Protein 6KBB (pdb70)

Solvent-accessible surface area: 19995 Å² total; per-residue (Å²): 111,145,15,57,142,5,51,16,69,0,20,4,17,55,0,64,144,22,2,79,115,56,50,158,92,14,151,16,20,63,14,0,4,0,2,0,0,3,0,2,18,31,4,2,20,56,6,0,67,54,0,0,38,13,0,135,96,75,178,92,112,38,0,14,24,130,5,4,81,59,9,4,134,122,41,140,43,0,48,135,9,28,61,252,85,217,93,58,69,3,20,70,42,0,41,97,0,0,64,100,31,22,88,133,16,21,2,0,56,108,0,5,37,58,0,14,46,42,4,8,58,5,2,100,88,1,10,34,52,0,13,153,31,0,139,174,69,197,117,93,40,0,51,10,163,2,0,39,60,0,0,157,113,45,7,25,55,86,8,10,128,91,0,25,52,66,0,50,113,5,22,88,110,61,111,120,99,126,19,20,77,19,70,15,61,41,34,14,121,89,39,126,52,192,190,43,22,12,59,69,4,44,22,47,0,7,1,0,47,0,0,79,28,1,63,100,57,65,182,99,36,93,0,11,26,15,0,0,0,4,0,0,4,0,2,21,27,4,2,24,55,6,0,66,53,0,0,37,14,0,133,97,74,182,117,111,71,0,54,41,130,6,0,50,51,10,0,164,112,39,147,46,0,69,142,7,9,50,192,45,216,218,91,226,134,68,53,3,17,68,43,0,22,86,1,0,65,110,41,21,88,136,16,20,0,0,60,133,0,6,37,53,0,6,70,25,4,15,66,5,3,98,88,0,10,26,31,0,25,152,21,0,150,170,62,184,76,80,19,0,43,29,160,3,0,47,57,0,0,144,113,53,7,21,56,99,9,8,111,75,0,17,39,65,0,65,113,6,24,84,107,12,97,90,82,76,140,86,50,126,102

Foldseek 3Di:
DVQVVLVAPFDLVVQLVVVCVVPVVDHDDSVVSSVVRVVVRVVVCQLCVQLVVQCVVVVHDDGDVVSSCVRQVPDVVSVVVVD/DDDQDQCLVVVQVVCCVVPVVDDADPVRSVVVSVVVSVVVCQLVVQQVVVCVVVVHPDRDVVSSLVSLVVPPDDPSSVVVNVVSVVVVVVVVD/DCVVPHDDPVVVDDDDPD/DAPCVVLVHPFHLVVLLVVVCVVPVVDHDDSVVSSVVRVVVRVVVCQLCVQLVVQCVVVVHDDGDVVSSQVRQVPPPVSPVVDDHD/DPDDQDQCLVVVVVVCCVVPVVDDADPVRSVVVSVVVRVVVCQLVVQLVVVCVVVVHPDRDVVSSLVSLVVPPDDVRSVVVSVVSVVVVVVVVVD/DDDDDD

Secondary structure (DSSP, 8-state):
--TTGGGT-SS-HHHHHHHHHHT-TTSEE-SHHHHHHHHHHHHHHHHHHHHHHHHHHHTT-SEE-HHHHHHHHHT-HHHHHHS---/--PPPPP-HHHHHHHHHHH-TT-EEBHHHHHHHHHHHHHHHHHHHHHHHHHHHHTT-SEE-HHHHHHHHHHHS-HHHHHHHHHHHHHHHHHHHT-/-TTGGGT-SS-HHHHHHHHHHT-TTSEE-SHHHHHHHHHHHHHHHHHHHHHHHHHHHTT-SEE-HHHHHHHHHT-HHHHHHH-/-PPPPP-HHHHHHHHHHH-TT-EEBHHHHHHHHHHHHHHHHHHHHHHHHHHHHTT-SEE-HHHHHHHHHHHS-HHHHHHHHHHHHHHHHHHH-/--B---/-HHHHS--GGGSPBP---

Radius of gyration: 28.88 Å; Cα contacts (8 Å, |Δi|>4): 576; chains: 6; bounding box: 80×45×74 Å

Sequence (381 aa):
TRSSRAGLQFPVGRVHRLLRKGNYSERVGAGAPVYLAAVLEYLTAEILELAGNAARDNKKTRIIPRHLQLAIRNDEELNKLLGRSRKESYSIYVYKVLKQVHPDTGISSKAMGIMNSFVNDIFERIAGEASRLAHYNKRSTITSREIQTAVRLLLPGELAKHAVSEGTKAVTKYTSDEDEDGYIEEEDEDFQPEKTRSSRAGLQFPVGRVHRLLRKGNYSERVGAGAPVYLAAVLEYLTAEILELAGNAARDNKKTRIIPRHLQLAIRNDEELNKLLGKVKRSRKESYSIYVYKVLKQVHPDTGISSKAMGIMNSFVNDIFERIAGEASRLAHYNKRSTITSREIQTAVRLLLPGELAKHAVSEGTKAVTKYTSSDEDFQP

B-factor: mean 50.63, std 23.45, range [17.87, 155.14]

GO terms:
  GO:0005654 nucleoplasm (C, IDA)
  GO:0005634 nucleus (C, IDA)
  GO:0070062 extracellular exosome (C, HDA)
  GO:0005634 nucleus (C, HDA)

Structure (mmCIF, N/CA/C/O backbone):
data_6KBB
#
_entry.id   6KBB
#
_cell.length_a   107.072
_cell.length_b   65.521
_cell.length_c   84.821
_cell.angle_alpha   90.000
_cell.angle_beta   122.830
_cell.angle_gamma   90.000
#
_symmetry.space_group_name_H-M   'C 1 2 1'
#
loop_
_entity.id
_entity.type
_entity.pdbx_description
1 polymer 'Histone H2A type 1-D'
2 polymer 'Histone H2B type 2-E'
3 polymer 'SWR1-complex protein 5'
4 water water
#
loop_
_atom_site.group_PDB
_atom_site.id
_atom_site.type_symbol
_atom_site.label_atom_id
_atom_site.label_alt_id
_atom_site.label_comp_id
_atom_site.label_asym_id
_atom_site.label_entity_id
_atom_site.label_seq_id
_atom_site.pdbx_PDB_ins_code
_atom_site.Cartn_x
_atom_site.Cartn_y
_atom_site.Cartn_z
_atom_site.occupancy
_atom_site.B_iso_or_equiv
_atom_site.auth_seq_id
_atom_site.auth_comp_id
_atom_site.auth_asym_id
_atom_site.auth_atom_id
_atom_site.pdbx_PDB_model_num
ATOM 1 N N . THR A 1 6 ? -20.720 -32.971 103.878 1.00 79.60 16 THR C N 1
ATOM 2 C CA . THR A 1 6 ? -21.998 -33.079 104.584 1.00 78.82 16 THR C CA 1
ATOM 3 C C . THR A 1 6 ? -21.998 -34.206 105.635 1.00 72.57 16 THR C C 1
ATOM 4 O O . THR A 1 6 ? -21.290 -35.183 105.442 1.00 82.48 16 THR C O 1
ATOM 8 N N . ARG A 1 7 ? -22.788 -34.094 106.724 1.00 155.14 17 ARG C N 1
ATOM 9 C CA . ARG A 1 7 ? -22.929 -35.177 107.710 1.00 134.19 17 ARG C CA 1
ATOM 10 C C . ARG A 1 7 ? -23.669 -36.389 107.192 1.00 122.08 17 ARG C C 1
ATOM 11 O O . ARG A 1 7 ? -23.591 -37.444 107.818 1.00 116.91 17 ARG C O 1
ATOM 19 N N . SER A 1 8 ? -24.454 -36.258 106.134 1.00 114.54 18 SER C N 1
ATOM 20 C CA . SER A 1 8 ? -25.227 -37.413 105.687 1.00 104.91 18 SER C CA 1
ATOM 21 C C . SER A 1 8 ? -24.383 -38.398 104.894 1.00 99.66 18 SER C C 1
ATOM 22 O O . SER A 1 8 ? -24.544 -39.613 105.051 1.00 93.24 18 SER C O 1
ATOM 25 N N . SER A 1 9 ? -23.490 -37.900 104.037 1.00 104.52 19 SER C N 1
ATOM 26 C CA . SER A 1 9 ? -22.535 -38.788 103.375 1.00 103.02 19 SER C CA 1
ATOM 27 C C . SER A 1 9 ? -21.726 -39.593 104.382 1.00 99.82 19 SER C C 1
ATOM 28 O O . SER A 1 9 ? -21.520 -40.800 104.204 1.00 98.37 19 SER C O 1
ATOM 31 N N . ARG A 1 10 ? -21.263 -38.945 105.444 1.00 98.31 20 ARG C N 1
ATOM 32 C CA . ARG A 1 10 ? -20.408 -39.602 106.423 1.00 96.35 20 ARG C CA 1
ATOM 33 C C . ARG A 1 10 ? -21.157 -40.639 107.250 1.00 92.12 20 ARG C C 1
ATOM 34 O O . ARG A 1 10 ? -20.537 -41.307 108.083 1.00 92.39 20 ARG C O 1
ATOM 42 N N . ALA A 1 11 ? -22.478 -40.712 107.129 1.00 89.25 21 ALA C N 1
ATOM 43 C CA . ALA A 1 11 ? -23.246 -41.800 107.713 1.00 86.57 21 ALA C CA 1
ATOM 44 C C . ALA A 1 11 ? -23.672 -42.830 106.676 1.00 86.16 21 ALA C C 1
ATOM 45 O O . ALA A 1 11 ? -24.295 -43.836 107.035 1.00 82.16 21 ALA C O 1
ATOM 47 N N . GLY A 1 12 ? -23.359 -42.599 105.402 1.00 86.35 22 GLY C N 1
ATOM 48 C CA . GLY A 1 12 ? -23.778 -43.497 104.345 1.00 83.70 22 GLY C CA 1
ATOM 49 C C . GLY A 1 12 ? -25.240 -43.383 103.980 1.00 84.92 22 GLY C C 1
ATOM 50 O O . GLY A 1 12 ? -25.863 -44.388 103.624 1.00 84.13 22 GLY C O 1
ATOM 51 N N . LEU A 1 13 ? -25.808 -42.182 104.054 1.00 54.56 23 LEU C N 1
ATOM 52 C CA . LEU A 1 13 ? -27.244 -41.985 103.943 1.00 53.99 23 LEU C CA 1
ATOM 53 C C . LEU A 1 13 ? -27.579 -41.039 102.798 1.00 55.13 23 LEU C C 1
ATOM 54 O O . LEU A 1 13 ? -26.799 -40.145 102.456 1.00 59.76 23 LEU C O 1
ATOM 59 N N . GLN A 1 14 ? -28.754 -41.253 102.209 1.00 51.78 24 GLN C N 1
ATOM 60 C CA . GLN A 1 14 ? -29.333 -40.303 101.269 1.00 49.33 24 GLN C CA 1
ATOM 61 C C . GLN A 1 14 ? -30.185 -39.253 101.965 1.00 50.48 24 GLN C C 1
ATOM 62 O O . GLN A 1 14 ? -30.265 -38.114 101.490 1.00 53.54 24 GLN C O 1
ATOM 68 N N . PHE A 1 15 ? -30.825 -39.612 103.075 1.00 42.69 25 PHE C N 1
ATOM 69 C CA . PHE A 1 15 ? -31.664 -38.671 103.795 1.00 45.03 25 PHE C CA 1
ATOM 70 C C . PHE A 1 15 ? -30.800 -37.620 104.496 1.00 50.81 25 PHE C C 1
ATOM 71 O O . PHE A 1 15 ? -29.681 -37.911 104.927 1.00 52.74 25 PHE C O 1
ATOM 79 N N . PRO A 1 16 ? -31.299 -36.388 104.623 1.00 51.41 26 PRO C N 1
ATOM 80 C CA . PRO A 1 16 ? -30.466 -35.287 105.134 1.00 53.94 26 PRO C CA 1
ATOM 81 C C . PRO A 1 16 ? -30.406 -35.304 106.655 1.00 53.83 26 PRO C C 1
ATOM 82 O O . PRO A 1 16 ? -31.419 -35.109 107.329 1.00 55.24 26 PRO C O 1
ATOM 86 N N . VAL A 1 17 ? -29.208 -35.531 107.197 1.00 52.43 27 VAL C N 1
ATOM 87 C CA . VAL A 1 17 ? -29.040 -35.560 108.647 1.00 49.68 27 VAL C CA 1
ATOM 88 C C . VAL A 1 17 ? -29.318 -34.189 109.251 1.00 48.88 27 VAL C C 1
ATOM 89 O O . VAL A 1 17 ? -29.925 -34.083 110.324 1.00 49.30 27 VAL C O 1
ATOM 93 N N . GLY A 1 18 ? -28.877 -33.123 108.581 1.00 48.41 28 GLY C N 1
ATOM 94 C CA . GLY A 1 18 ? -29.088 -31.787 109.115 1.00 48.95 28 GLY C CA 1
ATOM 95 C C . GLY A 1 18 ? -30.557 -31.452 109.290 1.00 50.24 28 GLY C C 1
ATOM 96 O O . GLY A 1 18 ? -30.944 -30.803 110.265 1.00 52.73 28 GLY C O 1
ATOM 97 N N . ARG A 1 19 ? -31.395 -31.890 108.347 1.00 50.55 29 ARG C N 1
ATOM 98 C CA . ARG A 1 19 ? -32.831 -31.653 108.462 1.00 45.24 29 ARG C CA 1
ATOM 99 C C . ARG A 1 19 ? -33.429 -32.414 109.639 1.00 42.90 29 ARG C C 1
ATOM 100 O O . ARG A 1 19 ? -34.295 -31.888 110.348 1.00 40.38 29 ARG C O 1
ATOM 108 N N . VAL A 1 20 ? -32.991 -33.657 109.858 1.00 44.16 30 VAL C N 1
ATOM 109 C CA . VAL A 1 20 ? -33.506 -34.428 110.986 1.00 43.19 30 VAL C CA 1
ATOM 110 C C . VAL A 1 20 ? -33.057 -33.816 112.306 1.00 42.83 30 VAL C C 1
ATOM 111 O O . VAL A 1 20 ? -33.789 -33.864 113.302 1.00 39.26 30 VAL C O 1
ATOM 115 N N . HIS A 1 21 ? -31.850 -33.245 112.341 1.00 45.67 31 HIS C N 1
ATOM 116 C CA . HIS A 1 21 ? -31.396 -32.520 113.523 1.00 49.08 31 HIS C CA 1
ATOM 117 C C . HIS A 1 21 ? -32.350 -31.384 113.871 1.00 45.39 31 HIS C C 1
ATOM 118 O O . HIS A 1 21 ? -32.758 -31.232 115.028 1.00 45.57 31 HIS C O 1
ATOM 125 N N . ARG A 1 22 ? -32.714 -30.571 112.876 1.00 41.83 32 ARG C N 1
ATOM 126 C CA . ARG A 1 22 ? -33.631 -29.461 113.119 1.00 41.90 32 ARG C CA 1
ATOM 127 C C . ARG A 1 22 ? -35.022 -29.958 113.498 1.00 41.81 32 ARG C C 1
ATOM 128 O O . ARG A 1 22 ? -35.706 -29.332 114.317 1.00 38.22 32 ARG C O 1
ATOM 136 N N . LEU A 1 23 ? -35.463 -31.073 112.908 1.00 41.67 33 LEU C N 1
ATOM 137 C CA . LEU A 1 23 ? -36.754 -31.644 113.282 1.00 41.80 33 LEU C CA 1
ATOM 138 C C . LEU A 1 23 ? -36.751 -32.083 114.740 1.00 43.79 33 LEU C C 1
ATOM 139 O O . LEU A 1 23 ? -37.735 -31.880 115.462 1.00 41.85 33 LEU C O 1
ATOM 144 N N . LEU A 1 24 ? -35.649 -32.687 115.189 1.00 44.23 34 LEU C N 1
ATOM 145 C CA . LEU A 1 24 ? -35.555 -33.130 116.575 1.00 44.06 34 LEU C CA 1
ATOM 146 C C . LEU A 1 24 ? -35.523 -31.941 117.527 1.00 46.29 34 LEU C C 1
ATOM 147 O O . LEU A 1 24 ? -36.082 -32.004 118.628 1.00 49.93 34 LEU C O 1
ATOM 152 N N . ARG A 1 25 ? -34.865 -30.850 117.125 1.00 45.67 35 ARG C N 1
ATOM 153 C CA . ARG A 1 25 ? -34.812 -29.663 117.968 1.00 47.65 35 ARG C CA 1
ATOM 154 C C . ARG A 1 25 ? -36.147 -28.931 118.021 1.00 48.34 35 ARG C C 1
ATOM 155 O O . ARG A 1 25 ? -36.398 -28.197 118.982 1.00 46.25 35 ARG C O 1
ATOM 163 N N . LYS A 1 26 ? -37.008 -29.120 117.016 1.00 50.84 36 LYS C N 1
ATOM 164 C CA . LYS A 1 26 ? -38.322 -28.483 117.026 1.00 47.95 36 LYS C CA 1
ATOM 165 C C . LYS A 1 26 ? -39.215 -29.021 118.138 1.00 45.06 36 LYS C C 1
ATOM 166 O O . LYS A 1 26 ? -40.077 -28.291 118.641 1.00 47.69 36 LYS C O 1
ATOM 172 N N . GLY A 1 27 ? -39.030 -30.283 118.532 1.00 43.50 37 GLY C N 1
ATOM 173 C CA . GLY A 1 27 ? -39.901 -30.870 119.537 1.00 44.49 37 GLY C CA 1
ATOM 174 C C . GLY A 1 27 ? -39.777 -30.222 120.900 1.00 45.00 37 GLY C C 1
ATOM 175 O O . GLY A 1 27 ? -40.751 -30.168 121.656 1.00 47.76 37 GLY C O 1
ATOM 176 N N . ASN A 1 28 ? -38.588 -29.715 121.231 1.00 41.36 38 ASN C N 1
ATOM 177 C CA . ASN A 1 28 ? -38.387 -28.993 122.485 1.00 41.58 38 ASN C CA 1
ATOM 178 C C . ASN A 1 28 ? -37.133 -28.140 122.303 1.00 45.68 38 ASN C C 1
ATOM 179 O O . ASN A 1 28 ? -36.017 -28.666 122.337 1.00 50.38 38 ASN C O 1
ATOM 184 N N . TYR A 1 29 ? -37.329 -26.833 122.113 1.00 42.96 39 TYR C N 1
ATOM 185 C CA . TYR A 1 29 ? -36.213 -25.938 121.834 1.00 42.82 39 TYR C CA 1
ATOM 186 C C . TYR A 1 29 ? -35.241 -25.827 123.000 1.00 41.95 39 TYR C C 1
ATOM 187 O O . TYR A 1 29 ? -34.171 -25.231 122.839 1.00 43.25 39 TYR C O 1
ATOM 196 N N . SER A 1 30 ? -35.581 -26.389 124.158 1.00 42.77 40 SER C N 1
ATOM 197 C CA . SER A 1 30 ? -34.660 -26.460 125.278 1.00 46.80 40 SER C CA 1
ATOM 198 C C . SER A 1 30 ? -33.948 -27.802 125.346 1.00 50.11 40 SER C C 1
ATOM 199 O O . SER A 1 30 ? -32.941 -27.916 126.054 1.00 52.38 40 SER C O 1
ATOM 202 N N . GLU A 1 31 ? -34.437 -28.806 124.616 1.00 53.93 41 GLU C N 1
ATOM 203 C CA . GLU A 1 31 ? -33.798 -30.112 124.587 1.00 58.09 41 GLU C CA 1
ATOM 204 C C . GLU A 1 31 ? -32.676 -30.105 123.562 1.00 60.68 41 GLU C C 1
ATOM 205 O O . GLU A 1 31 ? -32.862 -29.687 122.416 1.00 58.64 41 GLU C O 1
ATOM 211 N N . ARG A 1 32 ? -31.509 -30.560 123.984 1.00 64.14 42 ARG C N 1
ATOM 212 C CA . ARG A 1 32 ? -30.353 -30.632 123.110 1.00 65.17 42 ARG C CA 1
ATOM 213 C C . ARG A 1 32 ? -30.359 -31.946 122.322 1.00 61.08 42 ARG C C 1
ATOM 214 O O . ARG A 1 32 ? -31.001 -32.930 122.702 1.00 61.24 42 ARG C O 1
ATOM 222 N N . VAL A 1 33 ? -29.656 -31.946 121.193 1.00 57.18 43 VAL C N 1
ATOM 223 C CA . VAL A 1 33 ? -29.635 -33.085 120.285 1.00 57.13 43 VAL C CA 1
ATOM 224 C C . VAL A 1 33 ? -28.190 -33.535 120.116 1.00 56.88 43 VAL C C 1
ATOM 225 O O . VAL A 1 33 ? -27.351 -32.781 119.605 1.00 53.25 43 VAL C O 1
ATOM 229 N N . GLY A 1 34 ? -27.897 -34.746 120.582 1.00 57.43 44 GLY C N 1
ATOM 230 C CA . GLY A 1 34 ? -26.613 -35.354 120.306 1.00 55.21 44 GLY C CA 1
ATOM 231 C C . GLY A 1 34 ? -26.435 -35.632 118.827 1.00 63.07 44 GLY C C 1
ATOM 232 O O . GLY A 1 34 ? -27.375 -35.570 118.034 1.00 61.19 44 GLY C O 1
ATOM 233 N N . ALA A 1 35 ? -25.193 -35.934 118.451 1.00 64.63 45 ALA C N 1
ATOM 234 C CA . ALA A 1 35 ? -24.892 -36.166 117.042 1.00 63.77 45 ALA C CA 1
ATOM 235 C C . ALA A 1 35 ? -25.440 -37.500 116.546 1.00 63.26 45 ALA C C 1
ATOM 236 O O . ALA A 1 35 ? -25.743 -37.638 115.355 1.00 64.05 45 ALA C O 1
ATOM 238 N N . GLY A 1 36 ? -25.571 -38.489 117.430 1.00 65.88 46 GLY C N 1
ATOM 239 C CA . GLY A 1 36 ? -26.053 -39.792 117.005 1.00 61.10 46 GLY C CA 1
ATOM 240 C C . GLY A 1 36 ? -27.542 -39.832 116.723 1.00 58.99 46 GLY C C 1
ATOM 241 O O . GLY A 1 36 ? -27.996 -40.622 115.890 1.00 58.21 46 GLY C O 1
ATOM 242 N N . ALA A 1 37 ? -28.318 -38.998 117.416 1.00 57.63 47 ALA C N 1
ATOM 243 C CA . ALA A 1 37 ? -29.774 -39.043 117.282 1.00 57.62 47 ALA C CA 1
ATOM 244 C C . ALA A 1 37 ? -30.265 -38.783 115.861 1.00 55.01 47 ALA C C 1
ATOM 245 O O . ALA A 1 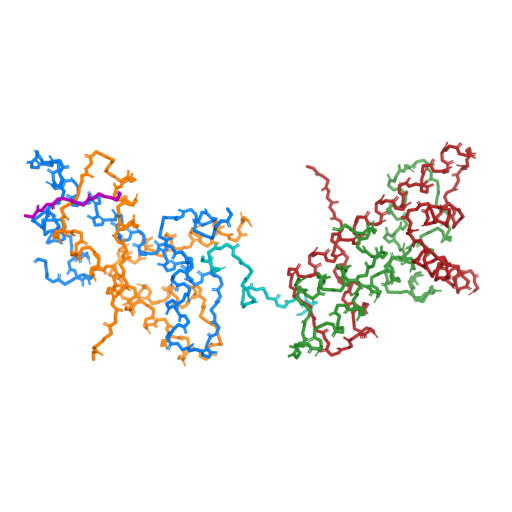37 ? -31.057 -39.595 115.353 1.00 52.12 47 ALA C O 1
ATOM 247 N N . PRO A 1 38 ? -29.864 -37.708 115.167 1.00 56.60 48 PRO C N 1
ATOM 248 C CA . PRO A 1 38 ? -30.403 -37.501 113.813 1.00 53.46 48 PRO C CA 1
ATOM 249 C C . PRO A 1 38 ? -29.839 -38.467 112.785 1.00 53.61 48 PRO C C 1
ATOM 250 O O . PRO A 1 38 ? -30.538 -38.798 111.820 1.00 46.14 48 PRO C O 1
ATOM 254 N N . VAL A 1 39 ? -28.597 -38.924 112.957 1.00 57.51 49 VAL C N 1
ATOM 255 C CA . VAL A 1 39 ? -28.044 -39.934 112.057 1.00 55.45 49 VAL C CA 1
ATOM 256 C C . VAL A 1 39 ? -28.832 -41.232 112.175 1.00 55.75 49 VAL C C 1
ATOM 257 O O . VAL A 1 39 ? -29.219 -41.842 111.170 1.00 53.99 49 VAL C O 1
ATOM 261 N N . TYR A 1 40 ? -29.079 -41.673 113.412 1.00 56.79 50 TYR C N 1
ATOM 262 C CA . TYR A 1 40 ? -29.847 -42.892 113.641 1.00 53.03 50 TYR C CA 1
ATOM 263 C C . TYR A 1 40 ? -31.245 -42.784 113.044 1.00 51.34 50 TYR C C 1
ATOM 264 O O . TYR A 1 40 ? -31.725 -43.719 112.393 1.00 50.73 50 TYR C O 1
ATOM 273 N N . LEU A 1 41 ? -31.911 -41.646 113.251 1.00 48.01 51 LEU C N 1
ATOM 274 C CA . LEU A 1 41 ? -33.280 -41.491 112.770 1.00 48.79 51 LEU C CA 1
ATOM 275 C C . LEU A 1 41 ? -33.329 -41.374 111.251 1.00 49.24 51 LEU C C 1
ATOM 276 O O . LEU A 1 41 ? -34.240 -41.915 110.613 1.00 48.03 51 LEU C O 1
ATOM 281 N N . ALA A 1 42 ? -32.365 -40.669 110.656 1.00 50.34 52 ALA C N 1
ATOM 282 C CA . ALA A 1 42 ? -32.314 -40.571 109.200 1.00 45.82 52 ALA C CA 1
ATOM 283 C C . ALA A 1 42 ? -32.130 -41.941 108.560 1.00 45.57 52 ALA C C 1
ATOM 284 O O . ALA A 1 42 ? -32.749 -42.243 107.533 1.00 40.15 52 ALA C O 1
ATOM 286 N N . ALA A 1 43 ? -31.278 -42.783 109.150 1.00 45.45 53 ALA C N 1
ATOM 287 C CA . ALA A 1 43 ? -31.080 -44.127 108.619 1.00 45.41 53 ALA C CA 1
ATOM 288 C C . ALA A 1 43 ? -32.327 -44.986 108.769 1.00 45.97 53 ALA C C 1
ATOM 289 O O . ALA A 1 43 ? -32.598 -45.835 107.912 1.00 47.87 53 ALA C O 1
ATOM 291 N N . VAL A 1 44 ? -33.088 -44.789 109.847 1.00 44.16 54 VAL C N 1
ATOM 292 C CA . VAL A 1 44 ? -34.305 -45.570 110.047 1.00 43.30 54 VAL C CA 1
ATOM 293 C C . VAL A 1 44 ? -35.338 -45.232 108.980 1.00 40.46 54 VAL C C 1
ATOM 294 O O . VAL A 1 44 ? -35.998 -46.122 108.430 1.00 38.91 54 VAL C O 1
ATOM 298 N N . LEU A 1 45 ? -35.481 -43.945 108.653 1.00 39.10 55 LEU C N 1
ATOM 299 C CA . LEU A 1 45 ? -36.449 -43.550 107.636 1.00 38.37 55 LEU C CA 1
ATOM 300 C C . LEU A 1 45 ? -35.967 -43.894 106.233 1.00 43.21 55 LEU C C 1
ATOM 301 O O . LEU A 1 45 ? -36.785 -44.218 105.364 1.00 46.37 55 LEU C O 1
ATOM 306 N N . GLU A 1 46 ? -34.657 -43.826 105.987 1.00 43.93 56 GLU C N 1
ATOM 307 C CA . GLU A 1 46 ? -34.133 -44.269 104.698 1.00 44.29 56 GLU C CA 1
ATOM 308 C C . GLU A 1 46 ? -34.384 -45.757 104.494 1.00 42.45 56 GLU C C 1
ATOM 309 O O . GLU A 1 46 ? -34.733 -46.190 103.388 1.00 41.42 56 GLU C O 1
ATOM 315 N N . TYR A 1 47 ? -34.218 -46.555 105.551 1.00 40.43 57 TYR C N 1
ATOM 316 C CA . TYR A 1 47 ? -34.504 -47.983 105.454 1.00 40.50 57 TYR C CA 1
ATOM 317 C C . TYR A 1 47 ? -35.976 -48.227 105.145 1.00 42.95 57 TYR C C 1
ATOM 318 O O . TYR A 1 47 ? -36.314 -49.009 104.248 1.00 41.36 57 TYR C O 1
ATOM 327 N N . LEU A 1 48 ? -36.870 -47.575 105.894 1.00 42.83 58 LEU C N 1
ATOM 328 C CA . LEU A 1 48 ? -38.300 -47.756 105.666 1.00 41.85 58 LEU C CA 1
ATOM 329 C C . LEU A 1 48 ? -38.698 -47.290 104.272 1.00 42.77 58 LEU C C 1
ATOM 330 O O . LEU A 1 48 ? -39.535 -47.918 103.613 1.00 40.03 58 LEU C O 1
ATOM 335 N N . THR A 1 49 ? -38.110 -46.185 103.808 1.00 40.77 59 THR C N 1
ATOM 336 C CA . THR A 1 49 ? -38.375 -45.717 102.451 1.00 36.92 59 THR C CA 1
ATOM 337 C C . THR A 1 49 ? -37.884 -46.729 101.424 1.00 40.07 59 THR C C 1
ATOM 338 O O . THR A 1 49 ? -38.592 -47.051 100.462 1.00 38.70 59 THR C O 1
ATOM 342 N N . ALA A 1 50 ? -36.664 -47.239 101.613 1.00 40.46 60 ALA C N 1
ATOM 343 C CA . ALA A 1 50 ? -36.134 -48.258 100.712 1.00 42.69 60 ALA C CA 1
ATOM 344 C C . ALA A 1 50 ? -37.013 -49.502 100.700 1.00 37.95 60 ALA C C 1
ATOM 345 O O . ALA A 1 50 ? -37.180 -50.142 99.656 1.00 37.57 60 ALA C O 1
ATOM 347 N N . GLU A 1 51 ? -37.586 -49.859 101.852 1.00 34.96 61 GLU C N 1
ATOM 348 C CA . GLU A 1 51 ? -38.398 -51.070 101.930 1.00 34.48 61 GLU C CA 1
ATOM 349 C C . GLU A 1 51 ? -39.706 -50.919 101.161 1.00 37.56 61 GLU C C 1
ATOM 350 O O . GLU A 1 51 ? -40.123 -51.841 100.450 1.00 40.67 61 GLU C O 1
ATOM 356 N N . ILE A 1 52 ? -40.370 -49.769 101.292 1.00 34.08 62 ILE C N 1
ATOM 357 C CA . ILE A 1 52 ? -41.616 -49.541 100.564 1.00 34.93 62 ILE C CA 1
ATOM 358 C C . ILE A 1 52 ? -41.354 -49.467 99.064 1.00 30.82 62 ILE C C 1
ATOM 359 O O . ILE A 1 52 ? -42.071 -50.076 98.261 1.00 28.92 62 ILE C O 1
ATOM 364 N N . LEU A 1 53 ? -40.322 -48.720 98.664 1.00 28.21 63 LEU C N 1
ATOM 365 C CA . LEU A 1 53 ? -40.041 -48.544 97.243 1.00 28.64 63 LEU C CA 1
ATOM 366 C C . LEU A 1 53 ? -39.571 -49.845 96.603 1.00 30.92 63 LEU C C 1
ATOM 367 O O . LEU A 1 53 ? -39.876 -50.112 95.434 1.00 31.99 63 LEU C O 1
ATOM 372 N N . GLU A 1 54 ? -38.810 -50.655 97.344 1.00 30.67 64 GLU C N 1
ATOM 373 C CA . GLU A 1 54 ? -38.402 -51.964 96.842 1.00 30.54 64 GLU C CA 1
ATOM 374 C C . GLU A 1 54 ? -39.613 -52.810 96.467 1.00 29.43 64 GLU C C 1
ATOM 375 O O . GLU A 1 54 ? -39.674 -53.377 95.370 1.00 29.87 64 GLU C O 1
ATOM 381 N N . LEU A 1 55 ?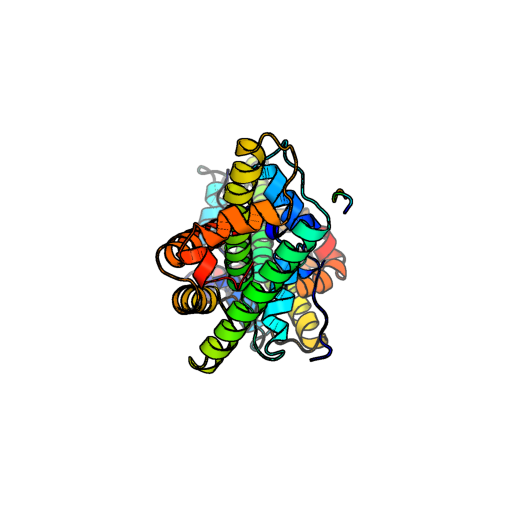 -40.592 -52.905 97.370 1.00 32.82 65 LEU C N 1
ATOM 382 C CA . LEU A 1 55 ? -41.757 -53.745 97.112 1.00 34.43 65 LEU C CA 1
ATOM 383 C C . LEU A 1 55 ? -42.675 -53.117 96.070 1.00 33.99 65 LEU C C 1
ATOM 384 O O . LEU A 1 55 ? -43.209 -53.818 95.202 1.00 30.59 65 LEU C O 1
ATOM 389 N N . ALA A 1 56 ? -42.873 -51.798 96.140 1.00 30.70 66 ALA C N 1
ATOM 390 C CA . ALA A 1 56 ? -43.712 -51.127 95.153 1.00 30.82 66 ALA C CA 1
ATOM 391 C C . ALA A 1 56 ? -43.079 -51.180 93.768 1.00 31.53 66 ALA C C 1
ATOM 392 O O . ALA A 1 56 ? -43.785 -51.301 92.760 1.00 33.41 66 ALA C O 1
ATOM 394 N N . GLY A 1 57 ? -41.749 -51.093 93.700 1.00 31.60 67 GLY C N 1
ATOM 395 C CA . GLY A 1 57 ? -41.075 -51.233 92.420 1.00 26.49 67 GLY C CA 1
ATOM 396 C C . GLY A 1 57 ? -41.219 -52.626 91.839 1.00 38.84 67 GLY C C 1
ATOM 397 O O . GLY A 1 57 ? -41.334 -52.792 90.621 1.00 27.04 67 GLY C O 1
ATOM 398 N N . ASN A 1 58 ? -41.203 -53.648 92.700 1.00 28.05 68 ASN C N 1
ATOM 399 C CA . ASN A 1 58 ? -41.471 -55.007 92.238 1.00 29.06 68 ASN C CA 1
ATOM 400 C C . ASN A 1 58 ? -42.881 -55.125 91.675 1.00 31.57 68 ASN C C 1
ATOM 401 O O . ASN A 1 58 ? -43.100 -55.806 90.666 1.00 28.84 68 ASN C O 1
ATOM 406 N N . ALA A 1 59 ? -43.852 -54.469 92.316 1.00 27.77 69 ALA C N 1
ATOM 407 C CA . ALA A 1 59 ? -45.224 -54.502 91.820 1.00 29.44 69 ALA C CA 1
ATOM 408 C C . ALA A 1 59 ? -45.337 -53.816 90.465 1.00 30.37 69 ALA C C 1
ATOM 409 O O . ALA A 1 59 ? -46.064 -54.288 89.583 1.00 34.70 69 ALA C O 1
ATOM 411 N N . ALA A 1 60 ? -44.628 -52.700 90.284 1.00 31.66 70 ALA C N 1
ATOM 412 C CA . ALA A 1 60 ? -44.615 -52.026 88.990 1.00 29.37 70 ALA C CA 1
ATOM 413 C C . ALA A 1 60 ? -44.033 -52.928 87.908 1.00 31.76 70 ALA C C 1
ATOM 414 O O . ALA A 1 60 ? -44.615 -53.076 86.826 1.00 31.02 70 ALA C O 1
ATOM 416 N N . ARG A 1 61 ? -42.876 -53.536 88.181 1.00 32.62 71 ARG C N 1
ATOM 417 C CA . ARG A 1 61 ? -42.243 -54.407 87.195 1.00 31.99 71 ARG C CA 1
ATOM 418 C C . ARG A 1 61 ? -43.114 -55.616 86.877 1.00 32.60 71 ARG C C 1
ATOM 419 O O . ARG A 1 61 ? -43.236 -56.012 85.712 1.00 31.79 71 ARG C O 1
ATOM 427 N N . ASP A 1 62 ? -43.723 -56.221 87.903 1.00 28.85 72 ASP C N 1
ATOM 428 C CA . ASP A 1 62 ? -44.568 -57.392 87.683 1.00 29.71 72 ASP C CA 1
ATOM 429 C C . ASP A 1 62 ? -45.747 -57.077 86.772 1.00 36.63 72 ASP C C 1
ATOM 430 O O . ASP A 1 62 ? -46.183 -57.940 86.000 1.00 36.50 72 ASP C O 1
ATOM 435 N N . ASN A 1 63 ? -46.272 -55.855 86.842 1.00 33.59 73 ASN C N 1
ATOM 436 C CA . ASN A 1 63 ? -47.368 -55.420 85.990 1.00 36.08 73 ASN C CA 1
ATOM 437 C C . ASN A 1 63 ? -46.884 -54.759 84.702 1.00 36.09 73 ASN C C 1
ATOM 438 O O . ASN A 1 63 ? -47.658 -54.044 84.055 1.00 35.36 73 ASN C O 1
ATOM 443 N N . LYS A 1 64 ? -45.620 -54.979 84.329 1.00 33.94 74 LYS C N 1
ATOM 444 C CA . LYS A 1 64 ? -45.061 -54.502 83.062 1.00 34.84 74 LYS C CA 1
ATOM 445 C C . LYS A 1 64 ? -45.087 -52.977 82.979 1.00 34.34 74 LYS C C 1
ATOM 446 O O . LYS A 1 64 ? -45.296 -52.399 81.910 1.00 33.94 74 LYS C O 1
ATOM 452 N N . LYS A 1 65 ? -44.866 -52.317 84.112 1.00 30.59 75 LYS C N 1
ATOM 453 C CA . LYS A 1 65 ? -44.817 -50.865 84.173 1.00 31.58 75 LYS C CA 1
ATOM 454 C C . LYS A 1 65 ? -43.415 -50.401 84.545 1.00 27.13 75 LYS C C 1
ATOM 455 O O . LYS A 1 65 ? -42.688 -51.082 85.274 1.00 27.80 75 LYS C O 1
ATOM 461 N N . THR A 1 66 ? -43.044 -49.227 84.039 1.00 27.65 76 THR C N 1
ATOM 462 C CA . THR A 1 66 ? -41.728 -48.652 84.280 1.00 33.12 76 THR C CA 1
ATOM 463 C C . THR A 1 66 ? -41.756 -47.523 85.303 1.00 32.93 76 THR C C 1
ATOM 464 O O . THR A 1 66 ? -40.752 -46.820 85.459 1.00 33.59 76 THR C O 1
ATOM 468 N N . ARG A 1 67 ? -42.875 -47.328 85.997 1.00 28.32 77 ARG C N 1
ATOM 469 C CA . ARG A 1 67 ? -42.953 -46.311 87.035 1.00 28.78 77 ARG C CA 1
ATOM 470 C C . ARG A 1 67 ? -43.935 -46.754 88.109 1.00 30.71 77 ARG C C 1
ATOM 471 O O . ARG A 1 67 ? -44.870 -47.515 87.844 1.00 31.26 77 ARG C O 1
ATOM 479 N N . ILE A 1 68 ? -43.703 -46.278 89.328 1.00 29.56 78 ILE C N 1
ATOM 480 C CA . ILE A 1 68 ? -44.575 -46.588 90.455 1.00 29.23 78 ILE C CA 1
ATOM 481 C C . ILE A 1 68 ? -45.771 -45.645 90.435 1.00 32.43 78 ILE C C 1
ATOM 482 O O . ILE A 1 68 ? -45.613 -44.423 90.332 1.00 33.11 78 ILE C O 1
ATOM 487 N N . ILE A 1 69 ? -46.970 -46.212 90.529 1.00 31.32 79 ILE C N 1
ATOM 488 C CA . ILE A 1 69 ? -48.203 -45.435 90.645 1.00 31.26 79 ILE C CA 1
ATOM 489 C C . ILE A 1 69 ? -48.836 -45.776 91.991 1.00 27.53 79 ILE C C 1
ATOM 490 O O . ILE A 1 69 ? -48.393 -46.734 92.642 1.00 23.29 79 ILE C O 1
ATOM 495 N N . PRO A 1 70 ? -49.839 -45.022 92.467 1.00 28.27 80 PRO C N 1
ATOM 496 C CA . PRO A 1 70 ? -50.422 -45.331 93.788 1.00 30.92 80 PRO C CA 1
ATOM 497 C C . PRO A 1 70 ? -50.888 -46.770 93.965 1.00 31.93 80 PRO C C 1
ATOM 498 O O . PRO A 1 70 ? -50.761 -47.313 95.068 1.00 36.47 80 PRO C O 1
ATOM 502 N N . ARG A 1 71 ? -51.427 -47.403 92.920 1.00 32.46 81 ARG C N 1
ATOM 503 C CA . ARG A 1 71 ? -51.879 -48.786 93.049 1.00 39.17 81 ARG C CA 1
ATOM 504 C C . ARG A 1 71 ? -50.721 -49.712 93.412 1.00 36.34 81 ARG C C 1
ATOM 505 O O . ARG A 1 71 ? -50.909 -50.709 94.120 1.00 37.00 81 ARG C O 1
ATOM 513 N N . HIS A 1 72 ? -49.509 -49.393 92.943 1.00 32.48 82 HIS C N 1
ATOM 514 C CA . HIS A 1 72 ? -48.355 -50.227 93.263 1.00 31.41 82 HIS C CA 1
ATOM 515 C C . HIS A 1 72 ? -47.953 -50.072 94.725 1.00 32.51 82 HIS C C 1
ATOM 516 O O . HIS A 1 72 ? -47.560 -51.049 95.372 1.00 35.48 82 HIS C O 1
ATOM 523 N N . LEU A 1 73 ? -48.025 -48.848 95.258 1.00 30.14 83 LEU C N 1
ATOM 524 C CA . LEU A 1 73 ? -47.806 -48.655 96.687 1.00 33.31 83 LEU C CA 1
ATOM 525 C C . LEU A 1 73 ? -48.838 -49.423 97.502 1.00 37.35 83 LEU C C 1
ATOM 526 O O . LEU A 1 73 ? -48.512 -50.006 98.542 1.00 35.10 83 LEU C O 1
ATOM 531 N N . GLN A 1 74 ? -50.090 -49.436 97.038 1.00 38.91 84 GLN C N 1
ATOM 532 C CA . GLN A 1 74 ? -51.141 -50.161 97.742 1.00 43.76 84 GLN C CA 1
ATOM 533 C C . GLN A 1 74 ? -50.886 -51.663 97.709 1.00 41.59 84 GLN C C 1
ATOM 534 O O . GLN A 1 74 ? -50.934 -52.332 98.748 1.00 40.26 84 GLN C O 1
ATOM 540 N N . LEU A 1 75 ? -50.619 -52.211 96.519 1.00 38.90 85 LEU C N 1
ATOM 541 C CA . LEU A 1 75 ? -50.297 -53.631 96.401 1.00 38.22 85 LEU C CA 1
ATOM 542 C C . LEU A 1 75 ? -49.132 -54.018 97.304 1.00 37.43 85 LEU C C 1
ATOM 543 O O . LEU A 1 75 ? -49.141 -55.090 97.921 1.00 37.15 85 LEU C O 1
ATOM 548 N N . ALA A 1 76 ? -48.119 -53.155 97.394 1.00 32.35 86 ALA C N 1
ATOM 549 C CA . ALA A 1 76 ? -46.942 -53.475 98.194 1.00 31.71 86 ALA C CA 1
ATOM 550 C C . ALA A 1 76 ? -47.254 -53.444 99.685 1.00 35.53 86 ALA C C 1
ATOM 551 O O . ALA A 1 76 ? -46.823 -54.329 100.433 1.00 35.24 86 ALA C O 1
ATOM 553 N N . ILE A 1 77 ? -47.998 -52.434 100.137 1.00 34.70 87 ILE C N 1
ATOM 554 C CA . ILE A 1 77 ? -48.229 -52.266 101.567 1.00 37.02 87 ILE C CA 1
ATOM 555 C C . ILE A 1 77 ? -49.364 -53.161 102.052 1.00 41.33 87 ILE C C 1
ATOM 556 O O . ILE A 1 77 ? -49.251 -53.811 103.097 1.00 38.78 87 ILE C O 1
ATOM 561 N N . ARG A 1 78 ? -50.471 -53.218 101.303 1.00 45.06 88 ARG C N 1
ATOM 562 C CA . ARG A 1 78 ? -51.616 -54.021 101.723 1.00 50.98 88 ARG C CA 1
ATOM 563 C C . ARG A 1 78 ? -51.294 -55.508 101.796 1.00 53.22 88 ARG C C 1
ATOM 564 O O . ARG A 1 78 ? -52.018 -56.253 102.464 1.00 65.62 88 ARG C O 1
ATOM 572 N N . ASN A 1 79 ? -50.234 -55.957 101.129 1.00 46.73 89 ASN C N 1
ATOM 573 C CA . ASN A 1 79 ? -49.828 -57.353 101.171 1.00 45.78 89 ASN C CA 1
ATOM 574 C C . ASN A 1 79 ? -48.658 -57.596 102.113 1.00 46.41 89 ASN C C 1
ATOM 575 O O . ASN A 1 79 ? -48.182 -58.731 102.208 1.00 47.99 89 ASN C O 1
ATOM 580 N N . ASP A 1 80 ? -48.196 -56.567 102.819 1.00 46.83 90 ASP C N 1
ATOM 581 C CA . ASP A 1 80 ? -47.148 -56.695 103.825 1.00 47.83 90 ASP C CA 1
ATOM 582 C C . ASP A 1 80 ? -47.776 -56.383 105.176 1.00 49.74 90 ASP C C 1
ATOM 583 O O . ASP A 1 80 ? -48.180 -55.242 105.431 1.00 51.38 90 ASP C O 1
ATOM 588 N N . GLU A 1 81 ? -47.857 -57.400 106.037 1.00 54.91 91 GLU C N 1
ATOM 589 C CA . GLU A 1 81 ? -48.548 -57.245 107.314 1.00 61.36 91 GLU C CA 1
ATOM 590 C C . GLU A 1 81 ? -47.934 -56.141 108.163 1.00 58.20 91 GLU C C 1
ATOM 591 O O . GLU A 1 81 ? -48.656 -55.341 108.767 1.00 58.79 91 GLU C O 1
ATOM 597 N N . GLU A 1 82 ? -46.608 -56.067 108.205 1.00 55.27 92 GLU C N 1
ATOM 598 C CA . GLU A 1 82 ? -45.954 -55.110 109.090 1.00 54.70 92 GLU C CA 1
ATOM 599 C C . GLU A 1 82 ? -46.037 -53.687 108.547 1.00 53.76 92 GLU C C 1
ATOM 600 O O . GLU A 1 82 ? -46.243 -52.738 109.314 1.00 58.29 92 GLU C O 1
ATOM 606 N N . LEU A 1 83 ? -45.873 -53.517 107.233 1.00 47.30 93 LEU C N 1
ATOM 607 C CA . LEU A 1 83 ? -46.025 -52.193 106.635 1.00 46.64 93 LEU C CA 1
ATOM 608 C C . LEU A 1 83 ? -47.477 -51.725 106.668 1.00 50.68 93 LEU C C 1
ATOM 609 O O . LEU A 1 83 ? -47.750 -50.553 106.955 1.00 50.96 93 LEU C O 1
ATOM 614 N N . ASN A 1 84 ? -48.422 -52.626 106.380 1.00 50.42 94 ASN C N 1
ATOM 615 C CA . ASN A 1 84 ? -49.836 -52.261 106.399 1.00 53.85 94 ASN C CA 1
ATOM 616 C C . ASN A 1 84 ? -50.297 -51.873 107.793 1.00 55.39 94 ASN C C 1
ATOM 617 O O . ASN A 1 84 ? -51.210 -51.056 107.943 1.00 55.24 94 ASN C O 1
ATOM 622 N N . LYS A 1 85 ? -49.686 -52.454 108.816 1.00 58.92 95 LYS C N 1
ATOM 623 C CA . LYS A 1 85 ? -50.060 -52.222 110.202 1.00 64.94 95 LYS C CA 1
ATOM 624 C C . LYS A 1 85 ? -49.267 -51.065 110.813 1.00 65.92 95 LYS C C 1
ATOM 625 O O . LYS A 1 85 ? -49.704 -50.487 111.817 1.00 75.23 95 LYS C O 1
ATOM 631 N N . LEU A 1 86 ? -48.110 -50.708 110.226 1.00 59.11 96 LEU C N 1
ATOM 632 C CA . LEU A 1 86 ? -47.424 -49.464 110.580 1.00 56.72 96 LEU C CA 1
ATOM 633 C C . LEU A 1 86 ? -48.040 -48.258 109.873 1.00 57.91 96 LEU C C 1
ATOM 634 O O . LEU A 1 86 ? -48.287 -47.222 110.499 1.00 58.89 96 LEU C O 1
ATOM 639 N N . LEU A 1 87 ? -48.272 -48.369 108.561 1.00 56.60 97 LEU C N 1
ATOM 640 C CA . LEU A 1 87 ? -48.745 -47.246 107.757 1.00 57.91 97 LEU C CA 1
ATOM 641 C C . LEU A 1 87 ? -50.261 -47.169 107.638 1.00 68.59 97 LEU C C 1
ATOM 642 O O . LEU A 1 87 ? -50.784 -46.103 107.290 1.00 72.80 97 LEU C O 1
ATOM 647 N N . GLY A 1 88 ? -50.977 -48.256 107.900 1.00 76.77 98 GLY C N 1
ATOM 648 C CA . GLY A 1 88 ? -52.424 -48.245 107.788 1.00 80.43 98 GLY C CA 1
ATOM 649 C C . GLY A 1 88 ? -52.917 -48.605 106.400 1.00 82.28 98 GLY C C 1
ATOM 650 O O . GLY A 1 88 ? -53.766 -47.915 105.835 1.00 86.00 98 GLY C O 1
ATOM 651 N N . ARG B 2 10 ? -53.277 -24.674 109.568 1.00 76.48 31 ARG D N 1
ATOM 652 C CA . ARG B 2 10 ? -52.582 -25.815 110.150 1.00 75.50 31 ARG D CA 1
ATOM 653 C C . ARG B 2 10 ? -51.082 -25.820 109.855 1.00 67.64 31 ARG D C 1
ATOM 654 O O . ARG B 2 10 ? -50.527 -24.865 109.295 1.00 68.49 31 ARG D O 1
ATOM 662 N N . SER B 2 11 ? -50.483 -26.968 110.180 1.00 101.16 32 SER D N 1
ATOM 663 C CA . SER B 2 11 ? -49.056 -27.263 110.221 1.00 86.95 32 SER D CA 1
ATOM 664 C C . SER B 2 11 ? -48.511 -27.510 108.815 1.00 75.74 32 SER D C 1
ATOM 665 O O . SER B 2 11 ? -49.174 -28.098 107.956 1.00 73.30 32 SER D O 1
ATOM 668 N N . ARG B 2 12 ? -47.253 -27.128 108.602 1.00 67.64 33 ARG D N 1
ATOM 669 C CA . ARG B 2 12 ? -46.586 -27.304 107.312 1.00 60.65 33 ARG D CA 1
ATOM 670 C C . ARG B 2 12 ? -45.751 -28.582 107.332 1.00 59.47 33 ARG D C 1
ATOM 671 O O . ARG B 2 12 ? -44.845 -28.717 108.161 1.00 58.98 33 ARG D O 1
ATOM 679 N N . LYS B 2 13 ? -46.013 -29.485 106.394 1.00 60.07 34 LYS D N 1
ATOM 680 C CA . LYS B 2 13 ? -45.124 -30.616 106.177 1.00 61.15 34 LYS D CA 1
ATOM 681 C C . LYS B 2 13 ? -43.879 -30.198 105.396 1.00 60.00 34 LYS D C 1
ATOM 682 O O . LYS B 2 13 ? -43.904 -29.274 104.574 1.00 62.75 34 LYS D O 1
ATOM 688 N N . GLU B 2 14 ? -42.781 -30.906 105.654 1.00 60.25 35 GLU D N 1
ATOM 689 C CA . GLU B 2 14 ? -41.565 -30.747 104.871 1.00 60.62 35 GLU D CA 1
ATOM 690 C C . GLU B 2 14 ? -41.598 -31.660 103.651 1.00 54.39 35 GLU D C 1
ATOM 691 O O . GLU B 2 14 ? -42.336 -32.647 103.602 1.00 54.65 35 GLU D O 1
ATOM 697 N N . SER B 2 15 ? -40.788 -31.313 102.656 1.00 51.20 36 SER D N 1
ATOM 698 C CA . SER B 2 15 ? -40.735 -32.057 101.405 1.00 51.87 36 SER D CA 1
ATOM 699 C C . SER B 2 15 ? -39.503 -32.952 101.407 1.00 50.18 36 SER D C 1
ATOM 700 O O . SER B 2 15 ? -38.373 -32.460 101.490 1.00 47.56 36 SER D O 1
ATOM 703 N N . TYR B 2 16 ? -39.728 -34.263 101.322 1.00 50.76 37 TYR D N 1
ATOM 704 C CA . TYR B 2 16 ? -38.657 -35.247 101.245 1.00 47.49 37 TYR D CA 1
ATOM 705 C C . TYR B 2 16 ? -38.599 -35.914 99.879 1.00 47.43 37 TYR D C 1
ATOM 706 O O . TYR B 2 16 ? -37.945 -36.952 99.732 1.00 57.27 37 TYR D O 1
ATOM 715 N N . SER B 2 17 ? -39.282 -35.343 98.883 1.00 46.74 38 SER D N 1
ATOM 716 C CA . SER B 2 17 ? -39.403 -35.977 97.573 1.00 46.76 38 SER D CA 1
ATOM 717 C C . SER B 2 17 ? -38.037 -36.249 96.952 1.00 55.61 38 SER D C 1
ATOM 718 O O . SER B 2 17 ? -37.779 -37.348 96.447 1.00 47.85 38 SER D O 1
ATOM 721 N N . ILE B 2 18 ? -37.152 -35.247 96.967 1.00 40.38 39 ILE D N 1
ATOM 722 C CA . ILE B 2 18 ? -35.839 -35.398 96.344 1.00 44.93 39 ILE D CA 1
ATOM 723 C C . ILE B 2 18 ? -35.053 -36.532 96.991 1.00 44.46 39 ILE D C 1
ATOM 724 O O . ILE B 2 18 ? -34.277 -37.223 96.319 1.00 44.68 39 ILE D O 1
ATOM 729 N N . TYR B 2 19 ? -35.248 -36.756 98.292 1.00 42.18 40 TYR D N 1
ATOM 730 C CA . TYR B 2 19 ? -34.521 -37.817 98.979 1.00 41.49 40 TYR D CA 1
ATOM 731 C C . TYR B 2 19 ? -35.191 -39.171 98.777 1.00 38.55 40 TYR D C 1
ATOM 732 O O . TYR B 2 19 ? -34.505 -40.193 98.659 1.00 37.10 40 TYR D O 1
ATOM 741 N N . VAL B 2 20 ? -36.526 -39.198 98.742 1.00 36.15 41 VAL D N 1
ATOM 742 C CA . VAL B 2 20 ? -37.237 -40.413 98.353 1.00 34.45 41 VAL D CA 1
ATOM 743 C C . VAL B 2 20 ? -36.823 -40.843 96.952 1.00 36.75 41 VAL D C 1
ATOM 744 O O . VAL B 2 20 ? -36.621 -42.034 96.683 1.00 36.70 41 VAL D O 1
ATOM 748 N N . TYR B 2 21 ? -36.681 -39.878 96.039 1.00 36.41 42 TYR D N 1
ATOM 749 C CA . TYR B 2 21 ? -36.292 -40.198 94.669 1.00 37.02 42 TYR D CA 1
ATOM 750 C C . TYR B 2 21 ? -34.882 -40.773 94.609 1.00 39.48 42 TYR D C 1
ATOM 751 O O . TYR B 2 21 ? -34.617 -41.700 93.835 1.00 38.45 42 TYR D O 1
ATOM 760 N N . LYS B 2 22 ? -33.962 -40.231 95.411 1.00 38.64 43 LYS D N 1
ATOM 761 C CA . LYS B 2 22 ? -32.606 -40.769 95.447 1.00 35.82 43 LYS D CA 1
ATOM 762 C C . LYS B 2 22 ? -32.597 -42.207 95.951 1.00 35.42 43 LYS D C 1
ATOM 763 O O . LYS B 2 22 ? -31.815 -43.036 95.472 1.00 35.48 43 LYS D O 1
ATOM 769 N N . VAL B 2 23 ? -33.461 -42.520 96.918 1.00 36.19 44 VAL D N 1
ATOM 770 C CA . VAL B 2 23 ? -33.540 -43.885 97.430 1.00 37.60 44 VAL D CA 1
ATOM 771 C C . VAL B 2 23 ? -34.138 -44.814 96.381 1.00 36.25 44 VAL D C 1
ATOM 772 O O . VAL B 2 23 ? -33.702 -45.962 96.227 1.00 33.35 44 VAL D O 1
ATOM 776 N N . LEU B 2 24 ? -35.145 -44.336 95.644 1.00 30.45 45 LEU D N 1
ATOM 777 C CA . LEU B 2 24 ? -35.734 -45.139 94.576 1.00 29.36 45 LEU D CA 1
ATOM 778 C C . LEU B 2 24 ? -34.699 -45.517 93.523 1.00 32.70 45 LEU D C 1
ATOM 779 O O . LEU B 2 24 ? -34.699 -46.646 93.019 1.00 34.07 45 LEU D O 1
ATOM 784 N N . LYS B 2 25 ? -33.801 -44.589 93.183 1.00 34.60 46 LYS D N 1
ATOM 785 C CA . LYS B 2 25 ? -32.812 -44.869 92.147 1.00 37.28 46 LYS D CA 1
ATOM 786 C C . LYS B 2 25 ? -31.782 -45.897 92.597 1.00 40.51 46 LYS D C 1
ATOM 787 O O . LYS B 2 25 ? -31.193 -46.587 91.757 1.00 43.69 46 LYS D O 1
ATOM 793 N N . GLN B 2 26 ? -31.547 -46.020 93.904 1.00 40.45 47 GLN D N 1
ATOM 794 C CA . GLN B 2 26 ? -30.606 -47.027 94.380 1.00 43.07 47 GLN D CA 1
ATOM 795 C C . GLN B 2 26 ? -31.238 -48.415 94.430 1.00 40.33 47 GLN D C 1
ATOM 796 O O . GLN B 2 26 ? -30.536 -49.413 94.239 1.00 44.78 47 GLN D O 1
ATOM 802 N N . VAL B 2 27 ? -32.545 -48.504 94.683 1.00 38.87 48 VAL D N 1
ATOM 803 C CA . VAL B 2 27 ? -33.219 -49.796 94.753 1.00 39.38 48 VAL D CA 1
ATOM 804 C C . VAL B 2 27 ? -33.879 -50.190 93.432 1.00 38.97 48 VAL D C 1
ATOM 805 O O . VAL B 2 27 ? -34.078 -51.390 93.190 1.00 37.90 48 VAL D O 1
ATOM 809 N N . HIS B 2 28 ? -34.221 -49.227 92.577 1.00 37.30 49 HIS D N 1
ATOM 810 C CA . HIS B 2 28 ? -34.837 -49.512 91.279 1.00 35.06 49 HIS D CA 1
ATOM 811 C C . HIS B 2 28 ? -34.397 -48.444 90.291 1.00 35.87 49 HIS D C 1
ATOM 812 O O . HIS B 2 28 ? -35.124 -47.481 90.020 1.00 34.29 49 HIS D O 1
ATOM 819 N N . PRO B 2 29 ? -33.195 -48.585 89.726 1.00 35.84 50 PRO D N 1
ATOM 820 C CA . PRO B 2 29 ? -32.629 -47.488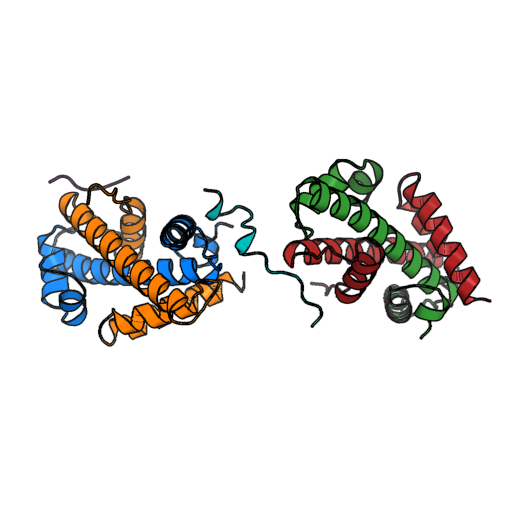 88.920 1.00 39.41 50 PRO D CA 1
ATOM 821 C C . PRO B 2 29 ? -33.429 -47.153 87.672 1.00 41.18 50 PRO D C 1
ATOM 822 O O . PRO B 2 29 ? -33.444 -45.987 87.259 1.00 45.54 50 PRO D O 1
ATOM 826 N N . ASP B 2 30 ? -34.094 -48.128 87.058 1.00 39.29 51 ASP D N 1
ATOM 827 C CA . ASP B 2 30 ? -34.829 -47.896 85.822 1.00 37.04 51 ASP D CA 1
ATOM 828 C C . ASP B 2 30 ? -36.274 -47.470 86.050 1.00 35.46 51 ASP D C 1
ATOM 829 O O . ASP B 2 30 ? -36.996 -47.244 85.073 1.00 35.25 51 ASP D O 1
ATOM 834 N N . THR B 2 31 ? -36.711 -47.348 87.300 1.00 30.93 52 THR D N 1
ATOM 835 C CA . THR B 2 31 ? -38.117 -47.160 87.630 1.00 31.41 52 THR D CA 1
ATOM 836 C C . THR B 2 31 ? -38.363 -45.730 88.092 1.00 35.29 52 THR D C 1
ATOM 837 O O . THR B 2 31 ? -37.660 -45.228 88.976 1.00 36.13 52 THR D O 1
ATOM 841 N N . GLY B 2 32 ? -39.361 -45.081 87.492 1.00 35.17 53 GLY D N 1
ATOM 842 C CA . GLY B 2 32 ? -39.800 -43.772 87.921 1.00 26.69 53 GLY D CA 1
ATOM 843 C C . GLY B 2 32 ? -40.917 -43.853 88.943 1.00 33.72 53 GLY D C 1
ATOM 844 O O . GLY B 2 32 ? -41.301 -44.927 89.413 1.00 27.19 53 GLY D O 1
ATOM 845 N N . ILE B 2 33 ? -41.441 -42.685 89.299 1.00 32.31 54 ILE D N 1
ATOM 846 C CA . ILE B 2 33 ? -42.538 -42.592 90.256 1.00 31.30 54 ILE D CA 1
ATOM 847 C C . ILE B 2 33 ? -43.435 -41.430 89.850 1.00 30.16 54 ILE D C 1
ATOM 848 O O . ILE B 2 33 ? -42.954 -40.370 89.440 1.00 33.65 54 ILE D O 1
ATOM 853 N N . SER B 2 34 ? -44.744 -41.646 89.937 1.00 30.60 55 SER D N 1
ATOM 854 C CA . SER B 2 34 ? -45.702 -40.616 89.573 1.00 33.22 55 SER D CA 1
ATOM 855 C C . SER B 2 34 ? -45.787 -39.552 90.665 1.00 31.91 55 SER D C 1
ATOM 856 O O . SER B 2 34 ? -45.392 -39.769 91.815 1.00 34.95 55 SER D O 1
ATOM 859 N N . SER B 2 35 ? -46.299 -38.380 90.281 1.00 29.89 56 SER D N 1
ATOM 860 C CA . SER B 2 35 ? -46.457 -37.283 91.232 1.00 31.03 56 SER D CA 1
ATOM 861 C C . SER B 2 35 ? -47.352 -37.686 92.398 1.00 31.29 56 SER D C 1
ATOM 862 O O . SER B 2 35 ? -47.033 -37.418 93.563 1.00 30.77 56 SER D O 1
ATOM 865 N N . LYS B 2 36 ? -48.485 -38.330 92.103 1.00 33.00 57 LYS D N 1
ATOM 866 C CA . LYS B 2 36 ? -49.399 -38.742 93.162 1.00 38.03 57 LYS D CA 1
ATOM 867 C C . LYS B 2 36 ? -48.770 -39.808 94.049 1.00 38.22 57 LYS D C 1
ATOM 868 O O . LYS B 2 36 ? -48.939 -39.784 95.274 1.00 36.97 57 LYS D O 1
ATOM 874 N N . ALA B 2 37 ? -48.047 -40.758 93.449 1.00 33.25 58 ALA D N 1
ATOM 875 C CA . ALA B 2 37 ? -47.345 -41.762 94.241 1.00 29.86 58 ALA D CA 1
ATOM 876 C C . ALA B 2 37 ? -46.255 -41.128 95.095 1.00 28.42 58 ALA D C 1
ATOM 877 O O . ALA B 2 37 ? -46.028 -41.546 96.237 1.00 28.07 58 ALA D O 1
ATOM 879 N N . MET B 2 38 ? -45.566 -40.118 94.558 1.00 26.75 59 MET D N 1
ATOM 880 C CA . MET B 2 38 ? -44.533 -39.435 95.332 1.00 29.12 59 MET D CA 1
ATOM 881 C C . MET B 2 38 ? -45.139 -38.645 96.485 1.00 32.71 59 MET D C 1
ATOM 882 O O . MET B 2 38 ? -44.555 -38.578 97.573 1.00 34.23 59 MET D O 1
ATOM 887 N N . GLY B 2 39 ? -46.306 -38.037 96.265 1.00 32.89 60 GLY D N 1
ATOM 888 C CA . GLY B 2 39 ? -46.986 -37.350 97.351 1.00 36.15 60 GLY D CA 1
ATOM 889 C C . GLY B 2 39 ? -47.365 -38.287 98.481 1.00 39.64 60 GLY D C 1
ATOM 890 O O . GLY B 2 39 ? -47.291 -37.921 99.657 1.00 38.94 60 GLY D O 1
ATOM 891 N N . ILE B 2 40 ? -47.774 -39.510 98.140 1.00 34.95 61 ILE D N 1
ATOM 892 C CA . ILE B 2 40 ? -48.107 -40.496 99.162 1.00 40.59 61 ILE D CA 1
ATOM 893 C C . ILE B 2 40 ? -46.862 -40.889 99.948 1.00 41.22 61 ILE D C 1
ATOM 894 O O . ILE B 2 40 ? -46.900 -41.010 101.179 1.00 36.52 61 ILE D O 1
ATOM 899 N N . MET B 2 41 ? -45.739 -41.086 99.252 1.00 32.21 62 MET D N 1
ATOM 900 C CA . MET B 2 41 ? -44.482 -41.378 99.934 1.00 31.58 62 MET D CA 1
ATOM 901 C C . MET B 2 41 ? -44.077 -40.238 100.860 1.00 36.93 62 MET D C 1
ATOM 902 O O . MET B 2 41 ? -43.619 -40.474 101.984 1.00 37.16 62 MET D O 1
ATOM 907 N N . ASN B 2 42 ? -44.238 -38.993 100.402 1.00 37.45 63 ASN D N 1
ATOM 908 C CA . ASN B 2 42 ? -43.865 -37.844 101.222 1.00 39.44 63 ASN D CA 1
ATOM 909 C C . ASN B 2 42 ? -44.686 -37.784 102.503 1.00 40.60 63 ASN D C 1
ATOM 910 O O . ASN B 2 42 ? -44.180 -37.373 103.554 1.00 42.62 63 ASN D O 1
ATOM 915 N N . SER B 2 43 ? -45.956 -38.188 102.439 1.00 41.29 64 SER D N 1
ATOM 916 C CA . SER B 2 43 ? -46.790 -38.166 103.636 1.00 46.60 64 SER D CA 1
ATOM 917 C C . SER B 2 43 ? -46.430 -39.307 104.579 1.00 43.72 64 SER D C 1
ATOM 918 O O . SER B 2 43 ? -46.498 -39.152 105.803 1.00 46.02 64 SER D O 1
ATOM 921 N N . PHE B 2 44 ? -46.049 -40.461 104.028 1.00 41.68 65 PHE D N 1
ATOM 922 C CA . PHE B 2 44 ? -45.529 -41.544 104.858 1.00 44.45 65 PHE D CA 1
ATOM 923 C C . PHE B 2 44 ? -44.281 -41.104 105.614 1.00 43.78 65 PHE D C 1
ATOM 924 O O . PHE B 2 44 ? -44.169 -41.315 106.827 1.00 42.52 65 PHE D O 1
ATOM 932 N N . VAL B 2 45 ? -43.326 -40.495 104.906 1.00 40.38 66 VAL D N 1
ATOM 933 C CA . VAL B 2 45 ? -42.065 -40.094 105.528 1.00 42.52 66 VAL D CA 1
ATOM 934 C C . VAL B 2 45 ? -42.307 -39.020 106.582 1.00 49.33 66 VAL D C 1
ATOM 935 O O . VAL B 2 45 ? -41.734 -39.065 107.678 1.00 44.26 66 VAL D O 1
ATOM 939 N N . ASN B 2 46 ? -43.157 -38.038 106.268 1.00 52.47 67 ASN D N 1
ATOM 940 C CA . ASN B 2 46 ? -43.472 -36.994 107.237 1.00 53.50 67 ASN D CA 1
ATOM 941 C C . ASN B 2 46 ? -44.174 -37.569 108.459 1.00 54.46 67 ASN D C 1
ATOM 942 O O . ASN B 2 46 ? -43.983 -37.074 109.576 1.00 54.96 67 ASN D O 1
ATOM 947 N N . ASP B 2 47 ? -44.972 -38.626 108.273 1.00 56.33 68 ASP D N 1
ATOM 948 C CA . ASP B 2 47 ? -45.741 -39.187 109.379 1.00 62.67 68 ASP D CA 1
ATOM 949 C C . ASP B 2 47 ? -44.873 -39.995 110.328 1.00 58.39 68 ASP D C 1
ATOM 950 O O . ASP B 2 47 ? -45.080 -39.962 111.547 1.00 57.09 68 ASP D O 1
ATOM 955 N N . ILE B 2 48 ? -43.895 -40.711 109.782 1.00 50.48 69 ILE D N 1
ATOM 956 C CA . ILE B 2 48 ? -43.014 -41.537 110.592 1.00 47.73 69 ILE D CA 1
ATOM 957 C C . ILE B 2 48 ? -41.948 -40.689 111.261 1.00 48.81 69 ILE D C 1
ATOM 958 O O . ILE B 2 48 ? -41.539 -40.968 112.393 1.00 50.70 69 ILE D O 1
ATOM 963 N N . PHE B 2 49 ? -41.480 -39.645 110.574 1.00 51.12 70 PHE D N 1
ATOM 964 C CA . PHE B 2 49 ? -40.546 -38.715 111.197 1.00 53.21 70 PHE D CA 1
ATOM 965 C C . PHE B 2 49 ? -41.167 -38.071 112.428 1.00 56.62 70 PHE D C 1
ATOM 966 O O . PHE B 2 49 ? -40.543 -38.010 113.492 1.00 56.95 70 PHE D O 1
ATOM 974 N N . GLU B 2 50 ? -42.405 -37.589 112.301 1.00 61.54 71 GLU D N 1
ATOM 975 C CA . GLU B 2 50 ? -43.052 -36.908 113.416 1.00 67.96 71 GLU D CA 1
ATOM 976 C C . GLU B 2 50 ? -43.379 -37.866 114.556 1.00 65.89 71 GLU D C 1
ATOM 977 O O . GLU B 2 50 ? -43.405 -37.451 115.720 1.00 68.61 71 GLU D O 1
ATOM 983 N N . ARG B 2 51 ? -43.635 -39.140 114.249 1.00 63.57 72 ARG D N 1
ATOM 984 C CA . ARG B 2 51 ? -43.966 -40.099 115.299 1.00 63.13 72 ARG D CA 1
ATOM 985 C C . ARG B 2 51 ? -42.735 -40.546 116.083 1.00 63.11 72 ARG D C 1
ATOM 986 O O . ARG B 2 51 ? -42.775 -40.603 117.317 1.00 66.21 72 ARG D O 1
ATOM 994 N N . ILE B 2 52 ? -41.635 -40.861 115.395 1.00 60.26 73 ILE D N 1
ATOM 995 C CA . ILE B 2 52 ? -40.434 -41.307 116.098 1.00 61.47 73 ILE D CA 1
ATOM 996 C C . ILE B 2 52 ? -39.789 -40.144 116.838 1.00 64.25 73 ILE D C 1
ATOM 997 O O . ILE B 2 52 ? -39.425 -40.260 118.014 1.00 65.33 73 ILE D O 1
ATOM 1002 N N . ALA B 2 53 ? -39.628 -39.007 116.156 1.00 63.46 74 ALA D N 1
ATOM 1003 C CA . ALA B 2 53 ? -39.088 -37.824 116.815 1.00 65.95 74 ALA D CA 1
ATOM 1004 C C . ALA B 2 53 ? -39.954 -37.413 117.996 1.00 74.86 74 ALA D C 1
ATOM 1005 O O . ALA B 2 53 ? -39.452 -36.818 118.960 1.00 78.25 74 ALA D O 1
ATOM 1007 N N . GLY B 2 54 ? -41.255 -37.705 117.931 1.00 75.66 75 GLY D N 1
ATOM 1008 C CA . GLY B 2 54 ? -42.130 -37.380 119.045 1.00 75.52 75 GLY D CA 1
ATOM 1009 C C . GLY B 2 54 ? -41.794 -38.149 120.307 1.00 79.27 75 GLY D C 1
ATOM 1010 O O . GLY B 2 54 ? -41.627 -37.563 121.376 1.00 86.49 75 GLY D O 1
ATOM 1011 N N . GLU B 2 55 ? -41.667 -39.475 120.200 1.00 78.69 76 GLU D N 1
ATOM 1012 C CA . GLU B 2 55 ? -41.429 -40.257 121.410 1.00 83.87 76 GLU D CA 1
ATOM 1013 C C . GLU B 2 55 ? -40.001 -40.086 121.919 1.00 80.75 76 GLU D C 1
ATOM 1014 O O . GLU B 2 55 ? -39.762 -40.191 123.129 1.00 82.99 76 GLU D O 1
ATOM 1020 N N . ALA B 2 56 ? -39.051 -39.755 121.034 1.00 75.96 77 ALA D N 1
ATOM 1021 C CA . ALA B 2 56 ? -37.680 -39.531 121.485 1.00 74.88 77 ALA D CA 1
ATOM 1022 C C . ALA B 2 56 ? -37.576 -38.254 122.302 1.00 77.20 77 ALA D C 1
ATOM 1023 O O . ALA B 2 56 ? -36.935 -38.237 123.360 1.00 69.86 77 ALA D O 1
ATOM 1025 N N . SER B 2 57 ? -38.201 -37.174 121.827 1.00 75.61 78 SER D N 1
ATOM 1026 C CA . SER B 2 57 ? -38.288 -35.968 122.639 1.00 76.13 78 SER D CA 1
ATOM 1027 C C . SER B 2 57 ? -39.073 -36.239 123.907 1.00 81.58 78 SER D C 1
ATOM 1028 O O . SER B 2 57 ? -38.809 -35.638 124.952 1.00 83.15 78 SER D O 1
ATOM 1031 N N . ARG B 2 58 ? -40.043 -37.139 123.820 1.00 84.91 79 ARG D N 1
ATOM 1032 C CA . ARG B 2 58 ? -40.980 -37.344 124.908 1.00 89.61 79 ARG D CA 1
ATOM 1033 C C . ARG B 2 58 ? -40.414 -38.339 125.929 1.00 89.67 79 ARG D C 1
ATOM 1034 O O . ARG B 2 58 ? -40.755 -38.285 127.124 1.00 92.09 79 ARG D O 1
ATOM 1042 N N . LEU B 2 59 ? -39.507 -39.250 125.485 1.00 88.16 80 LEU D N 1
ATOM 1043 C CA . LEU B 2 59 ? -38.801 -40.112 126.435 1.00 85.46 80 LEU D CA 1
ATOM 1044 C C . LEU B 2 59 ? -37.695 -39.360 127.157 1.00 87.92 80 LEU D C 1
ATOM 1045 O O . LEU B 2 59 ? -37.404 -39.660 128.317 1.00 93.50 80 LEU D O 1
ATOM 1050 N N . ALA B 2 60 ? -37.051 -38.410 126.475 1.00 86.99 81 ALA D N 1
ATOM 1051 C CA . ALA B 2 60 ? -35.991 -37.642 127.112 1.00 91.34 81 ALA D CA 1
ATOM 1052 C C . ALA B 2 60 ? -36.541 -36.713 128.186 1.00 98.40 81 ALA D C 1
ATOM 1053 O O . ALA B 2 60 ? -35.848 -36.434 129.170 1.00 100.12 81 ALA D O 1
ATOM 1055 N N . HIS B 2 61 ? -37.773 -36.225 128.021 1.00 102.26 82 HIS D N 1
ATOM 1056 C CA . HIS B 2 61 ? -38.369 -35.359 129.029 1.00 108.55 82 HIS D CA 1
ATOM 1057 C C . HIS B 2 61 ? -39.035 -36.127 130.166 1.00 114.96 82 HIS D C 1
ATOM 1058 O O . HIS B 2 61 ? -39.184 -35.572 131.258 1.00 118.03 82 HIS D O 1
ATOM 1065 N N . TYR B 2 62 ? -39.399 -37.393 129.968 1.00 117.81 83 TYR D N 1
ATOM 1066 C CA . TYR B 2 62 ? -39.980 -38.174 131.052 1.00 123.38 83 TYR D CA 1
ATOM 1067 C C . TYR B 2 62 ? -38.932 -39.010 131.777 1.00 122.60 83 TYR D C 1
ATOM 1068 O O . TYR B 2 62 ? -39.175 -39.438 132.910 1.00 125.36 83 TYR D O 1
ATOM 1077 N N . ASN B 2 63 ? -37.748 -39.194 131.186 1.00 118.02 84 ASN D N 1
ATOM 1078 C CA . ASN B 2 63 ? -36.649 -39.896 131.836 1.00 116.91 84 ASN D CA 1
ATOM 1079 C C . ASN B 2 63 ? -35.568 -38.938 132.320 1.00 116.48 84 ASN D C 1
ATOM 1080 O O . ASN B 2 63 ? -34.421 -39.347 132.510 1.00 116.33 84 ASN D O 1
ATOM 1085 N N . LYS B 2 64 ? -35.924 -37.666 132.520 1.00 107.48 85 LYS D N 1
ATOM 1086 C CA . LYS B 2 64 ? -35.076 -36.669 133.182 1.00 109.37 85 LYS D CA 1
ATOM 1087 C C . LYS B 2 64 ? -33.747 -36.454 132.457 1.00 111.81 85 LYS D C 1
ATOM 1088 O O . LYS B 2 64 ? -32.732 -36.134 133.081 1.00 116.00 85 LYS D O 1
ATOM 1094 N N . ARG B 2 65 ? -33.727 -36.626 131.139 1.00 110.97 86 ARG D N 1
ATOM 1095 C CA . ARG B 2 65 ? -32.497 -36.545 130.359 1.00 110.69 86 ARG D CA 1
ATOM 1096 C C . ARG B 2 65 ? -32.381 -35.199 129.654 1.00 108.10 86 ARG D C 1
ATOM 1097 O O . ARG B 2 65 ? -33.353 -34.693 129.087 1.00 106.07 86 ARG D O 1
ATOM 1105 N N . SER B 2 66 ? -31.178 -34.621 129.704 1.00 104.11 87 SER D N 1
ATOM 1106 C CA . SER B 2 66 ? -30.925 -33.322 129.091 1.00 96.00 87 SER D CA 1
ATOM 1107 C C . SER B 2 66 ? -30.824 -33.370 127.569 1.00 88.29 87 SER D C 1
ATOM 1108 O O . SER B 2 66 ? -31.035 -32.340 126.921 1.00 85.25 87 SER D O 1
ATOM 1111 N N . THR B 2 67 ? -30.496 -34.521 126.983 1.00 85.47 88 THR D N 1
ATOM 1112 C CA . THR B 2 67 ? -30.130 -34.580 125.574 1.00 79.04 88 THR D CA 1
ATOM 1113 C C . THR B 2 67 ? -30.821 -35.749 124.888 1.00 71.80 88 THR D C 1
ATOM 1114 O O . THR B 2 67 ? -30.908 -36.844 125.449 1.00 72.57 88 THR D O 1
ATOM 1118 N N . ILE B 2 68 ? -31.316 -35.506 123.677 1.00 66.03 89 ILE D N 1
ATOM 1119 C CA . ILE B 2 68 ? -31.818 -36.575 122.820 1.00 64.57 89 ILE D CA 1
ATOM 1120 C C . ILE B 2 68 ? -30.630 -37.252 122.148 1.00 68.27 89 ILE D C 1
ATOM 1121 O O . ILE B 2 68 ? -29.863 -36.609 121.426 1.00 68.90 89 ILE D O 1
ATOM 1126 N N . THR B 2 69 ? -30.482 -38.551 122.379 1.00 68.14 90 THR D N 1
ATOM 1127 C CA . THR B 2 69 ? -29.402 -39.341 121.803 1.00 71.23 90 THR D CA 1
ATOM 1128 C C . THR B 2 69 ? -29.984 -40.478 120.966 1.00 72.76 90 THR D C 1
ATOM 1129 O O . THR B 2 69 ? -31.201 -40.659 120.882 1.00 64.86 90 THR D O 1
ATOM 1133 N N . SER B 2 70 ? -29.084 -41.252 120.347 1.00 75.88 91 SER D N 1
ATOM 1134 C CA . SER B 2 70 ? -29.477 -42.439 119.591 1.00 78.95 91 SER D CA 1
ATOM 1135 C C . SER B 2 70 ? -30.289 -43.433 120.410 1.00 79.83 91 SER D C 1
ATOM 1136 O O . SER B 2 70 ? -30.978 -44.275 119.826 1.00 75.68 91 SER D O 1
ATOM 1139 N N . ARG B 2 71 ? -30.228 -43.370 121.741 1.00 75.76 92 ARG D N 1
ATOM 1140 C CA . ARG B 2 71 ? -30.868 -44.404 122.549 1.00 78.94 92 ARG D CA 1
ATOM 1141 C C . ARG B 2 71 ? -32.309 -44.053 122.892 1.00 77.64 92 ARG D C 1
ATOM 1142 O O . ARG B 2 71 ? -33.059 -44.929 123.348 1.00 79.19 92 ARG D O 1
ATOM 1150 N N . GLU B 2 72 ? -32.713 -42.799 122.664 1.00 74.24 93 GLU D N 1
ATOM 1151 C CA . GLU B 2 72 ? -34.127 -42.456 122.658 1.00 67.75 93 GLU D CA 1
ATOM 1152 C C . GLU B 2 72 ? -34.746 -42.760 121.303 1.00 60.93 93 GLU D C 1
ATOM 1153 O O . GLU B 2 72 ? -35.901 -43.192 121.228 1.00 61.15 93 GLU D O 1
ATOM 1159 N N . ILE B 2 73 ? -33.993 -42.529 120.224 1.00 54.72 94 ILE D N 1
ATOM 1160 C CA . ILE B 2 73 ? -34.455 -42.923 118.897 1.00 54.03 94 ILE D CA 1
ATOM 1161 C C . ILE B 2 73 ? -34.645 -44.432 118.841 1.00 59.32 94 ILE D C 1
ATOM 1162 O O . ILE B 2 73 ? -35.669 -44.933 118.360 1.00 62.47 94 ILE D O 1
ATOM 1167 N N . GLN B 2 74 ? -33.655 -45.177 119.336 1.00 58.15 95 GLN D N 1
ATOM 1168 C CA . GLN B 2 74 ? -33.721 -46.634 119.299 1.00 51.32 95 GLN D CA 1
ATOM 1169 C C . GLN B 2 74 ? -34.916 -47.154 120.089 1.00 57.55 95 GLN D C 1
ATOM 1170 O O . GLN B 2 74 ? -35.650 -48.030 119.620 1.00 57.96 95 GLN D O 1
ATOM 1176 N N . THR B 2 75 ? -35.130 -46.617 121.293 1.00 61.85 96 THR D N 1
ATOM 1177 C CA . THR B 2 75 ? -36.266 -47.050 122.103 1.00 63.18 96 THR D CA 1
ATOM 1178 C C . THR B 2 75 ? -37.589 -46.706 121.429 1.00 59.80 96 THR D C 1
ATOM 1179 O O . THR B 2 75 ? -38.515 -47.525 121.406 1.00 57.98 96 THR D O 1
ATOM 1183 N N . ALA B 2 76 ? -37.697 -45.493 120.880 1.00 56.43 97 ALA D N 1
ATOM 1184 C CA . ALA B 2 76 ? -38.919 -45.095 120.188 1.00 55.14 97 ALA D CA 1
ATOM 1185 C C . ALA B 2 76 ? -39.167 -45.953 118.953 1.00 55.78 97 ALA D C 1
ATOM 1186 O O . ALA B 2 76 ? -40.319 -46.273 118.635 1.00 56.44 97 ALA D O 1
ATOM 1188 N N . VAL B 2 77 ? -38.100 -46.333 118.244 1.00 57.43 98 VAL D N 1
ATOM 1189 C CA . VAL B 2 77 ? -38.258 -47.140 117.035 1.00 59.61 98 VAL D CA 1
ATOM 1190 C C . VAL B 2 77 ? -38.883 -48.489 117.372 1.00 62.29 98 VAL D C 1
ATOM 1191 O O . VAL B 2 77 ? -39.768 -48.977 116.658 1.00 60.87 98 VAL D O 1
ATOM 1195 N N . ARG B 2 78 ? -38.451 -49.102 118.473 1.00 67.72 99 ARG D N 1
ATOM 1196 C CA . ARG B 2 78 ? -39.007 -50.383 118.884 1.00 69.99 99 ARG D CA 1
ATOM 1197 C C . ARG B 2 78 ? -40.366 -50.238 119.557 1.00 72.07 99 ARG D C 1
ATOM 1198 O O . ARG B 2 78 ? -41.103 -51.225 119.657 1.00 73.48 99 ARG D O 1
ATOM 1206 N N . LEU B 2 79 ? -40.712 -49.035 120.018 1.00 72.34 100 LEU D N 1
ATOM 1207 C CA . LEU B 2 79 ? -42.049 -48.804 120.557 1.00 71.10 100 LEU D CA 1
ATOM 1208 C C . LEU B 2 79 ? -43.086 -48.720 119.444 1.00 68.60 100 LEU D C 1
ATOM 1209 O O . LEU B 2 79 ? -44.226 -49.165 119.616 1.00 70.13 100 LEU D O 1
ATOM 1214 N N . LEU B 2 80 ? -42.709 -48.152 118.300 1.00 63.55 101 LEU D N 1
ATOM 1215 C CA . LEU B 2 80 ? -43.653 -47.844 117.234 1.00 59.27 101 LEU D CA 1
ATOM 1216 C C . LEU B 2 80 ? -43.605 -48.820 116.066 1.00 63.11 101 LEU D C 1
ATOM 1217 O O . LEU B 2 80 ? -44.640 -49.057 115.435 1.00 66.32 101 LEU D O 1
ATOM 1222 N N . LEU B 2 81 ? -42.437 -49.393 115.758 1.00 66.11 102 LEU D N 1
ATOM 1223 C CA . LEU B 2 81 ? -42.337 -50.228 114.562 1.00 63.78 102 LEU D CA 1
ATOM 1224 C C . LEU B 2 81 ? -42.656 -51.680 114.899 1.00 66.50 102 LEU D C 1
ATOM 1225 O O . LEU B 2 81 ? -42.112 -52.219 115.870 1.00 68.39 102 LEU D O 1
ATOM 1230 N N . PRO B 2 82 ? -43.524 -52.334 114.129 1.00 63.11 103 PRO D N 1
ATOM 1231 C CA . PRO B 2 82 ? -43.878 -53.727 114.425 1.00 62.55 103 PRO D CA 1
ATOM 1232 C C . PRO B 2 82 ? -42.787 -54.704 114.016 1.00 62.83 103 PRO D C 1
ATOM 1233 O O . PRO B 2 82 ? -42.137 -54.549 112.979 1.00 66.08 103 PRO D O 1
ATOM 1237 N N . GLY B 2 83 ? -42.597 -55.721 114.856 1.00 65.32 104 GLY D N 1
ATOM 1238 C CA . GLY B 2 83 ? -41.805 -56.899 114.549 1.00 65.72 104 GLY D CA 1
ATOM 1239 C C . GLY B 2 83 ? -40.463 -56.701 113.874 1.00 65.65 104 GLY D C 1
ATOM 1240 O O . GLY B 2 83 ? -39.588 -56.000 114.391 1.00 66.29 104 GLY D O 1
ATOM 1241 N N . GLU B 2 84 ? -40.298 -57.324 112.704 1.00 65.58 105 GLU D N 1
ATOM 1242 C CA . GLU B 2 84 ? -39.004 -57.359 112.034 1.00 63.40 105 GLU D CA 1
ATOM 1243 C C . GLU B 2 84 ? -38.606 -56.013 111.448 1.00 61.47 105 GLU D C 1
ATOM 1244 O O . GLU B 2 84 ? -37.410 -55.767 111.256 1.00 62.72 105 GLU D O 1
ATOM 1250 N N . LEU B 2 85 ? -39.574 -55.145 111.145 1.00 55.16 106 LEU D N 1
ATOM 1251 C CA . LEU B 2 85 ? -39.242 -53.785 110.734 1.00 51.26 106 LEU D CA 1
ATOM 1252 C C . LEU B 2 85 ? -38.394 -53.081 111.786 1.00 53.12 106 LEU D C 1
ATOM 1253 O O . LEU B 2 85 ? -37.407 -52.415 111.453 1.00 51.77 106 LEU D O 1
ATOM 1258 N N . ALA B 2 86 ? -38.762 -53.220 113.063 1.00 55.26 107 ALA D N 1
ATOM 1259 C CA . ALA B 2 86 ? -37.990 -52.599 114.135 1.00 54.62 107 ALA D CA 1
ATOM 1260 C C . ALA B 2 86 ? -36.570 -53.150 114.185 1.00 58.64 107 ALA D C 1
ATOM 1261 O O . ALA B 2 86 ? -35.598 -52.388 114.230 1.00 60.26 107 ALA D O 1
ATOM 1263 N N . LYS B 2 87 ? -36.432 -54.479 114.195 1.00 59.98 108 LYS D N 1
ATOM 1264 C CA . LYS B 2 87 ? -35.105 -55.088 114.289 1.00 61.33 108 LYS D CA 1
ATOM 1265 C C . LYS B 2 87 ? -34.208 -54.643 113.141 1.00 58.04 108 LYS D C 1
ATOM 1266 O O . LYS B 2 87 ? -33.044 -54.280 113.356 1.00 56.74 108 LYS D O 1
ATOM 1272 N N . HIS B 2 88 ? -34.738 -54.649 111.917 1.00 56.05 109 HIS D N 1
ATOM 1273 C CA . HIS B 2 88 ? -33.970 -54.178 110.768 1.00 54.17 109 HIS D CA 1
ATOM 1274 C C . HIS B 2 88 ? -33.697 -52.682 110.857 1.00 52.68 109 HIS D C 1
ATOM 1275 O O . HIS B 2 88 ? -32.589 -52.229 110.545 1.00 50.78 109 HIS D O 1
ATOM 1282 N N . ALA B 2 89 ? -34.701 -51.895 111.261 1.00 52.18 110 ALA D N 1
ATOM 1283 C CA . ALA B 2 89 ? -34.483 -50.460 111.432 1.00 48.58 110 ALA D CA 1
ATOM 1284 C C . ALA B 2 89 ? -33.467 -50.212 112.532 1.00 49.00 110 ALA D C 1
ATOM 1285 O O . ALA B 2 89 ? -32.573 -49.367 112.401 1.00 50.98 110 ALA D O 1
ATOM 1287 N N . VAL B 2 90 ? -33.597 -50.934 113.641 1.00 50.69 111 VAL D N 1
ATOM 1288 C CA . VAL B 2 90 ? -32.573 -50.845 114.671 1.00 54.30 111 VAL D CA 1
ATOM 1289 C C . VAL B 2 90 ? -31.224 -51.313 114.110 1.00 55.81 111 VAL D C 1
ATOM 1290 O O . VAL B 2 90 ? -30.183 -50.748 114.459 1.00 55.59 111 VAL D O 1
ATOM 1294 N N . SER B 2 91 ? -31.197 -52.346 113.239 1.00 59.38 112 SER D N 1
ATOM 1295 C CA . SER B 2 91 ? -29.903 -52.695 112.629 1.00 60.50 112 SER D CA 1
ATOM 1296 C C . SER B 2 91 ? -29.357 -51.515 111.830 1.00 58.94 112 SER D C 1
ATOM 1297 O O . SER B 2 91 ? -28.235 -51.063 112.071 1.00 60.66 112 SER D O 1
ATOM 1300 N N . GLU B 2 92 ? -30.179 -50.919 110.970 1.00 53.05 113 GLU D N 1
ATOM 1301 C CA . GLU B 2 92 ? -29.660 -49.878 110.098 1.00 54.37 113 GLU D CA 1
ATOM 1302 C C . GLU B 2 92 ? -29.280 -48.631 110.886 1.00 52.55 113 GLU D C 1
ATOM 1303 O O . GLU B 2 92 ? -28.277 -47.985 110.571 1.00 51.53 113 GLU D O 1
ATOM 1309 N N . GLY B 2 93 ? -30.018 -48.321 111.954 1.00 51.58 114 GLY D N 1
ATOM 1310 C CA . GLY B 2 93 ? -29.699 -47.141 112.743 1.00 52.91 114 GLY D CA 1
ATOM 1311 C C . GLY B 2 93 ? -28.339 -47.205 113.416 1.00 60.02 114 GLY D C 1
ATOM 1312 O O . GLY B 2 93 ? -27.571 -46.241 113.369 1.00 63.41 114 GLY D O 1
ATOM 1313 N N . THR B 2 94 ? -28.012 -48.342 114.038 1.00 61.13 115 THR D N 1
ATOM 1314 C CA . THR B 2 94 ? -26.734 -48.444 114.738 1.00 66.73 115 THR D CA 1
ATOM 1315 C C . THR B 2 94 ? -25.558 -48.437 113.769 1.00 67.77 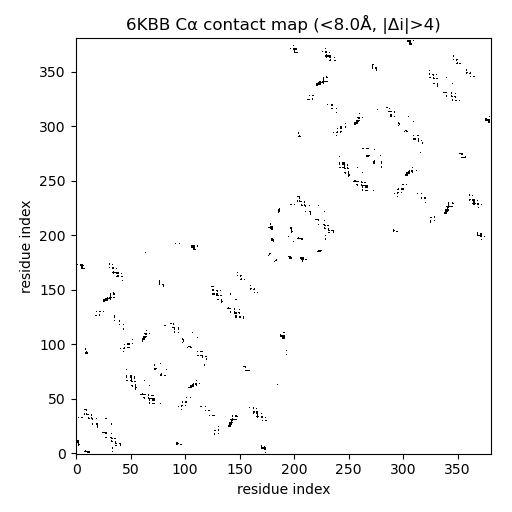115 THR D C 1
ATOM 1316 O O . THR B 2 94 ? -24.498 -47.883 114.082 1.00 70.42 115 THR D O 1
ATOM 1320 N N . LYS B 2 95 ? -25.718 -49.051 112.594 1.00 65.03 116 LYS D N 1
ATOM 1321 C CA . LYS B 2 95 ? -24.636 -49.050 111.614 1.00 65.53 116 LYS D CA 1
ATOM 1322 C C . LYS B 2 95 ? -24.364 -47.648 111.080 1.00 63.77 116 LYS D C 1
ATOM 1323 O O . LYS B 2 95 ? -23.225 -47.340 110.713 1.00 64.83 116 LYS D O 1
ATOM 1329 N N . ALA B 2 96 ? -25.387 -46.787 111.023 1.00 58.96 117 ALA D N 1
ATOM 1330 C CA . ALA B 2 96 ? -25.181 -45.433 110.516 1.00 59.70 117 ALA D CA 1
ATOM 1331 C C . ALA B 2 96 ? -24.352 -44.594 111.477 1.00 64.35 117 ALA D C 1
ATOM 1332 O O . ALA B 2 96 ? -23.436 -43.879 111.053 1.00 69.56 117 ALA D O 1
ATOM 1334 N N . VAL B 2 97 ? -24.640 -44.681 112.779 1.00 65.50 118 VAL D N 1
ATOM 1335 C CA . VAL B 2 97 ? -23.815 -43.966 113.745 1.00 68.92 118 VAL D CA 1
ATOM 1336 C C . VAL B 2 97 ? -22.469 -44.665 113.892 1.00 71.97 118 VAL D C 1
ATOM 1337 O O . VAL B 2 97 ? -21.505 -44.046 114.353 1.00 74.59 118 VAL D O 1
ATOM 1341 N N . THR B 2 98 ? -22.361 -45.943 113.505 1.00 71.44 119 THR D N 1
ATOM 1342 C CA . THR B 2 98 ? -21.039 -46.570 113.509 1.00 75.22 119 THR D CA 1
ATOM 1343 C C . THR B 2 98 ? -20.173 -46.095 112.328 1.00 78.59 119 THR D C 1
ATOM 1344 O O . THR B 2 98 ? -18.949 -46.049 112.474 1.00 84.79 119 THR D O 1
ATOM 1348 N N . LYS B 2 99 ? -20.747 -45.677 111.177 1.00 79.81 120 LYS D N 1
ATOM 1349 C CA . LYS B 2 99 ? -19.891 -44.936 110.245 1.00 84.52 120 LYS D CA 1
ATOM 1350 C C . LYS B 2 99 ? -19.700 -43.508 110.709 1.00 87.04 120 LYS D C 1
ATOM 1351 O O . LYS B 2 99 ? -18.669 -42.896 110.413 1.00 88.24 120 LYS D O 1
ATOM 1357 N N . TYR B 2 100 ? -20.697 -42.937 111.400 1.00 85.27 121 TYR D N 1
ATOM 1358 C CA . TYR B 2 100 ? -20.616 -41.516 111.682 1.00 85.78 121 TYR D CA 1
ATOM 1359 C C . TYR B 2 100 ? -19.602 -41.247 112.780 1.00 91.53 121 TYR D C 1
ATOM 1360 O O . TYR B 2 100 ? -18.726 -40.394 112.621 1.00 95.06 121 TYR D O 1
ATOM 1369 N N . THR B 2 101 ? -19.684 -41.985 113.887 1.00 95.44 122 THR D N 1
ATOM 1370 C CA . THR B 2 101 ? -18.750 -41.783 114.991 1.00 101.42 122 THR D CA 1
ATOM 1371 C C . THR B 2 101 ? -17.320 -42.150 114.605 1.00 104.39 122 THR D C 1
ATOM 1372 O O . THR B 2 101 ? -16.369 -41.540 115.107 1.00 109.04 122 THR D O 1
ATOM 1376 N N . SER B 2 102 ? -17.146 -43.132 113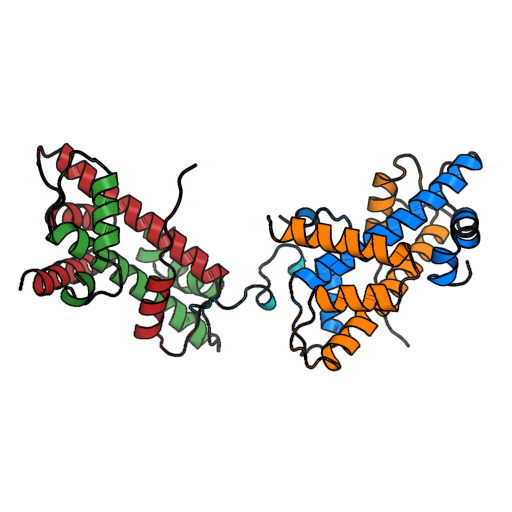.727 1.00 101.39 123 SER D N 1
ATOM 1377 C CA . SER B 2 102 ? -15.810 -43.531 113.292 1.00 104.24 123 SER D CA 1
ATOM 1378 C C . SER B 2 102 ? -15.267 -42.601 112.212 1.00 105.40 123 SER D C 1
ATOM 1379 O O . SER B 2 102 ? -15.663 -42.677 111.050 1.00 101.76 123 SER D O 1
ATOM 1382 N N . ASP C 3 17 ? -68.638 -44.127 86.487 1.00 67.40 15 ASP F N 1
ATOM 1383 C CA . ASP C 3 17 ? -67.797 -43.286 85.644 1.00 66.27 15 ASP F CA 1
ATOM 1384 C C . ASP C 3 17 ? -66.414 -43.115 86.265 1.00 68.10 15 ASP F C 1
ATOM 1385 O O . ASP C 3 17 ? -66.224 -42.298 87.166 1.00 65.60 15 ASP F O 1
ATOM 1390 N N . GLU C 3 18 ? -65.448 -43.894 85.770 1.00 69.29 16 GLU F N 1
ATOM 1391 C CA . GLU C 3 18 ? -64.103 -43.851 86.333 1.00 70.13 16 GLU F CA 1
ATOM 1392 C C . GLU C 3 18 ? -63.381 -42.557 85.981 1.00 64.99 16 GLU F C 1
ATOM 1393 O O . GLU C 3 18 ? -62.560 -42.075 86.770 1.00 64.33 16 GLU F O 1
ATOM 1399 N N . ASP C 3 19 ? -63.663 -41.981 84.812 1.00 63.25 17 ASP F N 1
ATOM 1400 C CA . ASP C 3 19 ? -63.045 -40.716 84.433 1.00 64.05 17 ASP F CA 1
ATOM 1401 C C . ASP C 3 19 ? -63.627 -39.523 85.177 1.00 62.15 17 ASP F C 1
ATOM 1402 O O . ASP C 3 19 ? -63.086 -38.419 85.058 1.00 57.40 17 ASP F O 1
ATOM 1407 N N . GLU C 3 20 ? -64.707 -39.714 85.933 1.00 58.21 18 GLU F N 1
ATOM 1408 C CA . GLU C 3 20 ? -65.329 -38.613 86.656 1.00 57.07 18 GLU F CA 1
ATOM 1409 C C . GLU C 3 20 ? -64.807 -38.474 88.080 1.00 56.86 18 GLU F C 1
ATOM 1410 O O . GLU C 3 20 ? -64.689 -37.348 88.578 1.00 57.60 18 GLU F O 1
ATOM 1416 N N . ASP C 3 21 ? -64.483 -39.586 88.749 1.00 58.00 19 ASP F N 1
ATOM 1417 C CA . ASP C 3 21 ? -63.956 -39.488 90.106 1.00 68.35 19 ASP F CA 1
ATOM 1418 C C . ASP C 3 21 ? -62.974 -40.601 90.462 1.00 66.77 19 ASP F C 1
ATOM 1419 O O . ASP C 3 21 ? -62.677 -40.770 91.652 1.00 62.10 19 ASP F O 1
ATOM 1424 N N . GLY C 3 22 ? -62.462 -41.363 89.495 1.00 53.30 20 GLY F N 1
ATOM 1425 C CA . GLY C 3 22 ? -61.461 -42.371 89.758 1.00 49.88 20 GLY F CA 1
ATOM 1426 C C . GLY C 3 22 ? -60.066 -41.907 89.361 1.00 47.40 20 GLY F C 1
ATOM 1427 O O . GLY C 3 22 ? -59.861 -40.818 88.831 1.00 49.80 20 GLY F O 1
ATOM 1428 N N . TYR C 3 23 ? -59.092 -42.770 89.636 1.00 48.19 21 TYR F N 1
ATOM 1429 C CA . TYR C 3 23 ? -57.710 -42.472 89.284 1.00 45.82 21 TYR F CA 1
ATOM 1430 C C . TYR C 3 23 ? -57.517 -42.608 87.778 1.00 46.93 21 TYR F C 1
ATOM 1431 O O . TYR C 3 23 ? -57.799 -43.664 87.202 1.00 48.40 21 TYR F O 1
ATOM 1440 N N . ILE C 3 24 ? -57.046 -41.540 87.142 1.00 41.89 22 ILE F N 1
ATOM 1441 C CA . ILE C 3 24 ? -56.714 -41.545 85.722 1.00 42.61 22 ILE F CA 1
ATOM 1442 C C . ILE C 3 24 ? -55.198 -41.474 85.617 1.00 43.24 22 ILE F C 1
ATOM 1443 O O . ILE C 3 24 ? -54.586 -40.465 85.991 1.00 45.83 22 ILE F O 1
ATOM 1448 N N . GLU C 3 25 ? -54.591 -42.546 85.106 1.00 45.56 23 GLU F N 1
ATOM 1449 C CA . GLU C 3 25 ? -53.135 -42.640 85.083 1.00 48.20 23 GLU F CA 1
ATOM 1450 C C . GLU C 3 25 ? -52.519 -41.584 84.174 1.00 46.83 23 GLU F C 1
ATOM 1451 O O . GLU C 3 25 ? -51.463 -41.023 84.493 1.00 43.77 23 GLU F O 1
ATOM 1457 N N . GLU C 3 26 ? -53.163 -41.291 83.043 1.00 49.39 24 GLU F N 1
ATOM 1458 C CA . GLU C 3 26 ? -52.592 -40.354 82.083 1.00 53.64 24 GLU F CA 1
ATOM 1459 C C . GLU C 3 26 ? -52.655 -38.906 82.552 1.00 55.11 24 GLU F C 1
ATOM 1460 O O . GLU C 3 26 ? -52.115 -38.030 81.867 1.00 57.53 24 GLU F O 1
ATOM 1466 N N . GLU C 3 27 ? -53.294 -38.631 83.690 1.00 54.13 25 GLU F N 1
ATOM 1467 C CA . GLU C 3 27 ? -53.263 -37.307 84.297 1.00 53.10 25 GLU F CA 1
ATOM 1468 C C . GLU C 3 27 ? -52.299 -37.220 85.471 1.00 47.50 25 GLU F C 1
ATOM 1469 O O . GLU C 3 27 ? -52.067 -36.120 85.983 1.00 46.94 25 GLU F O 1
ATOM 1475 N N . ASP C 3 28 ? -51.738 -38.347 85.907 1.00 44.81 26 ASP F N 1
ATOM 1476 C CA . ASP C 3 28 ? -50.760 -38.381 86.994 1.00 41.37 26 ASP F CA 1
ATOM 1477 C C . ASP C 3 28 ? -49.374 -38.319 86.365 1.00 39.21 26 ASP F C 1
ATOM 1478 O O . ASP C 3 28 ? -48.795 -39.335 85.979 1.00 36.30 26 ASP F O 1
ATOM 1483 N N . GLU C 3 29 ? -48.836 -37.107 86.264 1.00 37.95 27 GLU F N 1
ATOM 1484 C CA . GLU C 3 29 ? -47.576 -36.894 85.568 1.00 44.73 27 GLU F CA 1
ATOM 1485 C C . GLU C 3 29 ? -46.404 -37.457 86.369 1.00 42.24 27 GLU F C 1
ATOM 1486 O O . GLU C 3 29 ? -46.470 -37.632 87.589 1.00 43.26 27 GLU F O 1
ATOM 1492 N N . ASP C 3 30 ? -45.318 -37.742 85.654 1.00 43.76 28 ASP F N 1
ATOM 1493 C CA . ASP C 3 30 ? -44.105 -38.239 86.289 1.00 44.67 28 ASP F CA 1
ATOM 1494 C C . ASP C 3 30 ? -43.562 -37.216 87.276 1.00 44.45 28 ASP F C 1
ATOM 1495 O O . ASP C 3 30 ? -43.543 -36.013 87.001 1.00 48.83 28 ASP F O 1
ATOM 1500 N N . PHE C 3 31 ? -43.119 -37.696 88.435 1.00 41.44 29 PHE F N 1
ATOM 1501 C CA . PHE C 3 31 ? -42.344 -36.840 89.321 1.00 41.25 29 PHE F CA 1
ATOM 1502 C C . PHE C 3 31 ? -41.011 -36.525 88.659 1.00 46.46 29 PHE F C 1
ATOM 150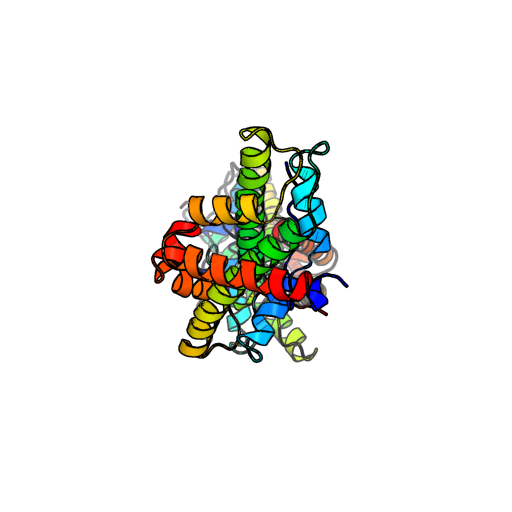3 O O . PHE C 3 31 ? -40.335 -37.421 88.144 1.00 45.37 29 PHE F O 1
ATOM 1511 N N . GLN C 3 32 ? -40.634 -35.251 88.667 1.00 51.96 30 GLN F N 1
ATOM 1512 C CA . GLN C 3 32 ? -39.427 -34.806 87.985 1.00 61.47 30 GLN F CA 1
ATOM 1513 C C . GLN C 3 32 ? -38.487 -34.139 88.977 1.00 65.38 30 GLN F C 1
ATOM 1514 O O . GLN C 3 32 ? -38.873 -33.143 89.614 1.00 65.28 30 GLN F O 1
ATOM 1520 N N . PRO C 3 33 ? -37.267 -34.645 89.160 1.00 70.92 31 PRO F N 1
ATOM 1521 C CA . PRO C 3 33 ? -36.268 -33.884 89.920 1.00 79.02 31 PRO F CA 1
ATOM 1522 C C . PRO C 3 33 ? -35.920 -32.591 89.201 1.00 93.69 31 PRO F C 1
ATOM 1523 O O . PRO C 3 33 ? -36.087 -31.498 89.753 1.00 91.15 31 PRO F O 1
ATOM 1527 N N . GLU C 3 34 ? -35.445 -32.707 87.964 1.00 66.67 32 GLU F N 1
ATOM 1528 C CA . GLU C 3 34 ? -35.205 -31.547 87.111 1.00 76.64 32 GLU F CA 1
ATOM 1529 C C . GLU C 3 34 ? -35.756 -31.795 85.710 1.00 77.34 32 GLU F C 1
ATOM 1530 O O . GLU C 3 34 ? -35.906 -30.867 84.915 1.00 76.93 32 GLU F O 1
ATOM 1536 N N . LYS D 1 5 ? -65.730 -33.831 94.751 1.00 66.03 15 LYS A N 1
ATOM 1537 C CA . LYS D 1 5 ? -64.970 -35.055 94.526 1.00 65.73 15 LYS A CA 1
ATOM 1538 C C . LYS D 1 5 ? -64.863 -35.362 93.037 1.00 58.26 15 LYS A C 1
ATOM 1539 O O . LYS D 1 5 ? -63.766 -35.552 92.510 1.00 67.61 15 LYS A O 1
ATOM 1545 N N . THR D 1 6 ? -66.012 -35.417 92.366 1.00 78.48 16 THR A N 1
ATOM 1546 C CA . THR D 1 6 ? -66.029 -35.606 90.923 1.00 56.69 16 THR A CA 1
ATOM 1547 C C . THR D 1 6 ? -65.310 -34.455 90.231 1.00 46.42 16 THR A C 1
ATOM 1548 O O . THR D 1 6 ? -65.245 -33.334 90.744 1.00 48.61 16 THR A O 1
ATOM 1552 N N . ARG D 1 7 ? -64.769 -34.738 89.046 1.00 40.06 17 ARG A N 1
ATOM 1553 C CA . ARG D 1 7 ? -64.017 -33.728 88.313 1.00 38.35 17 ARG A CA 1
ATOM 1554 C C . ARG D 1 7 ? -64.903 -32.631 87.742 1.00 35.01 17 ARG A C 1
ATOM 1555 O O . ARG D 1 7 ? -64.390 -31.549 87.428 1.00 40.31 17 ARG A O 1
ATOM 1563 N N . SER D 1 8 ? -66.209 -32.873 87.604 1.00 33.52 18 SER A N 1
ATOM 1564 C CA . SER D 1 8 ? -67.094 -31.797 87.179 1.00 36.53 18 SER A CA 1
ATOM 1565 C C . SER D 1 8 ? -67.386 -30.853 88.337 1.00 39.63 18 SER A C 1
ATOM 1566 O O . SER D 1 8 ? -67.392 -29.630 88.159 1.00 43.72 18 SER A O 1
ATOM 1569 N N . SER D 1 9 ? -67.631 -31.408 89.528 1.00 38.39 19 SER A N 1
ATOM 1570 C CA . SER D 1 9 ? -67.736 -30.587 90.729 1.00 42.02 19 SER A CA 1
ATOM 1571 C C . SER D 1 9 ? -66.459 -29.793 90.968 1.00 41.84 19 SER A C 1
ATOM 1572 O O . SER D 1 9 ? -66.513 -28.599 91.285 1.00 40.25 19 SER A O 1
ATOM 1575 N N . ARG D 1 10 ? -65.296 -30.439 90.820 1.00 37.36 20 ARG A N 1
ATOM 1576 C CA . ARG D 1 10 ? -64.031 -29.776 91.114 1.00 39.85 20 ARG A CA 1
ATOM 1577 C C . ARG D 1 10 ? -63.708 -28.673 90.118 1.00 45.70 20 ARG A C 1
ATOM 1578 O O . ARG D 1 10 ? -62.831 -27.848 90.390 1.00 50.51 20 ARG A O 1
ATOM 1586 N N . ALA D 1 11 ? -64.400 -28.631 88.982 1.00 44.09 21 ALA A N 1
ATOM 1587 C CA . ALA D 1 11 ? -64.273 -27.541 88.027 1.00 39.97 21 ALA A CA 1
ATOM 1588 C C . ALA D 1 11 ? -65.432 -26.559 88.097 1.00 38.66 21 ALA A C 1
ATOM 1589 O O . ALA D 1 11 ? -65.415 -25.549 87.386 1.00 36.01 21 ALA A O 1
ATOM 1591 N N . GLY D 1 12 ? -66.434 -26.828 88.931 1.00 36.13 22 GLY A N 1
ATOM 1592 C CA . GLY D 1 12 ? -67.590 -25.959 89.005 1.00 36.64 22 GLY A CA 1
ATOM 1593 C C . GLY D 1 12 ? -68.530 -26.093 87.832 1.00 33.67 22 GLY A C 1
ATOM 1594 O O . GLY D 1 12 ? -69.135 -25.100 87.415 1.00 35.43 22 GLY A O 1
ATOM 1595 N N . LEU D 1 13 ? -68.674 -27.296 87.284 1.00 28.86 23 LEU A N 1
ATOM 1596 C CA . LEU D 1 13 ? -69.375 -27.507 86.028 1.00 32.91 23 LEU A CA 1
ATOM 1597 C C . LEU D 1 13 ? -70.542 -28.466 86.215 1.00 33.45 23 LEU A C 1
ATOM 1598 O O . LEU D 1 13 ? -70.509 -29.356 87.070 1.00 32.39 23 LEU A O 1
ATOM 1603 N N . GLN D 1 14 ? -71.581 -28.264 85.405 1.00 33.62 24 GLN A N 1
ATOM 1604 C CA . GLN D 1 14 ? -72.666 -29.227 85.287 1.00 35.34 24 GLN A CA 1
ATOM 1605 C C . GLN D 1 14 ? -72.399 -30.265 84.207 1.00 34.96 24 GLN A C 1
ATOM 1606 O O . GLN D 1 14 ? -72.833 -31.415 84.341 1.00 41.73 24 GLN A O 1
ATOM 1612 N N . PHE D 1 15 ? -71.696 -29.883 83.144 1.00 26.46 25 PHE A N 1
ATOM 1613 C CA . PHE D 1 15 ? -71.410 -30.803 82.057 1.00 27.74 25 PHE A CA 1
ATOM 1614 C C . PHE D 1 15 ? -70.383 -31.848 82.501 1.00 30.06 25 PHE A C 1
ATOM 1615 O O . PHE D 1 15 ? -69.514 -31.562 83.328 1.00 29.97 25 PHE A O 1
ATOM 1623 N N . PRO D 1 16 ? -70.467 -33.073 81.960 1.00 30.10 26 PRO A N 1
ATOM 1624 C CA . PRO D 1 16 ? -69.638 -34.175 82.477 1.00 28.53 26 PRO A CA 1
ATOM 1625 C C . PRO D 1 16 ? -68.229 -34.136 81.908 1.00 27.77 26 PRO A C 1
ATOM 1626 O O . PRO D 1 16 ? -68.014 -34.311 80.710 1.00 30.17 26 PRO A O 1
ATOM 1630 N N . VAL D 1 17 ? -67.253 -33.905 82.793 1.00 26.01 27 VAL A N 1
ATOM 1631 C CA . VAL D 1 17 ? -65.856 -33.865 82.371 1.00 26.28 27 VAL A CA 1
ATOM 1632 C C . VAL D 1 17 ? -65.394 -35.241 81.906 1.00 24.32 27 VAL A C 1
ATOM 1633 O O . VAL D 1 17 ? -64.660 -35.364 80.918 1.00 24.81 27 VAL A O 1
ATOM 1637 N N . GLY D 1 18 ? -65.814 -36.296 82.610 1.00 23.41 28 GLY A N 1
ATOM 1638 C CA . GLY D 1 18 ? -65.377 -37.637 82.253 1.00 27.69 28 GLY A CA 1
ATOM 1639 C C . GLY D 1 18 ? -65.799 -38.052 80.856 1.00 31.10 28 GLY A C 1
ATOM 1640 O O . GLY D 1 18 ? -65.032 -38.690 80.130 1.00 31.79 28 GLY A O 1
ATOM 1641 N N . ARG D 1 19 ? -67.023 -37.697 80.458 1.00 30.35 29 ARG A N 1
ATOM 1642 C CA . ARG D 1 19 ? -67.480 -38.025 79.111 1.00 27.35 29 ARG A CA 1
ATOM 1643 C C . ARG D 1 19 ? -66.684 -37.263 78.058 1.00 21.72 29 ARG A C 1
ATOM 1644 O O . ARG D 1 19 ? -66.344 -37.819 77.008 1.00 22.03 29 ARG A O 1
ATOM 1652 N N . VAL D 1 20 ? -66.378 -35.991 78.321 1.00 22.08 30 VAL A N 1
ATOM 1653 C CA . VAL D 1 20 ? -65.594 -35.211 77.369 1.00 26.81 30 VAL A CA 1
ATOM 1654 C C . VAL D 1 20 ? -64.179 -35.763 77.269 1.00 24.07 30 VAL A C 1
ATOM 1655 O O . VAL D 1 20 ? -63.571 -35.745 76.192 1.00 25.21 30 VAL A O 1
ATOM 1659 N N . HIS D 1 21 ? -63.637 -36.267 78.380 1.00 26.04 31 HIS A N 1
ATOM 1660 C CA . HIS D 1 21 ? -62.347 -36.948 78.341 1.00 25.04 31 HIS A CA 1
ATOM 1661 C C . HIS D 1 21 ? -62.381 -38.125 77.374 1.00 27.78 31 HIS A C 1
ATOM 1662 O O . HIS D 1 21 ? -61.478 -38.291 76.546 1.00 30.79 31 HIS A O 1
ATOM 1669 N N . ARG D 1 22 ? -63.420 -38.960 77.471 1.00 25.19 32 ARG A N 1
ATOM 1670 C CA . ARG D 1 22 ? -63.539 -40.105 76.574 1.00 24.91 32 ARG A CA 1
ATOM 1671 C C . ARG D 1 22 ? -63.733 -39.658 75.131 1.00 27.55 32 ARG A C 1
ATOM 1672 O O . ARG D 1 22 ? -63.238 -40.305 74.201 1.00 24.57 32 ARG A O 1
ATOM 1680 N N . LEU D 1 23 ? -64.463 -38.560 74.926 1.00 28.95 33 LEU A N 1
ATOM 1681 C CA . LEU D 1 23 ? -64.648 -38.032 73.579 1.00 26.05 33 LEU A CA 1
ATOM 1682 C C . LEU D 1 23 ? -63.329 -37.561 72.976 1.00 29.49 33 LEU A C 1
ATOM 1683 O O . LEU D 1 23 ? -63.057 -37.804 71.794 1.00 28.01 33 LEU A O 1
ATOM 1688 N N . LEU D 1 24 ? -62.494 -36.889 73.774 1.00 31.18 34 LEU A N 1
ATOM 1689 C CA . LEU D 1 24 ? -61.244 -36.347 73.247 1.00 30.15 34 LEU A CA 1
ATOM 1690 C C . LEU D 1 24 ? -60.248 -37.444 72.887 1.00 34.49 34 LEU A C 1
ATOM 1691 O O . LEU D 1 24 ? -59.595 -37.372 71.840 1.00 37.42 34 LEU A O 1
ATOM 1696 N N . ARG D 1 25 ? -60.114 -38.471 73.729 1.00 34.25 35 ARG A N 1
ATOM 1697 C CA . ARG D 1 25 ? -59.182 -39.541 73.395 1.00 39.58 35 ARG A CA 1
ATOM 1698 C C . ARG D 1 25 ? -59.733 -40.445 72.300 1.00 40.39 35 ARG A C 1
ATOM 1699 O O . ARG D 1 25 ? -58.965 -41.181 71.673 1.00 38.14 35 ARG A O 1
ATOM 1707 N N . LYS D 1 26 ? -61.047 -40.404 72.065 1.00 40.25 36 LYS A N 1
ATOM 1708 C CA . LYS D 1 26 ? -61.638 -41.169 70.973 1.00 37.89 36 LYS A CA 1
ATOM 1709 C C . LYS D 1 26 ? -61.127 -40.696 69.617 1.00 34.28 36 LYS A C 1
ATOM 1710 O O . LYS D 1 26 ? -61.083 -41.481 68.662 1.00 31.54 36 LYS A O 1
ATOM 1716 N N . GLY D 1 27 ? -60.748 -39.420 69.511 1.00 34.49 37 GLY A N 1
ATOM 1717 C CA . GLY D 1 27 ? -60.277 -38.893 68.241 1.00 30.13 37 GLY A CA 1
ATOM 1718 C C . GLY D 1 27 ? -58.983 -39.526 67.775 1.00 30.55 37 GLY A C 1
ATOM 1719 O O . GLY D 1 27 ? -58.727 -39.608 66.570 1.00 36.57 37 GLY A O 1
ATOM 1720 N N . ASN D 1 28 ? -58.148 -39.974 68.715 1.00 28.96 38 ASN A N 1
ATOM 1721 C CA . ASN D 1 28 ? -56.915 -40.686 68.380 1.00 33.47 38 ASN A CA 1
ATOM 1722 C C . ASN D 1 28 ? -56.522 -41.488 69.621 1.00 34.38 38 ASN A C 1
ATOM 1723 O O . ASN D 1 28 ? -56.027 -40.917 70.596 1.00 35.58 38 ASN A O 1
ATOM 1728 N N . TYR D 1 29 ? -56.747 -42.803 69.567 1.00 30.79 39 TYR A N 1
ATOM 1729 C CA . TYR D 1 29 ? -56.531 -43.675 70.716 1.00 32.67 39 TYR A CA 1
ATOM 1730 C C . TYR D 1 29 ? -55.070 -43.772 71.140 1.00 34.35 39 TYR A C 1
ATOM 1731 O O . TYR D 1 29 ? -54.790 -44.373 72.183 1.00 37.41 39 TYR A O 1
ATOM 1740 N N . SER D 1 30 ? -54.138 -43.206 70.372 1.00 32.77 40 SER A N 1
ATOM 1741 C CA . SER D 1 30 ? -52.732 -43.181 70.753 1.00 35.47 40 SER A CA 1
ATOM 1742 C C . SER D 1 30 ? -52.312 -41.869 71.401 1.00 35.60 40 SER A C 1
ATOM 1743 O O . SER D 1 30 ? -51.235 -41.810 72.004 1.00 35.02 40 SER A O 1
ATOM 1746 N N . GLU D 1 31 ? -53.130 -40.827 71.294 1.00 35.30 41 GLU A N 1
ATOM 1747 C CA . GLU D 1 31 ? -52.844 -39.532 71.893 1.00 34.20 41 GLU A CA 1
ATOM 1748 C C . GLU D 1 31 ? -53.284 -39.527 73.351 1.00 34.19 41 GLU A C 1
ATOM 1749 O O . GLU D 1 31 ? -54.391 -39.972 73.671 1.00 35.57 41 GLU A O 1
ATOM 1755 N N . ARG D 1 32 ? -52.420 -39.034 74.233 1.00 33.43 42 ARG A N 1
ATOM 1756 C CA . ARG D 1 32 ? -52.824 -38.884 75.619 1.00 38.12 42 ARG A CA 1
ATOM 1757 C C . ARG D 1 32 ? -53.646 -37.613 75.770 1.00 36.29 42 ARG A C 1
ATOM 1758 O O . ARG D 1 32 ? -53.546 -36.683 74.964 1.00 34.29 42 ARG A O 1
ATOM 1766 N N . VAL D 1 33 ? -54.466 -37.578 76.813 1.00 34.84 43 VAL A N 1
ATOM 1767 C CA . VAL D 1 33 ? -55.360 -36.457 77.068 1.00 34.46 43 VAL A CA 1
ATOM 1768 C C . VAL D 1 33 ? -55.038 -35.931 78.457 1.00 37.01 43 VAL A C 1
ATOM 1769 O O . VAL D 1 33 ? -55.244 -36.631 79.457 1.00 42.23 43 VAL A O 1
ATOM 1773 N N . GLY D 1 34 ? -54.541 -34.702 78.523 1.00 39.77 44 GLY A N 1
ATOM 1774 C CA . GLY D 1 34 ? -54.320 -34.050 79.797 1.00 39.54 44 GLY A CA 1
ATOM 1775 C C . GLY D 1 34 ? -55.619 -33.811 80.539 1.00 46.69 44 GLY A C 1
ATOM 1776 O O . GLY D 1 34 ? -56.719 -33.932 80.005 1.00 48.00 44 GLY A O 1
ATOM 1777 N N . ALA D 1 35 ? -55.476 -33.479 81.824 1.00 49.76 45 ALA A N 1
ATOM 1778 C CA . ALA D 1 35 ? -56.652 -33.246 82.654 1.00 47.47 45 ALA A CA 1
ATOM 1779 C C . ALA D 1 35 ? -57.325 -31.922 82.316 1.00 50.82 45 ALA A C 1
ATOM 1780 O O . ALA D 1 35 ? -58.541 -31.783 82.491 1.00 51.61 45 ALA A O 1
ATOM 1782 N N . GLY D 1 36 ? -56.558 -30.944 81.830 1.00 34.76 46 GLY A N 1
ATOM 1783 C CA . GLY D 1 36 ? -57.129 -29.644 81.527 1.00 31.81 46 GLY A CA 1
ATOM 1784 C C . GLY D 1 36 ? -57.979 -29.625 80.273 1.00 31.71 46 GLY A C 1
ATOM 1785 O O . GLY D 1 36 ? -58.931 -28.845 80.182 1.00 33.08 46 GLY A O 1
ATOM 1786 N N . ALA D 1 37 ? -57.652 -30.469 79.293 1.00 30.88 47 ALA A N 1
ATOM 1787 C CA . ALA D 1 37 ? -58.376 -30.445 78.022 1.00 29.94 47 ALA A CA 1
ATOM 1788 C C . ALA D 1 37 ? -59.867 -30.731 78.177 1.00 28.98 47 ALA A C 1
ATOM 1789 O O . ALA D 1 37 ? -60.676 -29.929 77.678 1.00 26.77 47 ALA A O 1
ATOM 1791 N N . PRO D 1 38 ? -60.307 -31.810 78.839 1.00 28.10 48 PRO A N 1
ATOM 1792 C CA . PRO D 1 38 ? -61.758 -32.037 78.938 1.00 26.54 48 PRO A CA 1
ATOM 1793 C C . PRO D 1 38 ? -62.449 -31.069 79.878 1.00 22.89 48 PRO A C 1
ATOM 1794 O O . PRO D 1 38 ? -63.627 -30.759 79.667 1.00 21.06 48 PRO A O 1
ATOM 1798 N N . VAL D 1 39 ? -61.759 -30.589 80.915 1.00 27.07 49 VAL A N 1
ATOM 1799 C CA . VAL D 1 39 ? -62.334 -29.564 81.783 1.00 29.57 49 VAL A CA 1
ATOM 1800 C C . VAL D 1 39 ? -62.577 -28.285 80.992 1.00 33.46 49 VAL A C 1
ATOM 1801 O O . VAL D 1 39 ? -63.653 -27.680 81.065 1.00 36.64 49 VAL A O 1
ATOM 1805 N N . TYR D 1 40 ? -61.571 -27.856 80.226 1.00 34.37 50 TYR A N 1
ATOM 1806 C CA . TYR D 1 40 ? -61.698 -26.657 79.403 1.00 30.16 50 TYR A CA 1
ATOM 1807 C C . TYR D 1 40 ? -62.823 -26.805 78.384 1.00 31.20 50 TYR A C 1
ATOM 1808 O O . TYR D 1 40 ? -63.640 -25.894 78.207 1.00 28.89 50 TYR A O 1
ATOM 1817 N N . LEU D 1 41 ? -62.886 -27.957 77.710 1.00 27.76 51 LEU A N 1
ATOM 1818 C CA . LEU D 1 41 ? -63.883 -28.147 76.660 1.00 23.92 51 LEU A CA 1
ATOM 1819 C C . LEU D 1 41 ? -65.287 -28.277 77.239 1.00 26.27 51 LEU A C 1
ATOM 1820 O O . LEU D 1 41 ? -66.252 -27.765 76.658 1.00 24.07 51 LEU A O 1
ATOM 1825 N N . ALA D 1 42 ? -65.426 -28.967 78.374 1.00 26.43 52 ALA A N 1
ATOM 1826 C CA . ALA D 1 42 ? -66.730 -29.062 79.022 1.00 25.76 52 ALA A CA 1
ATOM 1827 C C . ALA D 1 42 ? -67.241 -27.688 79.435 1.00 27.49 52 ALA A C 1
ATOM 1828 O O . ALA D 1 42 ? -68.433 -27.390 79.289 1.00 30.65 52 ALA A O 1
ATOM 1830 N N . ALA D 1 43 ? -66.352 -26.837 79.954 1.00 20.91 53 ALA A N 1
ATOM 1831 C CA . ALA D 1 43 ? -66.754 -25.488 80.336 1.00 23.13 53 ALA A CA 1
ATOM 1832 C C . ALA D 1 43 ? -67.141 -24.652 79.125 1.00 25.75 53 ALA A C 1
ATOM 1833 O O . ALA D 1 43 ? -68.031 -23.799 79.222 1.00 27.98 53 ALA A O 1
ATOM 1835 N N . VAL D 1 44 ? -66.484 -24.873 77.985 1.00 28.34 54 VAL A N 1
ATOM 1836 C CA . VAL D 1 44 ? -66.822 -24.125 76.779 1.00 27.37 54 VAL A CA 1
ATOM 1837 C C . VAL D 1 44 ? -68.224 -24.487 76.306 1.00 28.18 54 VAL A C 1
ATOM 1838 O O . VAL D 1 44 ? -69.008 -23.614 75.914 1.00 28.98 54 VAL A O 1
ATOM 1842 N N . LEU D 1 45 ? -68.570 -25.775 76.354 1.00 26.66 55 LEU A N 1
ATOM 1843 C CA . LEU D 1 45 ? -69.902 -26.195 75.932 1.00 26.12 55 LEU A CA 1
ATOM 1844 C C . LEU D 1 45 ? -70.960 -25.816 76.960 1.00 27.80 55 LEU A C 1
ATOM 1845 O O . LEU D 1 45 ? -72.099 -25.512 76.590 1.00 21.26 55 LEU A O 1
ATOM 1850 N N . GLU D 1 46 ? -70.609 -25.836 78.249 1.00 31.69 56 GLU A N 1
ATOM 1851 C CA . GLU D 1 46 ? -71.540 -25.369 79.271 1.00 34.08 56 GLU A CA 1
ATOM 1852 C C . GLU D 1 46 ? -71.838 -23.884 79.105 1.00 32.41 56 GLU A C 1
ATOM 1853 O O . GLU D 1 46 ? -72.986 -23.452 79.265 1.00 35.69 56 GLU A O 1
ATOM 1859 N N . TYR D 1 47 ? -70.817 -23.087 78.779 1.00 27.13 57 TYR A N 1
ATOM 1860 C CA . TYR D 1 47 ? -71.034 -21.662 78.550 1.00 27.37 57 TYR A CA 1
ATOM 1861 C C . TYR D 1 47 ? -71.961 -21.429 77.363 1.00 29.00 57 TYR A C 1
ATOM 1862 O O . TYR D 1 47 ? -72.909 -20.639 77.446 1.00 27.12 57 TYR A O 1
ATOM 1871 N N . LEU D 1 48 ? -71.685 -22.093 76.237 1.00 28.87 58 LEU A N 1
ATOM 1872 C CA . LEU D 1 48 ? -72.517 -21.916 75.051 1.00 28.28 58 LEU A CA 1
ATOM 1873 C C . LEU D 1 48 ? -73.946 -22.380 75.300 1.00 26.12 58 LEU A C 1
ATOM 1874 O O . LEU D 1 48 ? -74.902 -21.749 74.835 1.00 27.48 58 LEU A O 1
ATOM 1879 N N . THR D 1 49 ? -74.113 -23.485 76.031 1.00 24.81 59 THR A N 1
ATOM 1880 C CA . THR D 1 49 ? -75.453 -23.953 76.368 1.00 24.73 59 THR A CA 1
ATOM 1881 C C . THR D 1 49 ? -76.178 -22.941 77.247 1.00 23.90 59 THR A C 1
ATOM 1882 O O . THR D 1 49 ? -77.346 -22.616 77.006 1.00 24.52 59 THR A O 1
ATOM 1886 N N . ALA D 1 50 ? -75.493 -22.429 78.274 1.00 25.09 60 ALA A N 1
ATOM 1887 C CA . ALA D 1 50 ? -76.088 -21.406 79.128 1.00 25.69 60 ALA A CA 1
ATOM 1888 C C . ALA D 1 50 ? -76.462 -20.165 78.328 1.00 28.92 60 ALA A C 1
ATOM 1889 O O . ALA D 1 50 ? -77.485 -19.527 78.601 1.00 29.21 60 ALA A O 1
ATOM 1891 N N . GLU D 1 51 ? -75.648 -19.813 77.331 1.00 24.56 61 GLU A N 1
ATOM 1892 C CA . GLU D 1 51 ? -75.915 -18.611 76.548 1.00 25.97 61 GLU A CA 1
ATOM 1893 C C . GLU D 1 51 ? -77.157 -18.780 75.682 1.00 29.74 61 GLU A C 1
ATOM 1894 O O . GLU D 1 51 ? -77.983 -17.864 75.585 1.00 31.89 61 GLU A O 1
ATOM 1900 N N . ILE D 1 52 ? -77.309 -19.943 75.047 1.00 23.27 62 ILE A N 1
ATOM 1901 C CA . ILE D 1 52 ? -78.495 -20.200 74.235 1.00 24.60 62 ILE A CA 1
ATOM 1902 C C . ILE D 1 52 ? -79.738 -20.259 75.115 1.00 23.05 62 ILE A C 1
ATOM 1903 O O . ILE D 1 52 ? -80.778 -19.673 74.790 1.00 23.83 62 ILE A O 1
ATOM 1908 N N . LEU D 1 53 ? -79.649 -20.968 76.243 1.00 21.27 63 LEU A N 1
ATOM 1909 C CA . LEU D 1 53 ? -80.810 -21.129 77.114 1.00 22.23 63 LEU A CA 1
ATOM 1910 C C . LEU D 1 53 ? -81.199 -19.813 77.776 1.00 25.28 63 LEU A C 1
ATOM 1911 O O . LEU D 1 53 ? -82.389 -19.549 77.988 1.00 25.87 63 LEU A O 1
ATOM 1916 N N . GLU D 1 54 ? -80.211 -18.987 78.129 1.00 21.73 64 GLU A N 1
ATOM 1917 C CA . GLU D 1 54 ? -80.502 -17.667 78.681 1.00 24.07 64 GLU A CA 1
ATOM 1918 C C . GLU D 1 54 ? -81.370 -16.854 77.729 1.00 23.46 64 GLU A C 1
ATOM 1919 O O . GLU D 1 54 ? -82.398 -16.295 78.129 1.00 25.65 64 GLU A O 1
ATOM 1925 N N . LEU D 1 55 ? -80.975 -16.785 76.457 1.00 24.79 65 LEU A N 1
ATOM 1926 C CA . LEU D 1 55 ? -81.718 -15.976 75.497 1.00 25.36 65 LEU A CA 1
ATOM 1927 C C . LEU D 1 55 ? -83.048 -16.625 75.134 1.00 26.26 65 LEU A C 1
ATOM 1928 O O . LEU D 1 55 ? -84.066 -15.935 75.004 1.00 29.10 65 LEU A O 1
ATOM 1933 N N . ALA D 1 56 ? -83.059 -17.949 74.960 1.00 21.35 66 ALA A N 1
ATOM 1934 C CA . ALA D 1 56 ? -84.305 -18.639 74.642 1.00 23.96 66 ALA A CA 1
ATOM 1935 C C . ALA D 1 56 ? -85.288 -18.569 75.804 1.00 27.54 66 ALA A C 1
ATOM 1936 O O . ALA D 1 56 ? -86.501 -18.456 75.591 1.00 31.59 66 ALA A O 1
ATOM 1938 N N . GLY D 1 57 ? -84.786 -18.634 77.039 1.00 26.07 67 GLY A N 1
ATOM 1939 C CA . GLY D 1 57 ? -85.662 -18.480 78.189 1.00 19.94 67 GLY A CA 1
ATOM 1940 C C . GLY D 1 57 ? -86.243 -17.083 78.291 1.00 25.30 67 GLY A C 1
ATOM 1941 O O . GLY D 1 57 ? -87.401 -16.910 78.681 1.00 28.05 67 GLY A O 1
ATOM 1942 N N . ASN D 1 58 ? -85.446 -16.068 77.948 1.00 22.44 68 ASN A N 1
ATOM 1943 C CA . ASN D 1 58 ? -85.972 -14.708 77.887 1.00 27.76 68 ASN A CA 1
ATOM 1944 C C . ASN D 1 58 ? -87.056 -14.590 76.824 1.00 27.61 68 ASN A C 1
ATOM 1945 O O . ASN D 1 58 ? -88.066 -13.907 77.030 1.00 27.00 68 ASN A O 1
ATOM 1950 N N . ALA D 1 59 ? -86.865 -15.250 75.679 1.00 22.62 69 ALA A N 1
ATOM 1951 C CA . ALA D 1 59 ? -87.873 -15.212 74.624 1.00 27.87 69 ALA A CA 1
ATOM 1952 C C . ALA D 1 59 ? -89.161 -15.894 75.067 1.00 27.53 69 ALA A C 1
ATOM 1953 O O . ALA D 1 59 ? -90.259 -15.408 74.772 1.00 33.56 69 ALA A O 1
ATOM 1955 N N . ALA D 1 60 ? -89.045 -17.022 75.770 1.00 26.12 70 ALA A N 1
ATOM 1956 C CA . ALA D 1 60 ? -90.226 -17.683 76.314 1.00 26.64 70 ALA A CA 1
ATOM 1957 C C . ALA D 1 60 ? -90.939 -16.785 77.318 1.00 28.81 70 ALA A C 1
ATOM 1958 O O . ALA D 1 60 ? -92.161 -16.605 77.253 1.00 28.53 70 ALA A O 1
ATOM 1960 N N . ARG D 1 61 ? -90.184 -16.213 78.261 1.00 26.69 71 ARG A N 1
ATOM 1961 C CA . ARG D 1 61 ? -90.781 -15.350 79.276 1.00 27.06 71 ARG A CA 1
ATOM 1962 C C . ARG D 1 61 ? -91.420 -14.115 78.653 1.00 33.51 71 ARG A C 1
ATOM 1963 O O . ARG D 1 61 ? -92.512 -13.700 79.062 1.00 36.20 71 ARG A O 1
ATOM 1971 N N . ASP D 1 62 ? -90.752 -13.509 77.667 1.00 27.61 72 ASP A N 1
ATOM 1972 C CA . ASP D 1 62 ? -91.305 -12.322 77.019 1.00 30.72 72 ASP A CA 1
ATOM 1973 C C . ASP D 1 62 ? -92.649 -12.616 76.367 1.00 33.37 72 ASP A C 1
ATOM 1974 O O . ASP D 1 62 ? -93.521 -11.740 76.320 1.00 34.58 72 ASP A O 1
ATOM 1979 N N . ASN D 1 63 ? -92.837 -13.834 75.860 1.00 32.68 73 ASN A N 1
ATOM 1980 C CA . ASN D 1 63 ? -94.103 -14.249 75.278 1.00 30.86 73 ASN A CA 1
ATOM 1981 C C . ASN D 1 63 ? -95.028 -14.898 76.302 1.00 30.57 73 ASN A C 1
ATOM 1982 O O . ASN D 1 63 ? -95.986 -15.578 75.915 1.00 30.65 73 ASN A O 1
ATOM 1987 N N . LYS D 1 64 ? -94.750 -14.709 77.595 1.00 34.12 74 LYS A N 1
ATOM 1988 C CA . LYS D 1 64 ? -95.626 -15.159 78.680 1.00 36.05 74 LYS A CA 1
ATOM 1989 C C . LYS D 1 64 ? -95.808 -16.676 78.674 1.00 37.22 74 LYS A C 1
ATOM 1990 O O . LYS D 1 64 ? -96.890 -17.193 78.960 1.00 33.52 74 LYS A O 1
ATOM 1996 N N . LYS D 1 65 ? -94.737 -17.395 78.347 1.00 33.82 75 LYS A N 1
ATOM 1997 C CA . LYS D 1 65 ? -94.723 -18.849 78.361 1.00 31.86 75 LYS A CA 1
ATOM 1998 C C . LYS D 1 65 ? -93.771 -19.344 79.443 1.00 27.92 75 LYS A C 1
ATOM 1999 O O . LYS D 1 65 ? -92.785 -18.679 79.776 1.00 26.56 75 LYS A O 1
ATOM 2005 N N . THR D 1 66 ? -94.078 -20.515 79.998 1.00 29.26 76 THR A N 1
ATOM 2006 C CA . THR D 1 66 ? -93.286 -21.098 81.073 1.00 29.27 76 THR A CA 1
ATOM 2007 C C . THR D 1 66 ? -92.379 -22.231 80.604 1.00 31.30 76 THR A C 1
ATOM 2008 O O . THR D 1 66 ? -91.792 -22.924 81.441 1.00 28.73 76 THR A O 1
ATOM 2012 N N . ARG D 1 67 ? -92.248 -22.438 79.295 1.00 28.48 77 ARG A N 1
ATOM 2013 C CA . ARG D 1 67 ? -91.332 -23.452 78.796 1.00 30.22 77 ARG A CA 1
ATOM 2014 C C . ARG D 1 67 ? -90.797 -23.029 77.437 1.00 30.21 77 ARG A C 1
ATOM 2015 O O . ARG D 1 67 ? -91.469 -22.326 76.677 1.00 30.39 77 ARG A O 1
ATOM 2023 N N . ILE D 1 68 ? -89.576 -23.467 77.144 1.00 27.97 78 ILE A N 1
ATOM 2024 C CA . ILE D 1 68 ? -88.928 -23.160 75.875 1.00 24.50 78 ILE A CA 1
ATOM 2025 C C . ILE D 1 68 ? -89.398 -24.147 74.815 1.00 27.84 78 ILE A C 1
ATOM 2026 O O . ILE D 1 68 ? -89.378 -25.366 75.029 1.00 26.58 78 ILE A O 1
ATOM 2031 N N . ILE D 1 69 ? -89.828 -23.622 73.672 1.00 30.83 79 ILE A N 1
ATOM 2032 C CA . ILE D 1 69 ? -90.192 -24.434 72.513 1.00 32.88 79 ILE A CA 1
ATOM 2033 C C . ILE D 1 69 ? -89.242 -24.062 71.378 1.00 32.20 79 ILE A C 1
ATOM 2034 O O . ILE D 1 69 ? -88.513 -23.067 71.501 1.00 31.41 79 ILE A O 1
ATOM 2039 N N . PRO D 1 70 ? -89.190 -24.826 70.276 1.00 32.62 80 PRO A N 1
ATOM 2040 C CA . PRO D 1 70 ? -88.256 -24.480 69.187 1.00 31.31 80 PRO A CA 1
ATOM 2041 C C . PRO D 1 70 ? -88.372 -23.047 68.695 1.00 34.84 80 PRO A C 1
ATOM 2042 O O . PRO D 1 70 ? -87.359 -22.454 68.300 1.00 33.41 80 PRO A O 1
ATOM 2046 N N . ARG D 1 71 ? -89.579 -22.476 68.695 1.00 34.09 81 ARG A N 1
ATOM 2047 C CA . ARG D 1 71 ? -89.753 -21.096 68.250 1.00 33.53 81 ARG A CA 1
ATOM 2048 C C . ARG D 1 71 ? -88.931 -20.128 69.094 1.00 32.99 81 ARG A C 1
ATOM 2049 O O . ARG D 1 71 ? -88.422 -19.122 68.584 1.00 34.00 81 ARG A O 1
ATOM 2057 N N . HIS D 1 72 ? -88.770 -20.427 70.384 1.00 28.04 82 HIS A N 1
ATOM 2058 C CA . HIS D 1 72 ? -87.987 -19.553 71.252 1.00 26.42 82 HIS A CA 1
ATOM 2059 C C . HIS D 1 72 ? -86.496 -19.676 70.967 1.00 24.60 82 HIS A C 1
ATOM 2060 O O . HIS D 1 72 ? -85.762 -18.682 71.029 1.00 26.02 82 HIS A O 1
ATOM 2067 N N . LEU D 1 73 ? -86.028 -20.891 70.669 1.00 26.87 83 LEU A N 1
ATOM 2068 C CA . LEU D 1 73 ? -84.642 -21.066 70.245 1.00 26.69 83 LEU A CA 1
ATOM 2069 C C . LEU D 1 73 ? -84.357 -20.288 68.966 1.00 28.38 83 LEU A C 1
ATOM 2070 O O . LEU D 1 73 ? -83.277 -19.706 68.809 1.00 26.60 83 LEU A O 1
ATOM 2075 N N . GLN D 1 74 ? -85.316 -20.269 68.039 1.00 28.82 84 GLN A N 1
ATOM 2076 C CA . GLN D 1 74 ? -85.133 -19.531 66.793 1.00 33.83 84 GLN A CA 1
ATOM 2077 C C . GLN D 1 74 ? -85.052 -18.031 67.049 1.00 33.84 84 GLN A C 1
ATOM 2078 O O . GLN D 1 74 ? -84.136 -17.359 66.563 1.00 34.48 84 GLN A O 1
ATOM 2084 N N . LEU D 1 75 ? -86.010 -17.487 67.807 1.00 32.64 85 LEU A N 1
ATOM 2085 C CA . LEU D 1 75 ? -85.987 -16.066 68.144 1.00 35.29 85 LEU A CA 1
ATOM 2086 C C . LEU D 1 75 ? -84.667 -15.662 68.791 1.00 37.14 85 LEU A C 1
ATOM 2087 O O . LEU D 1 75 ? -84.126 -14.588 68.502 1.00 40.76 85 LEU A O 1
ATOM 2092 N N . ALA D 1 76 ? -84.134 -16.512 69.669 1.00 34.77 86 ALA A N 1
ATOM 2093 C CA . ALA D 1 76 ? -82.901 -16.178 70.375 1.00 30.40 86 ALA A CA 1
ATOM 2094 C C . ALA D 1 76 ? -81.693 -16.217 69.447 1.00 34.09 86 ALA A C 1
ATOM 2095 O O . ALA D 1 76 ? -80.837 -15.325 69.493 1.00 33.52 86 ALA A O 1
ATOM 2097 N N . ILE D 1 77 ? -81.605 -17.241 68.598 1.00 30.89 87 ILE A N 1
ATOM 2098 C CA . ILE D 1 77 ? -80.420 -17.426 67.767 1.00 30.90 87 ILE A CA 1
ATOM 2099 C C . ILE D 1 77 ? -80.479 -16.543 66.527 1.00 32.95 87 ILE A C 1
ATOM 2100 O O . ILE D 1 77 ? -79.475 -15.933 66.138 1.00 30.13 87 ILE A O 1
ATOM 2105 N N . ARG D 1 78 ? -81.648 -16.458 65.888 1.00 33.98 88 ARG A N 1
ATOM 2106 C CA . ARG D 1 78 ? -81.782 -15.657 64.676 1.00 36.28 88 ARG A CA 1
ATOM 2107 C C . ARG D 1 78 ? -81.502 -14.180 64.924 1.00 3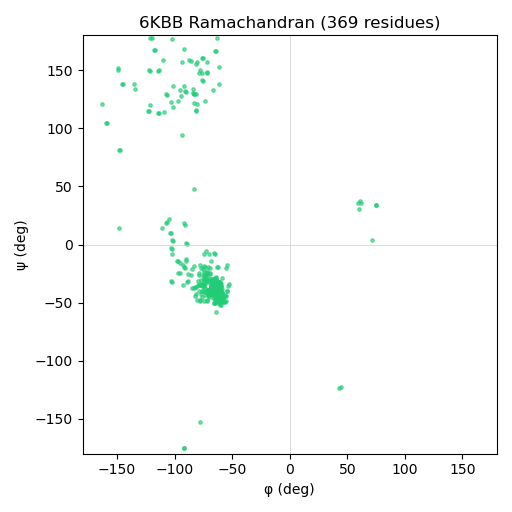5.17 88 ARG A C 1
ATOM 2108 O O . ARG D 1 78 ? -81.208 -13.447 63.974 1.00 40.63 88 ARG A O 1
ATOM 2116 N N . ASN D 1 79 ? -81.577 -13.729 66.174 1.00 30.28 89 ASN A N 1
ATOM 2117 C CA . ASN D 1 79 ? -81.298 -12.343 66.526 1.00 30.59 89 ASN A CA 1
ATOM 2118 C C . ASN D 1 79 ? -79.925 -12.148 67.150 1.00 27.73 89 ASN A C 1
ATOM 2119 O O . ASN D 1 79 ? -79.597 -11.029 67.555 1.00 26.17 89 ASN A O 1
ATOM 2124 N N . ASP D 1 80 ? -79.120 -13.201 67.239 1.00 34.03 90 ASP A N 1
ATOM 2125 C CA . ASP D 1 80 ? -77.750 -13.117 67.733 1.00 36.77 90 ASP A CA 1
ATOM 2126 C C . ASP D 1 80 ? -76.820 -13.448 66.573 1.00 40.04 90 ASP A C 1
ATOM 2127 O O . ASP D 1 80 ? -76.810 -14.584 66.087 1.00 38.03 90 ASP A O 1
ATOM 2132 N N . GLU D 1 81 ? -76.050 -12.452 66.128 1.00 38.38 91 GLU A N 1
ATOM 2133 C CA . GLU D 1 81 ? -75.204 -12.634 64.952 1.00 37.06 91 GLU A CA 1
ATOM 2134 C C . GLU D 1 81 ? -74.207 -13.768 65.154 1.00 32.28 91 GLU A C 1
ATOM 2135 O O . GLU D 1 81 ? -73.985 -14.579 64.247 1.00 36.49 91 GLU A O 1
ATOM 2141 N N . GLU D 1 82 ? -73.597 -13.842 66.338 1.00 31.64 92 GLU A N 1
ATOM 2142 C CA . GLU D 1 82 ? -72.538 -14.817 66.572 1.00 30.76 92 GLU A CA 1
ATOM 2143 C C . GLU D 1 82 ? -73.094 -16.223 66.767 1.00 31.62 92 GLU A C 1
ATOM 2144 O O . GLU D 1 82 ? -72.515 -17.193 66.265 1.00 40.22 92 GLU A O 1
ATOM 2150 N N . LEU D 1 83 ? -74.207 -16.359 67.490 1.00 27.17 93 LEU A N 1
ATOM 2151 C CA . LEU D 1 83 ? -74.829 -17.671 67.633 1.00 27.46 93 LEU A CA 1
ATOM 2152 C C . LEU D 1 83 ? -75.400 -18.154 66.306 1.00 26.12 93 LEU A C 1
ATOM 2153 O O . LEU D 1 83 ? -75.291 -19.340 65.974 1.00 25.77 93 LEU A O 1
ATOM 2158 N N . ASN D 1 84 ? -76.014 -17.251 65.536 1.00 27.45 94 ASN A N 1
ATOM 2159 C CA . ASN D 1 84 ? -76.546 -17.630 64.231 1.00 34.78 94 ASN A CA 1
ATOM 2160 C C . ASN D 1 84 ? -75.436 -18.051 63.280 1.00 37.70 94 ASN A C 1
ATOM 2161 O O . ASN D 1 84 ? -75.664 -18.870 62.383 1.00 42.16 94 ASN A O 1
ATOM 2166 N N . LYS D 1 85 ? -74.235 -17.504 63.452 1.00 36.79 95 LYS A N 1
ATOM 2167 C CA . LYS D 1 85 ? -73.117 -17.838 62.580 1.00 36.87 95 LYS A CA 1
ATOM 2168 C C . LYS D 1 85 ? -72.340 -19.048 63.079 1.00 35.87 95 LYS A C 1
ATOM 2169 O O . LYS D 1 85 ? -71.736 -19.768 62.275 1.00 41.54 95 LYS A O 1
ATOM 2175 N N . LEU D 1 86 ? -72.391 -19.322 64.381 1.00 30.85 96 LEU A N 1
ATOM 2176 C CA . LEU D 1 86 ? -71.820 -20.556 64.909 1.00 35.31 96 LEU A CA 1
ATOM 2177 C C . LEU D 1 86 ? -72.742 -21.740 64.647 1.00 38.50 96 LEU A C 1
ATOM 2178 O O . LEU D 1 86 ? -72.294 -22.793 64.179 1.00 40.43 96 LEU A O 1
ATOM 2183 N N . LEU D 1 87 ? -74.028 -21.585 64.941 1.00 35.23 97 LEU A N 1
ATOM 2184 C CA . LEU D 1 87 ? -74.991 -22.659 64.782 1.00 36.24 97 LEU A CA 1
ATOM 2185 C C . LEU D 1 87 ? -75.616 -22.584 63.393 1.00 44.78 97 LEU A C 1
ATOM 2186 O O . LEU D 1 87 ? -75.463 -21.602 62.664 1.00 51.73 97 LEU A O 1
ATOM 2191 N N . GLY D 1 88 ? -76.330 -23.642 63.025 1.00 51.71 98 GLY A N 1
ATOM 2192 C CA . GLY D 1 88 ? -76.936 -23.691 61.709 1.00 69.51 98 GLY A CA 1
ATOM 2193 C C . GLY D 1 88 ? -78.205 -22.869 61.597 1.00 76.10 98 GLY A C 1
ATOM 2194 O O . GLY D 1 88 ? -78.384 -21.864 62.303 1.00 69.56 98 GLY A O 1
ATOM 2195 N N . LYS D 1 89 ? -79.084 -23.284 60.688 1.00 88.41 99 LYS A N 1
ATOM 2196 C CA . LYS D 1 89 ? -80.406 -22.694 60.562 1.00 91.28 99 LYS A CA 1
ATOM 2197 C C . LYS D 1 89 ? -81.317 -23.311 61.615 1.00 93.41 99 LYS A C 1
ATOM 2198 O O . LYS D 1 89 ? -81.349 -24.541 61.766 1.00 102.66 99 LYS A O 1
ATOM 2204 N N . VAL D 1 90 ? -82.016 -22.457 62.369 1.00 77.96 100 VAL A N 1
ATOM 2205 C CA . VAL D 1 90 ? -82.956 -22.961 63.358 1.00 68.50 100 VAL A CA 1
ATOM 2206 C C . VAL D 1 90 ? -84.382 -22.785 62.851 1.00 67.65 100 VAL A C 1
ATOM 2207 O O . VAL D 1 90 ? -84.929 -23.656 62.179 1.00 68.22 100 VAL A O 1
ATOM 2211 N N . LYS E 2 9 ? -71.079 -42.110 57.792 1.00 94.29 30 LYS B N 1
ATOM 2212 C CA . LYS E 2 9 ? -72.010 -41.874 58.891 1.00 95.89 30 LYS B CA 1
ATOM 2213 C C . LYS E 2 9 ? -72.115 -43.124 59.763 1.00 95.99 30 LYS B C 1
ATOM 2214 O O . LYS E 2 9 ? -71.110 -43.787 60.044 1.00 95.17 30 LYS B O 1
ATOM 2220 N N . ARG E 2 10 ? -73.345 -43.436 60.175 1.00 93.57 31 ARG B N 1
ATOM 2221 C CA . ARG E 2 10 ? -73.747 -44.528 61.056 1.00 86.51 31 ARG B CA 1
ATOM 2222 C C . ARG E 2 10 ? -73.338 -44.305 62.508 1.00 76.90 31 ARG B C 1
ATOM 2223 O O . ARG E 2 10 ? -73.589 -45.182 63.342 1.00 78.54 31 ARG B O 1
ATOM 2231 N N . SER E 2 11 ? -72.756 -43.155 62.847 1.00 105.14 32 SER B N 1
ATOM 2232 C CA . SER E 2 11 ? -72.193 -42.949 64.172 1.00 90.40 32 SER B CA 1
ATOM 2233 C C . SER E 2 11 ? -73.285 -42.582 65.176 1.00 77.81 32 SER B C 1
ATOM 2234 O O . SER E 2 11 ? -74.347 -42.054 64.826 1.00 79.48 32 SER B O 1
ATOM 2237 N N . ARG E 2 12 ? -73.000 -42.861 66.447 1.00 65.00 33 ARG B N 1
ATOM 2238 C CA . ARG E 2 12 ? -73.935 -42.641 67.544 1.00 53.44 33 ARG B CA 1
ATOM 2239 C C . ARG E 2 12 ? -73.709 -41.291 68.215 1.00 51.48 33 ARG B C 1
ATOM 2240 O O . ARG E 2 12 ? -72.582 -40.964 68.600 1.00 53.49 33 ARG B O 1
ATOM 2248 N N . LYS E 2 13 ? -74.783 -40.513 68.344 1.00 47.13 34 LYS B N 1
ATOM 2249 C CA . LYS E 2 13 ? -74.779 -39.337 69.200 1.00 46.80 34 LYS B CA 1
ATOM 2250 C C . LYS E 2 13 ? -74.879 -39.746 70.665 1.00 45.42 34 LYS B C 1
ATOM 2251 O O . LYS E 2 13 ? -75.490 -40.764 71.007 1.00 49.74 34 LYS B O 1
ATOM 2257 N N . GLU E 2 14 ? -74.250 -38.961 71.533 1.00 39.30 35 GLU B N 1
ATOM 2258 C CA . GLU E 2 14 ? -74.538 -39.076 72.953 1.00 37.78 35 GLU B CA 1
ATOM 2259 C C . GLU E 2 14 ? -75.620 -38.075 73.338 1.00 32.25 35 GLU B C 1
ATOM 2260 O O . GLU E 2 14 ? -75.825 -37.060 72.670 1.00 35.88 35 GLU B O 1
ATOM 2266 N N . SER E 2 15 ? -76.309 -38.368 74.435 1.00 33.75 36 SER B N 1
ATOM 2267 C CA . SER E 2 15 ? -77.416 -37.547 74.906 1.00 36.56 36 SER B CA 1
ATOM 2268 C C . SER E 2 15 ? -76.948 -36.707 76.087 1.00 33.42 36 SER B C 1
ATOM 2269 O O . SER E 2 15 ? -76.485 -37.249 77.097 1.00 34.24 36 SER B O 1
ATOM 2272 N N . TYR E 2 16 ? -77.075 -35.387 75.956 1.00 32.88 37 TYR B N 1
ATOM 2273 C CA . TYR E 2 16 ? -76.702 -34.440 76.999 1.00 31.37 37 TYR B CA 1
ATOM 2274 C C . TYR E 2 16 ? -77.923 -33.808 77.660 1.00 32.06 37 TYR B C 1
ATOM 2275 O O . TYR E 2 16 ? -77.804 -32.758 78.300 1.00 34.56 37 TYR B O 1
ATOM 2284 N N . SER E 2 17 ? -79.096 -34.432 77.505 1.00 29.16 38 SER B N 1
ATOM 2285 C CA . SER E 2 17 ? -80.351 -33.834 77.955 1.00 30.89 38 SER B CA 1
ATOM 2286 C C . SER E 2 17 ? -80.307 -33.458 79.432 1.00 28.79 38 SER B C 1
ATOM 2287 O O . SER E 2 17 ? -80.685 -32.342 79.808 1.00 31.50 38 SER B O 1
ATOM 2290 N N . ILE E 2 18 ? -79.864 -34.384 80.288 1.00 31.19 39 ILE B N 1
ATOM 2291 C CA . ILE E 2 18 ? -79.840 -34.116 81.725 1.00 38.39 39 ILE B CA 1
ATOM 2292 C C . ILE E 2 18 ? -78.927 -32.940 82.051 1.00 34.98 39 ILE B C 1
ATOM 2293 O O . ILE E 2 18 ? -79.190 -32.179 82.992 1.00 35.51 39 ILE B O 1
ATOM 2298 N N . TYR E 2 19 ? -77.856 -32.755 81.278 1.00 30.98 40 TYR B N 1
ATOM 2299 C CA . TYR E 2 19 ? -76.920 -31.671 81.555 1.00 29.68 40 TYR B CA 1
ATOM 2300 C C . TYR E 2 19 ? -77.416 -30.343 80.995 1.00 26.92 40 TYR B C 1
ATOM 2301 O O . TYR E 2 19 ? -77.203 -29.292 81.610 1.00 27.50 40 TYR B O 1
ATOM 2310 N N . VAL E 2 20 ? -78.068 -30.369 79.831 1.00 21.51 41 VAL B N 1
ATOM 2311 C CA . VAL E 2 20 ? -78.756 -29.176 79.345 1.00 23.67 41 VAL B CA 1
ATOM 2312 C C . VAL E 2 20 ? -79.808 -28.731 80.352 1.00 26.60 41 VAL B C 1
ATOM 2313 O O . VAL E 2 20 ? -79.952 -27.535 80.638 1.00 22.49 41 VAL B O 1
ATOM 2317 N N . TYR E 2 21 ? -80.547 -29.688 80.919 1.00 29.45 42 TYR B N 1
ATOM 2318 C CA . TYR E 2 21 ? -81.572 -29.355 81.903 1.00 32.61 42 TYR B CA 1
ATOM 2319 C C . TYR E 2 21 ? -80.958 -28.776 83.172 1.00 32.47 42 TYR B C 1
ATOM 2320 O O . TYR E 2 21 ? -81.521 -27.855 83.775 1.00 36.47 42 TYR B O 1
ATOM 2329 N N . LYS E 2 22 ? -79.811 -29.311 83.600 1.00 27.67 43 LYS B N 1
ATOM 2330 C CA . LYS E 2 22 ? -79.138 -28.767 84.776 1.00 28.26 43 LYS B CA 1
ATOM 2331 C C . LYS E 2 22 ? -78.715 -27.321 84.548 1.00 28.56 43 LYS B C 1
ATOM 2332 O O . LYS E 2 22 ? -78.804 -26.488 85.457 1.00 30.52 43 LYS B O 1
ATOM 2338 N N . VAL E 2 23 ? -78.251 -27.005 83.337 1.00 29.47 44 VAL B N 1
ATOM 2339 C CA . VAL E 2 23 ? -77.860 -25.635 83.023 1.00 29.62 44 VAL B CA 1
ATOM 2340 C C . VAL E 2 23 ? -79.089 -24.739 82.923 1.00 30.07 44 VAL B C 1
ATOM 2341 O O . VAL E 2 23 ? -79.069 -23.583 83.365 1.00 28.77 44 VAL B O 1
ATOM 2345 N N . LEU E 2 24 ? -80.176 -25.255 82.340 1.00 26.42 45 LEU B N 1
ATOM 2346 C CA . LEU E 2 24 ? -81.416 -24.488 82.261 1.00 25.34 45 LEU B CA 1
ATOM 2347 C C . LEU E 2 24 ? -81.911 -24.099 83.648 1.00 25.09 45 LEU B C 1
ATOM 2348 O O . LEU E 2 24 ? -82.418 -22.989 83.849 1.00 27.52 45 LEU B O 1
ATOM 2353 N N . LYS E 2 25 ? -81.772 -25.001 84.620 1.00 27.35 46 LYS B N 1
ATOM 2354 C CA . LYS E 2 25 ? -82.218 -24.710 85.975 1.00 34.35 46 LYS B CA 1
ATOM 2355 C C . LYS E 2 25 ? -81.362 -23.644 86.647 1.00 35.48 46 LYS B C 1
ATOM 2356 O O . LYS E 2 25 ? -81.838 -22.977 87.571 1.00 39.55 46 LYS B O 1
ATOM 2362 N N . GLN E 2 26 ? -80.113 -23.471 86.208 1.00 34.75 47 GLN B N 1
ATOM 2363 C CA . GLN E 2 26 ? -79.258 -22.440 86.787 1.00 37.83 47 GLN B CA 1
ATOM 2364 C C . GLN E 2 26 ? -79.564 -21.056 86.221 1.00 34.82 47 GLN B C 1
ATOM 2365 O O . GLN E 2 26 ? -79.477 -20.058 86.944 1.00 36.09 47 GLN B O 1
ATOM 2371 N N . VAL E 2 27 ? -79.925 -20.974 84.941 1.00 33.63 48 VAL B N 1
ATOM 2372 C CA . VAL E 2 27 ? -80.180 -19.685 84.306 1.00 32.96 48 VAL B CA 1
ATOM 2373 C C . VAL E 2 27 ? -81.660 -19.310 84.276 1.00 34.28 48 VAL B C 1
ATOM 2374 O O . VAL E 2 27 ? -81.979 -18.113 84.199 1.00 30.03 48 VAL B O 1
ATOM 2378 N N . HIS E 2 28 ? -82.565 -20.284 84.336 1.00 35.54 49 HIS B N 1
ATOM 2379 C CA . HIS E 2 28 ? -84.004 -20.018 84.321 1.00 35.54 49 HIS B CA 1
ATOM 2380 C C . HIS E 2 28 ? -84.691 -21.079 85.163 1.00 32.70 49 HIS B C 1
ATOM 2381 O O . HIS E 2 28 ? -85.228 -22.065 84.642 1.00 31.68 49 HIS B O 1
ATOM 2388 N N . PRO E 2 29 ? -84.692 -20.909 86.488 1.00 28.75 50 PRO B N 1
ATOM 2389 C CA . PRO E 2 29 ? -85.161 -21.993 87.369 1.00 31.82 50 PRO B CA 1
ATOM 2390 C C . PRO E 2 29 ? -86.624 -22.358 87.182 1.00 34.67 50 PRO B C 1
ATOM 2391 O O . PRO E 2 29 ? -86.987 -23.525 87.378 1.00 39.56 50 PRO B O 1
ATOM 2395 N N . ASP E 2 30 ? -87.478 -21.406 86.815 1.00 38.57 51 ASP B N 1
ATOM 2396 C CA . ASP E 2 30 ? -88.905 -21.664 86.667 1.00 40.31 51 ASP B CA 1
ATOM 2397 C C . ASP E 2 30 ? -89.291 -22.115 85.264 1.00 36.14 51 ASP B C 1
ATOM 2398 O O . ASP E 2 30 ? -90.478 -22.352 85.013 1.00 38.79 51 ASP B O 1
ATOM 2403 N N . THR E 2 31 ? -88.334 -22.245 84.350 1.00 33.60 52 THR B N 1
ATOM 2404 C CA . THR E 2 31 ? -88.617 -22.448 82.936 1.00 31.86 52 THR B CA 1
ATOM 2405 C C . THR E 2 31 ? -88.312 -23.885 82.534 1.00 32.44 52 THR B C 1
ATOM 2406 O O . THR E 2 31 ? -87.222 -24.396 82.811 1.00 32.24 52 THR B O 1
ATOM 2410 N N . GLY E 2 32 ? -89.282 -24.532 81.883 1.00 31.17 53 GLY B N 1
ATOM 2411 C CA . GLY E 2 32 ? -89.077 -25.845 81.312 1.00 27.16 53 GLY B CA 1
ATOM 2412 C C . GLY E 2 32 ? -88.623 -25.769 79.864 1.00 25.55 53 GLY B C 1
ATOM 2413 O O . GLY E 2 32 ? -88.376 -24.700 79.309 1.00 24.60 53 GLY B O 1
ATOM 2414 N N . ILE E 2 33 ? -88.514 -26.941 79.247 1.00 27.03 54 ILE B N 1
ATOM 2415 C CA . ILE E 2 33 ? -88.110 -27.038 77.849 1.00 29.11 54 ILE B CA 1
ATOM 2416 C C . ILE E 2 33 ? -88.856 -28.204 77.215 1.00 30.09 54 ILE B C 1
ATOM 2417 O O . ILE E 2 33 ? -89.017 -29.264 77.826 1.00 32.46 54 ILE B O 1
ATOM 2422 N N . SER E 2 34 ? -89.329 -27.995 75.990 1.00 27.00 55 SER B N 1
ATOM 2423 C CA . SER E 2 34 ? -90.084 -29.018 75.290 1.00 29.65 55 SER B CA 1
ATOM 2424 C C . SER E 2 34 ? -89.159 -30.116 74.771 1.00 29.01 55 SER B C 1
ATOM 2425 O O . SER E 2 34 ? -87.945 -29.936 74.636 1.00 27.19 55 SER B O 1
ATOM 2428 N N . SER E 2 35 ? -89.759 -31.275 74.489 1.00 27.66 56 SER B N 1
ATOM 2429 C CA . SER E 2 35 ? -89.001 -32.408 73.967 1.00 31.72 56 SER B CA 1
ATOM 2430 C C . SER E 2 35 ? -88.295 -32.053 72.664 1.00 26.66 56 SER B C 1
ATOM 2431 O O . SER E 2 35 ? -87.113 -32.365 72.480 1.00 30.88 56 SER B O 1
ATOM 2434 N N . LYS E 2 36 ? -89.010 -31.405 71.742 1.00 28.45 57 LYS B N 1
ATOM 2435 C CA . LYS E 2 36 ? -88.404 -31.032 70.467 1.00 30.03 57 LYS B CA 1
ATOM 2436 C C . LYS E 2 36 ? -87.318 -29.979 70.654 1.00 30.68 57 LYS B C 1
ATOM 2437 O O . LYS E 2 36 ? -86.268 -30.040 70.003 1.00 31.04 57 LYS B O 1
ATOM 2443 N N . ALA E 2 37 ? -87.552 -29.007 71.539 1.00 25.69 58 ALA B N 1
ATOM 2444 C CA . ALA E 2 37 ? -86.523 -28.013 71.827 1.00 20.84 58 ALA B CA 1
ATOM 2445 C C . ALA E 2 37 ? -85.299 -28.659 72.462 1.00 26.17 58 ALA B C 1
ATOM 2446 O O . ALA E 2 37 ? -84.162 -28.262 72.183 1.00 25.58 58 ALA B O 1
ATOM 2448 N N . MET E 2 38 ? -85.512 -29.660 73.319 1.00 26.01 59 MET B N 1
ATOM 2449 C CA . MET E 2 38 ? -84.385 -30.358 73.929 1.00 25.36 59 MET B CA 1
ATOM 2450 C C . MET E 2 38 ? -83.608 -31.157 72.889 1.00 28.03 59 MET B C 1
ATOM 2451 O O . MET E 2 38 ? -82.375 -31.239 72.955 1.00 26.01 59 MET B O 1
ATOM 2456 N N . GLY E 2 39 ? -84.310 -31.752 71.923 1.00 28.10 60 GLY B N 1
ATOM 2457 C CA . GLY E 2 39 ? -83.624 -32.445 70.845 1.00 26.28 60 GLY B CA 1
ATOM 2458 C C . GLY E 2 39 ? -82.754 -31.519 70.017 1.00 37.74 60 GLY B C 1
ATOM 2459 O O . GLY E 2 39 ? -81.659 -31.896 69.591 1.00 32.53 60 GLY B O 1
ATOM 2460 N N . ILE E 2 40 ? -83.229 -30.295 69.777 1.00 27.79 61 ILE B N 1
ATOM 2461 C CA . ILE E 2 40 ? -82.434 -29.321 69.035 1.00 28.24 61 ILE B CA 1
ATOM 2462 C C . ILE E 2 40 ? -81.202 -28.922 69.836 1.00 28.12 61 ILE B C 1
ATOM 2463 O O . ILE E 2 40 ? -80.098 -28.807 69.289 1.00 26.38 61 ILE B O 1
ATOM 2468 N N . MET E 2 41 ? -81.369 -28.710 71.145 1.00 24.72 62 MET B N 1
ATOM 2469 C CA . MET E 2 41 ? -80.228 -28.414 72.005 1.00 22.14 62 MET B CA 1
ATOM 2470 C C . MET E 2 41 ? -79.224 -29.559 72.002 1.00 27.12 62 MET B C 1
ATOM 2471 O O . MET E 2 41 ? -78.009 -29.330 71.967 1.00 24.72 62 MET B O 1
ATOM 2476 N N . ASN E 2 42 ? -79.714 -30.800 72.047 1.00 30.54 63 ASN B N 1
ATOM 2477 C CA . ASN E 2 42 ? -78.821 -31.955 72.058 1.00 34.28 63 ASN B CA 1
ATOM 2478 C C . ASN E 2 42 ? -77.990 -32.029 70.783 1.00 30.62 63 ASN B C 1
ATOM 2479 O O . ASN E 2 42 ? -76.825 -32.442 70.816 1.00 25.96 63 ASN B O 1
ATOM 2484 N N . SER E 2 43 ? -78.572 -31.633 69.648 1.00 28.46 64 SER B N 1
ATOM 2485 C CA . SER E 2 43 ? -77.830 -31.664 68.392 1.00 31.93 64 SER B CA 1
ATOM 2486 C C . SER E 2 43 ? -76.829 -30.517 68.314 1.00 29.89 64 SER B C 1
ATOM 2487 O O . SER E 2 43 ? -75.749 -30.669 67.733 1.00 34.21 64 SER B O 1
ATOM 2490 N N . PHE E 2 44 ? -77.177 -29.359 68.882 1.00 29.29 65 PHE B N 1
ATOM 2491 C CA . PHE E 2 44 ? -76.212 -28.270 69.000 1.00 28.81 65 PHE B CA 1
ATOM 2492 C C . PHE E 2 44 ? -74.998 -28.706 69.810 1.00 27.74 65 PHE B C 1
ATOM 2493 O O . PHE E 2 44 ? -73.852 -28.506 69.393 1.00 29.24 65 PHE B O 1
ATOM 2501 N N . VAL E 2 45 ? -75.237 -29.311 70.976 1.00 24.31 66 VAL B N 1
ATOM 2502 C CA . VAL E 2 45 ? -74.144 -29.693 71.866 1.00 27.33 66 VAL B CA 1
ATOM 2503 C C . VAL E 2 45 ? -73.270 -30.760 71.219 1.00 32.92 66 VAL B C 1
ATOM 2504 O O . VAL E 2 45 ? -72.036 -30.692 71.278 1.00 27.52 66 VAL B O 1
ATOM 2508 N N . ASN E 2 46 ? -73.893 -31.760 70.590 1.00 34.03 67 ASN B N 1
ATOM 2509 C CA . ASN E 2 46 ? -73.125 -32.814 69.933 1.00 32.55 67 ASN B CA 1
ATOM 2510 C C . ASN E 2 46 ? -72.306 -32.268 68.770 1.00 33.33 67 ASN B C 1
ATOM 2511 O O . ASN E 2 46 ? -71.190 -32.737 68.514 1.00 30.65 67 ASN B O 1
ATOM 2516 N N . ASP E 2 47 ? -72.833 -31.267 68.061 1.00 31.41 68 ASP B N 1
ATOM 2517 C CA . ASP E 2 47 ? -72.140 -30.751 66.885 1.00 33.72 68 ASP B CA 1
ATOM 2518 C C . ASP E 2 47 ? -70.979 -29.837 67.253 1.00 33.15 68 ASP B C 1
ATOM 2519 O O . ASP E 2 47 ? -69.957 -29.834 66.558 1.00 35.55 68 ASP B O 1
ATOM 2524 N N . ILE E 2 48 ? -71.107 -29.068 68.335 1.00 26.70 69 ILE B N 1
ATOM 2525 C CA . ILE E 2 48 ? -70.009 -28.198 68.741 1.00 27.32 69 ILE B CA 1
ATOM 2526 C C . ILE E 2 48 ? -68.916 -29.003 69.436 1.00 27.59 69 ILE B C 1
ATOM 2527 O O . ILE E 2 48 ? -67.728 -28.687 69.301 1.00 28.78 69 ILE B O 1
ATOM 2532 N N . PHE E 2 49 ? -69.291 -30.048 70.178 1.00 28.64 70 PHE B N 1
ATOM 2533 C CA . PHE E 2 49 ? -68.300 -30.931 70.786 1.00 30.85 70 PHE B CA 1
ATOM 2534 C C . PHE E 2 49 ? -67.410 -31.571 69.728 1.00 30.72 70 PHE B C 1
ATOM 2535 O O . PHE E 2 49 ? -66.179 -31.557 69.842 1.00 33.28 70 PHE B O 1
ATOM 2543 N N . GLU E 2 50 ? -68.020 -32.134 68.683 1.00 34.72 71 GLU B N 1
ATOM 2544 C CA . GLU E 2 50 ? -67.249 -32.825 67.655 1.00 40.93 71 GLU B CA 1
ATOM 2545 C C . GLU E 2 50 ? -66.430 -31.857 66.811 1.00 35.47 71 GLU B C 1
ATOM 2546 O O . GLU E 2 50 ? -65.368 -32.231 66.298 1.00 35.86 71 GLU B O 1
ATOM 2552 N N . ARG E 2 51 ? -66.892 -30.615 66.660 1.00 35.53 72 ARG B N 1
ATOM 2553 C CA . ARG E 2 51 ? -66.146 -29.652 65.858 1.00 35.42 72 ARG B CA 1
ATOM 2554 C C . ARG E 2 51 ? -64.899 -29.175 66.591 1.00 33.53 72 ARG B C 1
ATOM 2555 O O . ARG E 2 51 ? -63.824 -29.064 65.990 1.00 33.04 72 ARG B O 1
ATOM 2563 N N . ILE E 2 52 ? -65.021 -28.884 67.887 1.00 30.26 73 ILE B N 1
ATOM 2564 C CA . ILE E 2 52 ? -63.862 -28.432 68.651 1.00 30.53 73 ILE B CA 1
ATOM 2565 C C . ILE E 2 52 ? -62.895 -29.587 68.887 1.00 31.80 73 ILE B C 1
ATOM 2566 O O . ILE E 2 52 ? -61.685 -29.455 68.672 1.00 31.21 73 ILE B O 1
ATOM 2571 N N . ALA E 2 53 ? -63.412 -30.733 69.346 1.00 31.90 74 ALA B N 1
ATOM 2572 C CA . ALA E 2 53 ? -62.555 -31.899 69.548 1.00 32.85 74 ALA B CA 1
ATOM 2573 C C . ALA E 2 53 ? -61.913 -32.346 68.242 1.00 35.29 74 ALA B C 1
ATOM 2574 O O . ALA E 2 53 ? -60.768 -32.819 68.234 1.00 35.21 74 ALA B O 1
ATOM 2576 N N . GLY E 2 54 ? -62.630 -32.195 67.127 1.00 35.94 75 GLY B N 1
ATOM 2577 C CA . GLY E 2 54 ? -62.044 -32.517 65.838 1.00 31.57 75 GLY B CA 1
ATOM 2578 C C . GLY E 2 54 ? -60.888 -31.597 65.507 1.00 35.80 75 GLY B C 1
ATOM 2579 O O . GLY E 2 54 ? -59.812 -32.050 65.105 1.00 33.60 75 GLY B O 1
ATOM 2580 N N . GLU E 2 55 ? -61.094 -30.289 65.674 1.00 33.95 76 GLU B N 1
ATOM 2581 C CA . GLU E 2 55 ? -60.060 -29.316 65.358 1.00 33.82 76 GLU B CA 1
ATOM 2582 C C . GLU E 2 55 ? -58.927 -29.344 66.378 1.00 35.12 76 GLU B C 1
ATOM 2583 O O . GLU E 2 55 ? -57.792 -28.988 66.040 1.00 34.60 76 GLU B O 1
ATOM 2589 N N . ALA E 2 56 ? -59.206 -29.791 67.607 1.00 31.89 77 ALA B N 1
ATOM 2590 C CA . ALA E 2 56 ? -58.155 -29.922 68.609 1.00 33.04 77 ALA B CA 1
ATOM 2591 C C . ALA E 2 56 ? -57.204 -31.061 68.265 1.00 35.50 77 ALA B C 1
ATOM 2592 O O . ALA E 2 56 ? -55.987 -30.929 68.428 1.00 33.08 77 ALA B O 1
ATOM 2594 N N . SER E 2 57 ? -57.744 -32.192 67.797 1.00 38.69 78 SER B N 1
ATOM 2595 C CA . SER E 2 57 ? -56.899 -33.307 67.380 1.00 39.33 78 SER B CA 1
ATOM 2596 C C . SER E 2 57 ? -56.013 -32.916 66.205 1.00 42.93 78 SER B C 1
ATOM 2597 O O . SER E 2 57 ? -54.871 -33.381 66.098 1.00 42.07 78 SER B O 1
ATOM 2600 N N . ARG E 2 58 ? -56.516 -32.056 65.314 1.00 46.76 79 ARG B N 1
ATOM 2601 C CA . ARG E 2 58 ? -55.723 -31.681 64.150 1.00 47.94 79 ARG B CA 1
ATOM 2602 C C . ARG E 2 58 ? -54.676 -30.644 64.513 1.00 46.91 79 ARG B C 1
ATOM 2603 O O . ARG E 2 58 ? -53.644 -30.550 63.845 1.00 48.17 79 ARG B O 1
ATOM 2611 N N . LEU E 2 59 ? -54.915 -29.878 65.576 1.00 44.59 80 LEU B N 1
ATOM 2612 C CA . LEU E 2 59 ? -53.896 -28.966 66.080 1.00 39.81 80 LEU B CA 1
ATOM 2613 C C . LEU E 2 59 ? -52.815 -29.712 66.847 1.00 38.20 80 LEU B C 1
ATOM 2614 O O . LEU E 2 59 ? -51.640 -29.331 66.790 1.00 40.21 80 LEU B O 1
ATOM 2619 N N . ALA E 2 60 ? -53.186 -30.777 67.562 1.00 35.57 81 ALA B N 1
ATOM 2620 C CA . ALA E 2 60 ? -52.189 -31.560 68.282 1.00 40.95 81 ALA B CA 1
ATOM 2621 C C . ALA E 2 60 ? -51.311 -32.354 67.325 1.00 45.94 81 ALA B C 1
ATOM 2622 O O . ALA E 2 60 ? -50.127 -32.577 67.606 1.00 43.87 81 ALA B O 1
ATOM 2624 N N . HIS E 2 61 ? -51.865 -32.775 66.187 1.00 49.59 82 HIS B N 1
ATOM 2625 C CA . HIS E 2 61 ? -51.087 -33.489 65.185 1.00 54.36 82 HIS B CA 1
ATOM 2626 C C . HIS E 2 61 ? -50.312 -32.542 64.278 1.00 59.41 82 HIS B C 1
ATOM 2627 O O . HIS E 2 61 ? -49.340 -32.965 63.642 1.00 66.66 82 HIS B O 1
ATOM 2634 N N . TYR E 2 62 ? -50.695 -31.266 64.232 1.00 61.61 83 TYR B N 1
ATOM 2635 C CA . TYR E 2 62 ? -49.970 -30.287 63.437 1.00 64.59 83 TYR B CA 1
ATOM 2636 C C . TYR E 2 62 ? -48.904 -29.560 64.242 1.00 62.85 83 TYR B C 1
ATOM 2637 O O . TYR E 2 62 ? -47.981 -28.988 63.649 1.00 66.04 83 TYR B O 1
ATOM 2646 N N . ASN E 2 63 ? -48.980 -29.605 65.573 1.00 55.67 84 ASN B N 1
ATOM 2647 C CA . ASN E 2 63 ? -47.932 -29.067 66.429 1.00 52.62 84 ASN B CA 1
ATOM 2648 C C . ASN E 2 63 ? -47.112 -30.167 67.093 1.00 49.50 84 ASN B C 1
ATOM 2649 O O . ASN E 2 63 ? -46.435 -29.907 68.094 1.00 40.79 84 ASN B O 1
ATOM 2654 N N . LYS E 2 64 ? -47.146 -31.386 66.546 1.00 46.51 85 LYS B N 1
ATOM 2655 C CA . LYS E 2 64 ? -46.254 -32.467 66.970 1.00 48.53 85 LYS B CA 1
ATOM 2656 C C . LYS E 2 64 ? -46.430 -32.790 68.452 1.00 43.50 85 LYS B C 1
ATOM 2657 O O . LYS E 2 64 ? -45.465 -33.123 69.145 1.00 45.04 85 LYS B O 1
ATOM 2663 N N . ARG E 2 65 ? -47.659 -32.696 68.951 1.00 38.00 86 ARG B N 1
ATOM 2664 C CA . ARG E 2 65 ? -47.930 -32.821 70.376 1.00 39.40 86 ARG B CA 1
ATOM 2665 C C . ARG E 2 65 ? -48.330 -34.246 70.726 1.00 37.52 86 ARG B C 1
ATOM 2666 O O . ARG E 2 65 ? -49.171 -34.847 70.050 1.00 37.02 86 ARG B O 1
ATOM 2674 N N . SER E 2 66 ? -47.720 -34.777 71.787 1.00 42.48 87 SER B N 1
ATOM 2675 C CA . SER E 2 66 ? -48.065 -36.097 72.294 1.00 43.06 87 SER B CA 1
ATOM 2676 C C . SER E 2 66 ? -49.378 -36.077 73.060 1.00 45.13 87 SER B C 1
ATOM 2677 O O . SER E 2 66 ? -50.004 -37.132 73.226 1.00 44.74 87 SER B O 1
ATOM 2680 N N . THR E 2 67 ? -49.789 -34.903 73.541 1.00 47.27 88 THR B N 1
ATOM 2681 C CA . THR E 2 67 ? -50.890 -34.765 74.478 1.00 43.89 88 THR B CA 1
ATOM 2682 C C . THR E 2 67 ? -51.796 -33.637 74.019 1.00 42.03 88 THR B C 1
ATOM 2683 O O . THR E 2 67 ? -51.317 -32.562 73.649 1.00 42.23 88 THR B O 1
ATOM 2687 N N . ILE E 2 68 ? -53.101 -33.887 74.034 1.00 40.59 89 ILE B N 1
ATOM 2688 C CA . ILE E 2 68 ? -54.071 -32.812 73.861 1.00 36.92 89 ILE B CA 1
ATOM 2689 C C . ILE E 2 68 ? -54.276 -32.148 75.216 1.00 35.30 89 ILE B C 1
ATOM 2690 O O . ILE E 2 68 ? -54.676 -32.802 76.184 1.00 37.88 89 ILE B O 1
ATOM 2695 N N . THR E 2 69 ? -54.010 -30.852 75.289 1.00 29.71 90 THR B N 1
ATOM 2696 C CA . THR E 2 69 ? -54.158 -30.094 76.521 1.00 28.90 90 THR B CA 1
ATOM 2697 C C . THR E 2 69 ? -55.175 -28.978 76.314 1.00 30.45 90 THR B C 1
ATOM 2698 O O . THR E 2 69 ? -55.711 -28.786 75.217 1.00 27.63 90 THR B O 1
ATOM 2702 N N . SER E 2 70 ? -55.433 -28.237 77.395 1.00 30.46 91 SER B N 1
ATOM 2703 C CA . SER E 2 70 ? -56.283 -27.054 77.326 1.00 35.26 91 SER B CA 1
ATOM 2704 C C . SER E 2 70 ? -55.806 -26.060 76.273 1.00 39.77 91 SER B C 1
ATOM 2705 O O . SER E 2 70 ? -56.579 -25.195 75.847 1.00 39.06 91 SER B O 1
ATOM 2708 N N . ARG E 2 71 ? -54.553 -26.178 75.833 1.00 42.69 92 ARG B N 1
ATOM 2709 C CA . ARG E 2 71 ? -53.951 -25.186 74.952 1.00 44.84 92 ARG B CA 1
ATOM 2710 C C . ARG E 2 71 ? -54.184 -25.528 73.476 1.00 41.74 92 ARG B C 1
ATOM 2711 O O . ARG E 2 71 ? -54.017 -24.658 72.602 1.00 45.09 92 ARG B O 1
ATOM 2719 N N . GLU E 2 72 ? -54.617 -26.767 73.181 1.00 37.64 93 GLU B N 1
ATOM 2720 C CA . GLU E 2 72 ? -55.187 -27.058 71.871 1.00 32.71 93 GLU B CA 1
ATOM 2721 C C . GLU E 2 72 ? -56.669 -26.722 71.824 1.00 30.52 93 GLU B C 1
ATOM 2722 O O . GLU E 2 72 ? -57.172 -26.265 70.792 1.00 25.50 93 GLU B O 1
ATOM 2728 N N . ILE E 2 73 ? -57.383 -26.966 72.925 1.00 27.77 94 ILE B N 1
ATOM 2729 C CA . ILE E 2 73 ? -58.796 -26.601 72.999 1.00 29.33 94 ILE B CA 1
ATOM 2730 C C . ILE E 2 73 ? -58.964 -25.096 72.832 1.00 29.52 94 ILE B C 1
ATOM 2731 O O . ILE E 2 73 ? -59.837 -24.627 72.091 1.00 31.21 94 ILE B O 1
ATOM 2736 N N . GLN E 2 74 ? -58.134 -24.318 73.532 1.00 27.48 95 GLN B N 1
ATOM 2737 C CA . GLN E 2 74 ? -58.231 -22.864 73.458 1.00 29.51 95 GLN B CA 1
ATOM 2738 C C . GLN E 2 74 ? -58.011 -22.364 72.037 1.00 32.00 95 GLN B C 1
ATOM 2739 O O . GLN E 2 74 ? -58.748 -21.494 71.557 1.00 33.60 95 GLN B O 1
ATOM 2745 N N . THR E 2 75 ? -56.999 -22.897 71.348 1.00 33.08 96 THR B N 1
ATOM 2746 C CA . THR E 2 75 ? -56.741 -22.481 69.973 1.00 35.77 96 THR B CA 1
ATOM 2747 C C . THR E 2 75 ? -57.904 -22.850 69.058 1.00 35.45 96 THR B C 1
ATOM 2748 O O . THR E 2 75 ? -58.317 -22.048 68.211 1.00 37.38 96 THR B O 1
ATOM 2752 N N . ALA E 2 76 ? -58.446 -24.061 69.215 1.00 28.21 97 ALA B N 1
ATOM 2753 C CA . ALA E 2 76 ? -59.585 -24.471 68.401 1.00 31.04 97 ALA B CA 1
ATOM 2754 C C . ALA E 2 76 ? -60.796 -23.583 68.660 1.00 31.91 97 ALA B C 1
ATOM 2755 O O . ALA E 2 76 ? -61.566 -23.287 67.738 1.00 34.58 97 ALA B O 1
ATOM 2757 N N . VAL E 2 77 ? -60.983 -23.153 69.910 1.00 29.21 98 VAL B N 1
ATOM 2758 C CA . VAL E 2 77 ? -62.121 -22.300 70.243 1.00 30.45 98 VAL B CA 1
ATOM 2759 C C . VAL E 2 77 ? -62.032 -20.973 69.497 1.00 33.66 98 VAL B C 1
ATOM 2760 O O . VAL E 2 77 ? -63.037 -20.465 68.983 1.00 35.16 98 VAL B O 1
ATOM 2764 N N . ARG E 2 78 ? -60.830 -20.402 69.400 1.00 31.39 99 ARG B N 1
ATOM 2765 C CA . ARG E 2 78 ? -60.674 -19.135 68.697 1.00 35.62 99 ARG B CA 1
ATOM 2766 C C . ARG E 2 78 ? -60.693 -19.295 67.184 1.00 39.73 99 ARG B C 1
ATOM 2767 O O . ARG E 2 78 ? -60.958 -18.318 66.475 1.00 46.70 99 ARG B O 1
ATOM 2775 N N . LEU E 2 79 ? -60.426 -20.498 66.675 1.00 40.53 100 LEU B N 1
ATOM 2776 C CA . LEU E 2 79 ? -60.549 -20.742 65.243 1.00 39.60 100 LEU B CA 1
ATOM 2777 C C . LEU E 2 79 ? -62.005 -20.904 64.819 1.00 43.25 100 LEU B C 1
ATOM 2778 O O . LEU E 2 79 ? -62.381 -20.492 63.717 1.00 53.05 100 LEU B O 1
ATOM 2783 N N . LEU E 2 80 ? -62.835 -21.501 65.674 1.00 37.94 101 LEU B N 1
ATOM 2784 C CA . LEU E 2 80 ? -64.193 -21.875 65.299 1.00 32.88 101 LEU B CA 1
ATOM 2785 C C . LEU E 2 80 ? -65.262 -20.932 65.832 1.00 34.97 101 LEU B C 1
ATOM 2786 O O . LEU E 2 80 ? -66.286 -20.746 65.168 1.00 39.31 101 LEU B O 1
ATOM 2791 N N . LEU E 2 81 ? -65.060 -20.335 67.006 1.00 37.91 102 LEU B N 1
ATOM 2792 C CA . LEU E 2 81 ? -66.118 -19.519 67.598 1.00 36.64 102 LEU B CA 1
ATOM 2793 C C . LEU E 2 81 ? -65.975 -18.069 67.152 1.00 40.09 102 LEU B C 1
ATOM 2794 O O . LEU E 2 81 ? -64.869 -17.518 67.204 1.00 45.19 102 LEU B O 1
ATOM 2799 N N . PRO E 2 82 ? -67.055 -17.429 66.708 1.00 41.50 103 PRO B N 1
ATOM 2800 C CA . PRO E 2 82 ? -66.945 -16.049 66.221 1.00 45.34 103 PRO B CA 1
ATOM 2801 C C . PRO E 2 82 ? -66.792 -15.043 67.353 1.00 44.58 103 PRO B C 1
ATOM 2802 O O . PRO E 2 82 ? -67.425 -15.159 68.404 1.00 49.59 103 PRO B O 1
ATOM 2806 N N . GLY E 2 83 ? -65.934 -14.050 67.115 1.00 41.11 104 GLY B N 1
ATOM 2807 C CA . GLY E 2 83 ? -65.828 -12.845 67.919 1.00 47.25 104 GLY B CA 1
ATOM 2808 C C . GLY E 2 83 ? -65.867 -12.997 69.426 1.00 49.77 104 GLY B C 1
ATOM 2809 O O . GLY E 2 83 ? -65.056 -13.719 70.014 1.00 54.34 104 GLY B O 1
ATOM 2810 N N . GLU E 2 84 ? -66.820 -12.310 70.060 1.00 48.90 105 GLU B N 1
ATOM 2811 C CA . GLU E 2 84 ? -66.879 -12.264 71.516 1.00 50.45 105 GLU B CA 1
ATOM 2812 C C . GLU E 2 84 ? -67.334 -13.586 72.116 1.00 47.82 105 GLU B C 1
ATOM 2813 O O . GLU E 2 84 ? -67.030 -13.860 73.283 1.00 51.29 105 GLU B O 1
ATOM 2819 N N . LEU E 2 85 ? -68.071 -14.396 71.352 1.00 40.79 106 LEU B N 1
ATOM 2820 C CA . LEU E 2 85 ? -68.384 -15.750 71.793 1.00 39.66 106 LEU B CA 1
ATOM 2821 C C . LEU E 2 85 ? -67.109 -16.521 72.109 1.00 41.85 106 LEU B C 1
ATOM 2822 O O . LEU E 2 85 ? -67.031 -17.225 73.123 1.00 40.83 106 LEU B O 1
ATOM 2827 N N . ALA E 2 86 ? -66.100 -16.401 71.242 1.00 38.92 107 ALA B N 1
ATOM 2828 C CA . ALA E 2 86 ? -64.809 -17.031 71.496 1.00 34.09 107 ALA B CA 1
ATOM 2829 C C . ALA E 2 86 ? -64.167 -16.476 72.762 1.00 37.98 107 ALA B C 1
ATOM 2830 O O . ALA E 2 86 ? -63.689 -17.233 73.614 1.00 41.91 107 ALA B O 1
ATOM 2832 N N . LYS E 2 87 ? -64.124 -15.146 72.885 1.00 41.69 108 LYS B N 1
ATOM 2833 C CA . LYS E 2 87 ? -63.471 -14.515 74.028 1.00 45.18 108 LYS B CA 1
ATOM 2834 C C . LYS E 2 87 ? -64.093 -14.962 75.346 1.00 39.84 108 LYS B C 1
ATOM 2835 O O . LYS E 2 87 ? -63.377 -15.298 76.297 1.00 40.33 108 LYS B O 1
ATOM 2841 N N . HIS E 2 88 ? -65.426 -14.967 75.426 1.00 34.65 109 HIS B N 1
ATOM 2842 C CA . HIS E 2 88 ? -66.095 -15.419 76.643 1.00 32.84 109 HIS B CA 1
ATOM 2843 C C . HIS E 2 88 ? -65.856 -16.904 76.894 1.00 33.76 109 HIS B C 1
ATOM 2844 O O . HIS E 2 88 ? -65.640 -17.316 78.040 1.00 34.42 109 HIS B O 1
ATOM 2851 N N . ALA E 2 89 ? -65.908 -17.723 75.840 1.00 30.16 110 ALA B N 1
ATOM 2852 C CA . ALA E 2 89 ? -65.655 -19.152 75.998 1.00 29.57 110 ALA B CA 1
ATOM 2853 C C . ALA E 2 89 ? -64.236 -19.413 76.485 1.00 33.47 110 ALA B C 1
ATOM 2854 O O . ALA E 2 89 ? -64.017 -20.265 77.353 1.00 32.95 110 ALA B O 1
ATOM 2856 N N . VAL E 2 90 ? -63.256 -18.698 75.928 1.00 36.06 111 VAL B N 1
ATOM 2857 C CA . VAL E 2 90 ? -61.880 -18.827 76.399 1.00 35.14 111 VAL B CA 1
ATOM 2858 C C . VAL E 2 90 ? -61.784 -18.441 77.869 1.00 37.16 111 VAL B C 1
ATOM 2859 O O . VAL E 2 90 ? -61.104 -19.108 78.659 1.00 35.99 111 VAL B O 1
ATOM 2863 N N . SER E 2 91 ? -62.471 -17.366 78.260 1.00 38.51 112 SER B N 1
ATOM 2864 C CA . SER E 2 91 ? -62.473 -16.947 79.658 1.00 38.71 112 SER B CA 1
ATOM 2865 C C . SER E 2 91 ? -63.082 -18.019 80.554 1.00 38.42 112 SER B C 1
ATOM 2866 O O . SER E 2 91 ? -62.529 -18.351 81.609 1.00 39.79 112 SER B O 1
ATOM 2869 N N . GLU E 2 92 ? -64.218 -18.587 80.140 1.00 35.57 113 GLU B N 1
ATOM 2870 C CA . GLU E 2 92 ? -64.881 -19.593 80.965 1.00 35.64 113 GLU B CA 1
ATOM 2871 C C . GLU E 2 92 ? -64.068 -20.879 81.035 1.00 33.95 113 GLU B C 1
ATOM 2872 O O . GLU E 2 92 ? -64.038 -21.545 82.078 1.00 31.16 113 GLU B O 1
ATOM 2878 N N . GLY E 2 93 ? -63.407 -21.246 79.938 1.00 32.87 114 GLY B N 1
ATOM 2879 C CA . GLY E 2 93 ? -62.567 -22.431 79.959 1.00 30.66 114 GLY B CA 1
ATOM 2880 C C . GLY E 2 93 ? -61.384 -22.283 80.894 1.00 34.18 114 GLY B C 1
ATOM 2881 O O . GLY E 2 93 ? -61.052 -23.203 81.646 1.00 36.11 114 GLY B O 1
ATOM 2882 N N . THR E 2 94 ? -60.735 -21.116 80.865 1.00 37.44 115 THR B N 1
ATOM 2883 C CA . THR E 2 94 ? -59.564 -20.890 81.706 1.00 39.48 115 THR B CA 1
ATOM 2884 C C . THR E 2 94 ? -59.934 -20.857 83.184 1.00 38.16 115 THR B C 1
ATOM 2885 O O . THR E 2 94 ? -59.175 -21.346 84.030 1.00 39.03 115 THR B O 1
ATOM 2889 N N . LYS E 2 95 ? -61.095 -20.288 83.517 1.00 37.07 116 LYS B N 1
ATOM 2890 C CA . LYS E 2 95 ? -61.517 -20.253 84.913 1.00 40.09 116 LYS B CA 1
ATOM 2891 C C . LYS E 2 95 ? -61.842 -21.646 85.438 1.00 39.89 116 LYS B C 1
ATOM 2892 O O . LYS E 2 95 ? -61.625 -21.926 86.623 1.00 45.36 116 LYS B O 1
ATOM 2898 N N . ALA E 2 96 ? -62.350 -22.529 84.577 1.00 32.46 117 ALA B N 1
ATOM 2899 C CA . ALA E 2 96 ? -62.668 -23.883 85.012 1.00 29.81 117 ALA B CA 1
ATOM 2900 C C . ALA E 2 96 ? -61.403 -24.684 85.296 1.00 30.01 117 ALA B C 1
ATOM 2901 O O . ALA E 2 96 ? -61.351 -25.445 86.269 1.00 42.34 117 ALA B O 1
ATOM 2903 N N . VAL E 2 97 ? -60.377 -24.531 84.458 1.00 31.93 118 VAL B N 1
ATOM 2904 C CA . VAL E 2 97 ? -59.122 -25.233 84.703 1.00 34.79 118 VAL B CA 1
ATOM 2905 C C . VAL E 2 97 ? -58.349 -24.601 85.856 1.00 39.24 118 VAL B C 1
ATOM 2906 O O . VAL E 2 97 ? -57.576 -25.286 86.535 1.00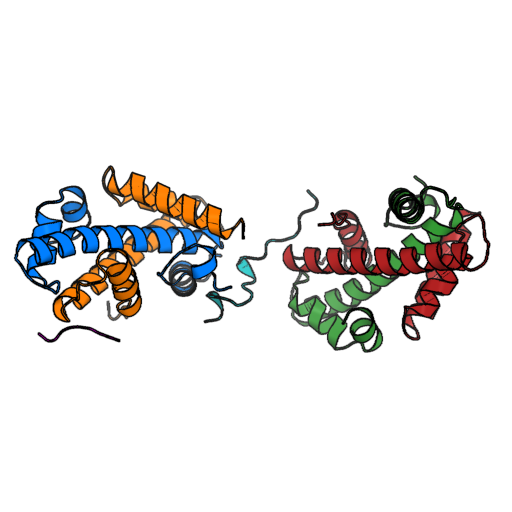 41.13 118 VAL B O 1
ATOM 2910 N N . THR E 2 98 ? -58.567 -23.312 86.129 1.00 41.53 119 THR B N 1
ATOM 2911 C CA . THR E 2 98 ? -57.950 -22.702 87.303 1.00 42.73 119 THR B CA 1
ATOM 2912 C C . THR E 2 98 ? -58.645 -23.142 88.586 1.00 43.52 119 THR B C 1
ATOM 2913 O O . THR E 2 98 ? -57.999 -23.269 89.633 1.00 48.38 119 THR B O 1
ATOM 2917 N N . LYS E 2 99 ? -59.943 -23.427 88.512 1.00 43.66 120 LYS B N 1
ATOM 2918 C CA . LYS E 2 99 ? -60.665 -23.942 89.668 1.00 46.42 120 LYS B CA 1
ATOM 2919 C C . LYS E 2 99 ? -60.405 -25.426 89.875 1.00 49.32 120 LYS B C 1
ATOM 2920 O O . LYS E 2 99 ? -60.488 -25.920 91.004 1.00 51.50 120 LYS B O 1
ATOM 2926 N N . TYR E 2 100 ? -60.076 -26.144 88.803 1.00 48.90 121 TYR B N 1
ATOM 2927 C CA . TYR E 2 100 ? -59.858 -27.583 88.899 1.00 47.31 121 TYR B CA 1
ATOM 2928 C C . TYR E 2 100 ? -58.494 -27.907 89.496 1.00 44.11 121 TYR B C 1
ATOM 2929 O O . TYR E 2 100 ? -58.392 -28.725 90.417 1.00 47.72 121 TYR B O 1
ATOM 2938 N N . THR E 2 101 ? -57.433 -27.275 88.990 1.00 44.59 122 THR B N 1
ATOM 2939 C CA . THR E 2 101 ? -56.098 -27.561 89.506 1.00 55.89 122 THR B CA 1
ATOM 2940 C C . THR E 2 101 ? -55.937 -27.069 90.940 1.00 63.95 122 THR B C 1
ATOM 2941 O O . THR E 2 101 ? -55.263 -27.714 91.752 1.00 70.67 122 THR B O 1
ATOM 2945 N N . SER E 2 102 ? -56.551 -25.933 91.272 1.00 64.44 123 SER B N 1
ATOM 2946 C CA . SER E 2 102 ? -56.488 -25.401 92.628 1.00 71.16 123 SER B CA 1
ATOM 2947 C C . SER E 2 102 ? -57.538 -26.054 93.520 1.00 78.47 123 SER B C 1
ATOM 2948 O O . SER E 2 102 ? -58.270 -25.360 94.234 1.00 85.07 123 SER B O 1
ATOM 2951 N N . SER E 2 103 ? -57.623 -27.380 93.484 1.00 78.92 124 SER B N 1
ATOM 2952 C CA . SER E 2 103 ? -58.604 -28.107 94.281 1.00 79.83 124 SER B CA 1
ATOM 2953 C C . SER E 2 103 ? -58.167 -29.552 94.502 1.00 80.07 124 SER B C 1
ATOM 2954 O O . SER E 2 103 ? -57.075 -29.949 94.094 1.00 79.25 124 SER B O 1
ATOM 2957 N N . ASP F 3 28 ? -96.133 -32.294 71.272 1.00 108.90 26 ASP E N 1
ATOM 2958 C CA . ASP F 3 28 ? -94.776 -32.183 71.794 1.00 107.80 26 ASP E CA 1
ATOM 2959 C C . ASP F 3 28 ? -94.789 -31.990 73.308 1.00 111.96 26 ASP E C 1
ATOM 2960 O O . ASP F 3 28 ? -94.917 -30.868 73.799 1.00 111.68 26 ASP E O 1
ATOM 2965 N N . GLU F 3 29 ? -94.654 -33.094 74.044 1.00 116.14 27 GLU E N 1
ATOM 2966 C CA . GLU F 3 29 ? -94.600 -33.055 75.502 1.00 118.59 27 GLU E CA 1
ATOM 2967 C C . GLU F 3 29 ? -93.370 -32.286 75.970 1.00 114.41 27 GLU E C 1
ATOM 2968 O O . GLU F 3 29 ? -92.554 -31.850 75.149 1.00 108.71 27 GLU E O 1
ATOM 2974 N N . ASP F 3 30 ? -93.216 -32.122 77.280 1.00 116.90 28 ASP E N 1
ATOM 2975 C CA . ASP F 3 30 ? -92.053 -31.438 77.819 1.00 115.27 28 ASP E CA 1
ATOM 2976 C C . ASP F 3 30 ? -91.139 -32.424 78.534 1.00 112.29 28 ASP E C 1
ATOM 2977 O O . ASP F 3 30 ? -91.554 -33.510 78.945 1.00 113.20 28 ASP E O 1
ATOM 2982 N N . PHE F 3 31 ? -89.880 -32.019 78.673 1.00 108.41 29 PHE E N 1
ATOM 2983 C CA . PHE F 3 31 ? -88.832 -32.867 79.220 1.00 106.77 29 PHE E CA 1
ATOM 2984 C C . PHE F 3 31 ? -88.712 -32.665 80.725 1.00 113.27 29 PHE E C 1
ATOM 2985 O O . PHE F 3 31 ? -88.747 -31.533 81.216 1.00 117.02 29 PHE E O 1
ATOM 2993 N N . GLN F 3 32 ? -88.570 -33.775 81.454 1.00 118.47 30 GLN E N 1
ATOM 2994 C CA . GLN F 3 32 ? -88.257 -33.737 82.878 1.00 122.87 30 GLN E CA 1
ATOM 2995 C C . GLN F 3 32 ? -87.757 -35.101 83.338 1.00 125.06 30 GLN E C 1
ATOM 2996 O O . GLN F 3 32 ? -88.474 -36.104 83.216 1.00 132.77 30 GLN E O 1
ATOM 3002 N N . PRO F 3 33 ? -86.532 -35.177 83.879 1.00 118.43 31 PRO E N 1
ATOM 3003 C CA . PRO F 3 33 ? -85.918 -36.411 84.377 1.00 116.72 31 PRO E CA 1
ATOM 3004 C C . PRO F 3 33 ? -86.382 -36.774 85.787 1.00 118.36 31 PRO E C 1
ATOM 3005 O O . PRO F 3 33 ? -87.343 -37.530 85.929 1.00 118.56 31 PRO E O 1
#

Organism: Homo sapiens (NCBI:txid9606)

Nearest PDB structures (foldseek):
  6kbb-assembly1_D  TM=1.005E+00  e=4.023E-13  Homo sapiens
  7vz4-assembly1_H  TM=9.528E-01  e=2.964E-13  Homo sapiens
  6l9z-assembly1_R  TM=9.377E-01  e=5.802E-13  Homo sapiens
  7xvl-assembly1_X  TM=9.269E-01  e=1.450E-12  Homo sapiens
  4wnn-assembly4_D  TM=9.586E-01  e=1.087E-11  Saccharomyces cerevisiae S288C

InterPro domains:
  IPR002119 Histone H2A [PR00620] (14-36)
  IPR002119 Histone H2A [PR00620] (43-58)
  IPR002119 Histone H2A [PR00620] (58-71)
  IPR002119 Histone H2A [PR00620] (72-86)
  IPR002119 Histone H2A [PR00620] (100-118)
  IPR002119 Histone H2A [PTHR23430] (9-121)
  IPR002119 Histone H2A [SM00414] (3-123)
  IPR007125 Core Histone H2A/H2B/H3 domain [PF00125] (7-89)
  IPR009072 Histone-fold [G3DSA:1.10.20.10] (2-130)
  IPR009072 Histone-fold [SSF47113] (4-128)
  IPR032454 Histone H2A, C-terminal domain [PF16211] (92-126)
  IPR032458 Histone H2A conserved site [PS00046] (22-28)
  IPR061508 Histone H2A, histone fold [cd00074] (16-104)

CATH classification: 1.10.20.10